Protein AF-A0A2E2N6X8-F1 (afdb_monomer_lite)

Foldseek 3Di:
DWDWDWDWAWAWDFDCPVDPDTDTDTDTFTWTWTDDPQKIWTATPDDDPPDRDIDIDGPCLPPDDDDDPDDDFDKDFDDDDDDDDDDDDDDDDDDPRPPDHGHTYGDDDDPDDDPDDDPPPVPPPPPPPPPVLVVVLVVQLVVLVVQLVCQCVPHFPLSNVLSVLLSVLLNCQLVVFQQLLVQLVVQLVVLVVVLVVVLVVQLQVQLVVVVHFFPVSSVVSSVVSSVVSSVVSSVVSSVVSVVVLVPDDPVVNVVRSSCGNVNRSVSSNVVSLVVLLVVLLVLVLCLLVLVLLQVLCPDPPHPHDVVSVVSNVVVVSLCVGPSNVVSCVPRPNNPPLVSLLVSLVSLQLQDPQLVVQLCPDVVVVVLCPDPLNVVLVVLQCVDVVSVVCVVVVCPDSVSVVVLSRDPSNVCSVPVGCSCVVCVVCSVVSSVSSVVSSVCVPVPDD

Radius of gyration: 39.77 Å; chains: 1; bounding box: 89×67×109 Å

Sequence (445 aa):
MPEDSSRRVLLAYSASDGSRESSLGLVEGRSRTKRYGDMLVVRMATPIEGHQRVLVASSDAERSVRTYREQPIAVSVIAPKDGSSLPAPGAGASGEAMRSASLVVVTRAELVHAPAAVEQSSEVDEPVEPSGICRYRLIGAAVACVLLVVALVVGTKPTRVVATIVFATTLQGLFVGGRRTLAVLVGLIGAAIIGLPLGEVVGPAVGRAMGQSGLLAYGVGFVVVTLAAVVVVAVIAGIAIGIGVRRLPPRASMAIEKWDAPVGGALGLMEGLAIALLLAWGVAAVRPVAEFQADVAARPGATPNPVAERFVAATEGFDASLPGRVGKRTNPIANSSVFVVIDDFLVVMADPQARAKFESDPLFDEIGELPSVRQAFDTLRTNPEIEAAIERGVVAPQLAGDLLRSEAVLRVIRDTPVVDEVTPYVDRIAEALREARETVGEGGP

Structure (mmCIF, N/CA/C/O backbone):
data_AF-A0A2E2N6X8-F1
#
_entry.id   AF-A0A2E2N6X8-F1
#
loop_
_atom_site.group_PDB
_atom_site.id
_atom_site.type_symbol
_atom_site.label_atom_id
_atom_site.label_alt_id
_atom_site.label_comp_id
_atom_site.label_asym_id
_atom_site.label_entity_id
_atom_site.label_seq_id
_atom_site.pdbx_PDB_ins_code
_atom_site.Cartn_x
_atom_site.Cartn_y
_atom_site.Cartn_z
_atom_site.occupancy
_atom_site.B_iso_or_equiv
_atom_site.auth_seq_id
_atom_site.auth_comp_id
_atom_site.auth_asym_id
_atom_site.auth_atom_id
_atom_site.pdbx_PDB_model_num
ATOM 1 N N . MET A 1 1 ? 42.420 16.196 -27.897 1.00 37.59 1 MET A N 1
ATOM 2 C CA . MET A 1 1 ? 42.018 17.589 -27.604 1.00 37.59 1 MET A CA 1
ATOM 3 C C . MET A 1 1 ? 42.072 18.352 -28.922 1.00 37.59 1 MET A C 1
ATOM 5 O O . MET A 1 1 ? 43.138 18.337 -29.519 1.00 37.59 1 MET A O 1
ATOM 9 N N . PRO A 1 2 ? 40.962 18.891 -29.456 1.00 44.91 2 PRO A N 1
ATOM 10 C CA . PRO A 1 2 ? 41.008 19.669 -30.694 1.00 44.91 2 PRO A CA 1
ATOM 11 C C . PRO A 1 2 ? 41.694 21.022 -30.447 1.00 44.91 2 PRO A C 1
ATOM 13 O O . PRO A 1 2 ? 41.293 21.742 -29.536 1.00 44.91 2 PRO A O 1
ATOM 16 N N . GLU A 1 3 ? 42.708 21.358 -31.245 1.00 40.53 3 GLU A N 1
ATOM 17 C CA . GLU A 1 3 ? 43.306 22.700 -31.267 1.00 40.53 3 GLU A CA 1
ATOM 18 C C . GLU A 1 3 ? 42.321 23.690 -31.904 1.00 40.53 3 GLU A C 1
ATOM 20 O O . GLU A 1 3 ? 41.946 23.539 -33.067 1.00 40.53 3 GLU A O 1
ATOM 25 N N . ASP A 1 4 ? 41.887 24.694 -31.137 1.00 45.44 4 ASP A N 1
ATOM 26 C CA . ASP A 1 4 ? 41.134 25.843 -31.652 1.00 45.44 4 ASP A CA 1
ATOM 27 C C . ASP A 1 4 ? 42.155 26.934 -31.998 1.00 45.44 4 ASP A C 1
ATOM 29 O O . ASP A 1 4 ? 42.717 27.575 -31.109 1.00 45.44 4 ASP A O 1
ATOM 33 N N . SER A 1 5 ? 42.453 27.103 -33.288 1.00 52.69 5 SER A N 1
ATOM 34 C CA . SER A 1 5 ? 43.343 28.171 -33.752 1.00 52.69 5 SER A CA 1
ATOM 35 C C . SER A 1 5 ? 42.546 29.196 -34.553 1.00 52.69 5 SER A C 1
ATOM 37 O O . SER A 1 5 ? 41.908 28.879 -35.563 1.00 52.69 5 SER A O 1
ATOM 39 N N . SER A 1 6 ? 42.564 30.445 -34.084 1.00 50.66 6 SER A N 1
ATOM 40 C CA . SER A 1 6 ? 42.016 31.569 -34.837 1.00 50.66 6 SER A CA 1
ATOM 41 C C . SER A 1 6 ? 43.024 31.988 -35.902 1.00 50.66 6 SER A C 1
ATOM 43 O O . SER A 1 6 ? 44.152 32.355 -35.565 1.00 50.66 6 SER A O 1
ATOM 45 N N . ARG A 1 7 ? 42.632 31.948 -37.177 1.00 59.34 7 ARG A N 1
ATOM 46 C CA . ARG A 1 7 ? 43.477 32.374 -38.302 1.00 59.34 7 ARG A CA 1
ATOM 47 C C . ARG A 1 7 ? 42.729 33.392 -39.154 1.00 59.34 7 ARG A C 1
ATOM 49 O O . ARG A 1 7 ? 41.504 33.319 -39.297 1.00 59.34 7 ARG A O 1
ATOM 56 N N . ARG A 1 8 ? 43.474 34.352 -39.706 1.00 51.75 8 ARG A N 1
ATOM 57 C CA . ARG A 1 8 ? 42.964 35.229 -40.763 1.00 51.75 8 ARG A CA 1
ATOM 58 C C . ARG A 1 8 ? 42.946 34.436 -42.061 1.00 51.75 8 ARG A C 1
ATOM 60 O O . ARG A 1 8 ? 43.947 33.809 -42.400 1.00 51.75 8 ARG A O 1
ATOM 67 N N . VAL A 1 9 ? 41.807 34.428 -42.738 1.00 56.06 9 VAL A N 1
ATOM 68 C CA . VAL A 1 9 ? 41.636 33.734 -44.016 1.00 56.06 9 VAL A CA 1
ATOM 69 C C . VAL A 1 9 ? 41.165 34.761 -45.034 1.00 56.06 9 VAL A C 1
ATOM 71 O O . VAL A 1 9 ? 40.244 35.532 -44.758 1.00 56.06 9 VAL A O 1
ATOM 74 N N . LEU A 1 10 ? 41.830 34.779 -46.187 1.00 50.31 10 LEU A N 1
ATOM 75 C CA . LEU A 1 10 ? 41.412 35.532 -47.364 1.00 50.31 10 LEU A CA 1
ATOM 76 C C . LEU A 1 10 ? 40.552 34.606 -48.218 1.00 50.31 10 LEU A C 1
ATOM 78 O O . LEU A 1 10 ? 41.036 33.591 -48.719 1.00 50.31 10 LEU A O 1
ATOM 82 N N . LEU A 1 11 ? 39.272 34.944 -48.344 1.00 52.19 11 LEU A N 1
ATOM 83 C CA . LEU A 1 11 ? 38.347 34.245 -49.228 1.00 52.19 11 LEU A CA 1
ATOM 84 C C . LEU A 1 11 ? 38.168 35.076 -50.490 1.00 52.19 11 LEU A C 1
ATOM 86 O O . LEU A 1 11 ? 37.702 36.215 -50.433 1.00 52.19 11 LEU A O 1
ATOM 90 N N . ALA A 1 12 ? 38.550 34.485 -51.617 1.00 53.38 12 ALA A N 1
ATOM 91 C CA . ALA A 1 12 ? 38.216 34.991 -52.933 1.00 53.38 12 ALA A CA 1
ATOM 92 C C . ALA A 1 12 ? 36.892 34.349 -53.360 1.00 53.38 12 ALA A C 1
ATOM 94 O O . ALA A 1 12 ? 36.785 33.120 -53.398 1.00 53.38 12 ALA A O 1
ATOM 95 N N . TYR A 1 13 ? 35.884 35.162 -53.661 1.00 53.12 13 TYR A N 1
ATOM 96 C CA . TYR A 1 13 ? 34.618 34.683 -54.213 1.00 53.12 13 TYR A CA 1
ATOM 97 C C . TYR A 1 13 ? 34.303 35.420 -55.513 1.00 53.12 13 TYR A C 1
ATOM 99 O O . TYR A 1 13 ? 34.644 36.590 -55.689 1.00 53.12 13 TYR A O 1
ATOM 107 N N . SER A 1 14 ? 33.668 34.709 -56.440 1.00 47.25 14 SER A N 1
ATOM 108 C CA . SER A 1 14 ? 33.132 35.290 -57.666 1.00 47.25 14 SER A CA 1
ATOM 109 C C . SER A 1 14 ? 31.650 35.568 -57.448 1.00 47.25 14 SER A C 1
ATOM 111 O O . SER A 1 14 ? 30.861 34.638 -57.263 1.00 47.25 14 SER A O 1
ATOM 113 N N . ALA A 1 15 ? 31.281 36.846 -57.418 1.00 46.94 15 ALA A N 1
ATOM 114 C CA . ALA A 1 15 ? 29.885 37.248 -57.452 1.00 46.94 15 ALA A CA 1
ATOM 115 C C . ALA A 1 15 ? 29.462 37.339 -58.922 1.00 46.94 15 ALA A C 1
ATOM 117 O O . ALA A 1 15 ? 29.920 38.205 -59.663 1.00 46.94 15 ALA A O 1
ATOM 118 N N . SER A 1 16 ? 28.625 36.402 -59.360 1.00 46.28 16 SER A N 1
ATOM 119 C CA . SER A 1 16 ? 27.937 36.503 -60.644 1.00 46.28 16 SER A CA 1
ATOM 120 C C . SER A 1 16 ? 26.651 37.283 -60.403 1.00 46.28 16 SER A C 1
ATOM 122 O O . SER A 1 16 ? 25.700 36.729 -59.855 1.00 46.28 16 SER A O 1
ATOM 124 N N . ASP A 1 17 ? 26.632 38.561 -60.778 1.00 45.91 17 ASP A N 1
ATOM 125 C CA . ASP A 1 17 ? 25.447 39.419 -60.635 1.00 45.91 17 ASP A CA 1
ATOM 126 C C . ASP A 1 17 ? 24.589 39.443 -61.917 1.00 45.91 17 ASP A C 1
ATOM 128 O O . ASP A 1 17 ? 23.952 40.429 -62.269 1.00 45.91 17 ASP A O 1
ATOM 132 N N . GLY A 1 18 ? 24.624 38.357 -62.699 1.00 45.97 18 GLY A N 1
ATOM 133 C CA . GLY A 1 18 ? 23.883 38.238 -63.962 1.00 45.97 18 GLY A CA 1
ATOM 134 C C . GLY A 1 18 ? 24.378 39.132 -65.112 1.00 45.97 18 GLY A C 1
ATOM 135 O O . GLY A 1 18 ? 23.919 38.965 -66.241 1.00 45.97 18 GLY A O 1
ATOM 136 N N . SER A 1 19 ? 25.337 40.033 -64.880 1.00 45.03 19 SER A N 1
ATOM 137 C CA . SER A 1 19 ? 26.065 40.750 -65.932 1.00 45.03 19 SER A CA 1
ATOM 138 C C . SER A 1 19 ? 27.309 39.953 -66.360 1.00 45.03 19 SER A C 1
ATOM 140 O O . SER A 1 19 ? 27.875 39.183 -65.585 1.00 45.03 19 SER A O 1
ATOM 142 N N . ARG A 1 20 ? 27.731 40.091 -67.624 1.00 40.38 20 ARG A N 1
ATOM 143 C CA . ARG A 1 20 ? 28.828 39.311 -68.241 1.00 40.38 20 ARG A CA 1
ATOM 144 C C . ARG A 1 20 ? 30.230 39.581 -67.664 1.00 40.38 20 ARG A C 1
ATOM 146 O O . ARG A 1 20 ? 31.198 39.034 -68.184 1.00 40.38 20 ARG A O 1
ATOM 153 N N . GLU A 1 21 ? 30.355 40.372 -66.604 1.00 39.31 21 GLU A N 1
ATOM 154 C CA . GLU A 1 21 ? 31.626 40.639 -65.934 1.00 39.31 21 GLU A CA 1
ATOM 155 C C . GLU A 1 21 ? 31.601 40.083 -64.508 1.00 39.31 21 GLU A C 1
ATOM 157 O O . GLU A 1 21 ? 30.964 40.622 -63.606 1.00 39.31 21 GLU A O 1
ATOM 162 N N . SER A 1 22 ? 32.321 38.982 -64.293 1.00 45.81 22 SER A N 1
ATOM 163 C CA . SER A 1 22 ? 32.572 38.454 -62.956 1.00 45.81 22 SER A CA 1
ATOM 164 C C . SER A 1 22 ? 33.652 39.293 -62.272 1.00 45.81 22 SER A C 1
ATOM 166 O O . SER A 1 22 ? 34.822 39.223 -62.659 1.00 45.81 22 SER A O 1
ATOM 168 N N . SER A 1 23 ? 33.290 40.053 -61.241 1.00 43.38 23 SER A N 1
ATOM 169 C CA . SER A 1 23 ? 34.272 40.689 -60.360 1.00 43.38 23 SER A CA 1
ATOM 170 C C . SER A 1 23 ? 34.691 39.718 -59.247 1.00 43.38 23 SER A C 1
ATOM 172 O O . SER A 1 23 ? 33.878 38.979 -58.684 1.00 43.38 23 SER A O 1
ATOM 174 N N . LEU A 1 24 ? 35.996 39.664 -58.971 1.00 46.41 24 LEU A N 1
ATOM 175 C CA . LEU A 1 24 ? 36.578 38.851 -57.903 1.00 46.41 24 LEU A CA 1
ATOM 176 C C . LEU A 1 24 ? 36.633 39.696 -56.629 1.00 46.41 24 LEU A C 1
ATOM 178 O O . LEU A 1 24 ? 37.420 40.638 -56.534 1.00 46.41 24 LEU A O 1
ATOM 182 N N . GLY A 1 25 ? 35.780 39.369 -55.660 1.00 52.06 25 GLY A N 1
ATOM 183 C CA . GLY A 1 25 ? 35.784 39.995 -54.342 1.00 52.06 25 GLY A CA 1
ATOM 184 C C . GLY A 1 25 ? 36.742 39.267 -53.401 1.00 52.06 25 GLY A C 1
ATOM 185 O O . GLY A 1 25 ? 36.721 38.038 -53.319 1.00 52.06 25 GLY A O 1
ATOM 186 N N . LEU A 1 26 ? 37.566 40.017 -52.667 1.00 51.34 26 LEU A N 1
ATOM 187 C CA . LEU A 1 26 ? 38.397 39.503 -51.575 1.00 51.34 26 LEU A CA 1
ATOM 188 C C . LEU A 1 26 ? 37.824 39.989 -50.247 1.00 51.34 26 LEU A C 1
ATOM 190 O O . LEU A 1 26 ? 37.727 41.192 -50.013 1.00 51.34 26 LEU A O 1
ATOM 194 N N . VAL A 1 27 ? 37.455 39.054 -49.373 1.00 57.84 27 VAL A N 1
ATOM 195 C CA . VAL A 1 27 ? 37.019 39.368 -48.007 1.00 57.84 27 VAL A CA 1
ATOM 196 C C . VAL A 1 27 ? 38.004 38.753 -47.024 1.00 57.84 27 VAL A C 1
ATOM 198 O O . VAL A 1 27 ? 38.223 37.539 -47.007 1.00 57.84 27 VAL A O 1
ATOM 201 N N . GLU A 1 28 ? 38.606 39.609 -46.199 1.00 60.34 28 GLU A N 1
ATOM 202 C CA . GLU A 1 28 ? 39.449 39.199 -45.081 1.00 60.34 28 GLU A CA 1
ATOM 203 C C . GLU A 1 28 ? 38.566 38.993 -43.844 1.00 60.34 28 GLU A C 1
ATOM 205 O O . GLU A 1 28 ? 37.916 39.917 -43.355 1.00 60.34 28 GLU A O 1
ATOM 210 N N . GLY A 1 29 ? 38.519 37.759 -43.339 1.00 65.94 29 GLY A N 1
ATOM 211 C CA . GLY A 1 29 ? 37.712 37.400 -42.175 1.00 65.94 29 GLY A CA 1
ATOM 212 C C . GLY A 1 29 ? 38.518 36.663 -41.112 1.00 65.94 29 GLY A C 1
ATOM 213 O O . GLY A 1 29 ? 39.491 35.959 -41.402 1.00 65.94 29 GLY A O 1
ATOM 214 N N . ARG A 1 30 ? 38.093 36.785 -39.848 1.00 58.69 30 ARG A N 1
ATOM 215 C CA . ARG A 1 30 ? 38.547 35.869 -38.793 1.00 58.69 30 ARG A CA 1
ATOM 216 C C . ARG A 1 30 ? 37.724 34.591 -38.884 1.00 58.69 30 ARG A C 1
ATOM 218 O O . ARG A 1 30 ? 36.496 34.632 -38.798 1.00 58.69 30 ARG A O 1
ATOM 225 N N . SER A 1 31 ? 38.402 33.459 -39.019 1.00 68.94 31 SER A N 1
ATOM 226 C CA . SER A 1 31 ? 37.762 32.148 -38.979 1.00 68.94 31 SER A CA 1
ATOM 227 C C . SER A 1 31 ? 38.218 31.368 -37.750 1.00 68.94 31 SER A C 1
ATOM 229 O O . SER A 1 31 ? 39.343 31.536 -37.264 1.00 68.94 31 SER A O 1
ATOM 231 N N . ARG A 1 32 ? 37.328 30.515 -37.240 1.00 62.62 32 ARG A N 1
ATOM 232 C CA . ARG A 1 32 ? 37.719 29.419 -36.355 1.00 62.62 32 ARG A CA 1
ATOM 233 C C . ARG A 1 32 ? 37.804 28.158 -37.183 1.00 62.62 32 ARG A C 1
ATOM 235 O O . ARG A 1 32 ? 36.850 27.795 -37.873 1.00 62.62 32 ARG A O 1
ATOM 242 N N . THR A 1 33 ? 38.952 27.507 -37.107 1.00 62.41 33 THR A N 1
ATOM 243 C CA . THR A 1 33 ? 39.179 26.237 -37.784 1.00 62.41 33 THR A CA 1
ATOM 244 C C . THR A 1 33 ? 39.161 25.128 -36.753 1.00 62.41 33 THR A C 1
ATOM 246 O O . THR A 1 33 ? 39.764 25.257 -35.689 1.00 62.41 33 THR A O 1
ATOM 249 N N . LYS A 1 34 ? 38.440 24.046 -37.043 1.00 60.59 34 LYS A N 1
ATOM 250 C CA . LYS A 1 34 ? 38.420 22.865 -36.186 1.00 60.59 34 LYS A CA 1
ATOM 251 C C . LYS A 1 34 ? 38.696 21.634 -37.028 1.00 60.59 34 LYS A C 1
ATOM 253 O O . LYS A 1 34 ? 37.987 21.359 -37.995 1.00 60.59 34 LYS A O 1
ATOM 258 N N . ARG A 1 35 ? 39.759 20.919 -36.670 1.00 54.69 35 ARG A N 1
ATOM 259 C CA . ARG A 1 35 ? 40.206 19.726 -37.386 1.00 54.69 35 ARG A CA 1
ATOM 260 C C . ARG A 1 35 ? 39.561 18.477 -36.787 1.00 54.69 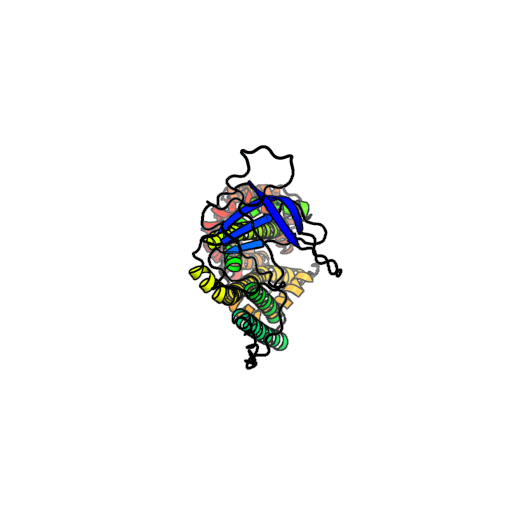35 ARG A C 1
ATOM 262 O O . ARG A 1 35 ? 39.589 18.289 -35.570 1.00 54.69 35 ARG A O 1
ATOM 269 N N . TYR A 1 36 ? 38.997 17.635 -37.643 1.00 55.75 36 TYR A N 1
ATOM 270 C CA . TYR A 1 36 ? 38.387 16.352 -37.297 1.00 55.75 36 TYR A CA 1
ATOM 271 C C . TYR A 1 36 ? 38.972 15.274 -38.218 1.00 55.75 36 TYR A C 1
ATOM 273 O O . TYR A 1 36 ? 38.452 15.030 -39.303 1.00 55.75 36 TYR A O 1
ATOM 281 N N . GLY A 1 37 ? 40.091 14.665 -37.814 1.00 70.75 37 GLY A N 1
ATOM 282 C CA . GLY A 1 37 ? 40.868 13.791 -38.704 1.00 70.75 37 GLY A CA 1
ATOM 283 C C . GLY A 1 37 ? 41.415 14.575 -39.904 1.00 70.75 37 GLY A C 1
ATOM 284 O O . GLY A 1 37 ? 42.036 15.625 -39.718 1.00 70.75 37 GLY A O 1
ATOM 285 N N . ASP A 1 38 ? 41.120 14.108 -41.118 1.00 49.62 38 ASP A N 1
ATOM 286 C CA . ASP A 1 38 ? 41.538 14.742 -42.382 1.00 49.62 38 ASP A CA 1
ATOM 287 C C . ASP A 1 38 ? 40.567 15.830 -42.877 1.00 49.62 38 ASP A C 1
ATOM 289 O O . ASP A 1 38 ? 40.767 16.435 -43.931 1.00 49.62 38 ASP A O 1
ATOM 293 N N . MET A 1 39 ? 39.512 16.116 -42.108 1.00 44.31 39 MET A N 1
ATOM 294 C CA . MET A 1 39 ? 38.586 17.213 -42.383 1.00 44.31 39 MET A CA 1
ATOM 295 C C . MET A 1 39 ? 38.968 18.471 -41.604 1.00 44.31 39 MET A C 1
ATOM 297 O O . MET A 1 39 ? 39.139 18.446 -40.380 1.00 44.31 39 MET A O 1
ATOM 301 N N . LEU A 1 40 ? 39.033 19.598 -42.312 1.00 52.62 40 LEU A N 1
ATOM 302 C CA . LEU A 1 40 ? 39.145 20.929 -41.731 1.00 52.62 40 LEU A CA 1
ATOM 303 C C . LEU A 1 40 ? 37.796 21.641 -41.869 1.00 52.62 40 LEU A C 1
ATOM 305 O O . LEU A 1 40 ? 37.345 21.953 -42.972 1.00 52.62 40 LEU A O 1
ATOM 309 N N . VAL A 1 41 ? 37.150 21.912 -40.737 1.00 61.78 41 VAL A N 1
ATOM 310 C CA . VAL A 1 41 ? 35.913 22.696 -40.700 1.00 61.78 41 VAL A CA 1
ATOM 311 C C . VAL A 1 41 ? 36.282 24.148 -40.444 1.00 61.78 41 VAL A C 1
ATOM 313 O O . VAL A 1 41 ? 36.847 24.462 -39.393 1.00 61.78 41 VAL A O 1
ATOM 316 N N . VAL A 1 42 ? 35.964 25.033 -41.387 1.00 61.34 42 VAL A N 1
ATOM 317 C CA . VAL A 1 42 ? 36.228 26.471 -41.271 1.00 61.34 42 VAL A CA 1
ATOM 318 C C . VAL A 1 42 ? 34.905 27.186 -41.029 1.00 61.34 42 VAL A C 1
ATOM 320 O O . VAL A 1 42 ? 34.017 27.201 -41.883 1.00 61.34 42 VAL A O 1
ATOM 323 N N . ARG A 1 43 ? 34.761 27.789 -39.846 1.00 61.72 43 ARG A N 1
ATOM 324 C CA . ARG A 1 43 ? 33.599 28.612 -39.502 1.00 61.72 43 ARG A CA 1
ATOM 325 C C . ARG A 1 43 ? 34.004 30.079 -39.501 1.00 61.72 43 ARG A C 1
ATOM 327 O O . ARG A 1 43 ? 34.831 30.501 -38.692 1.00 61.72 43 ARG A O 1
ATOM 334 N N . MET A 1 44 ? 33.417 30.849 -40.408 1.00 60.03 44 MET A N 1
ATOM 335 C CA . MET A 1 44 ? 33.599 32.298 -40.467 1.00 60.03 44 MET A CA 1
ATOM 336 C C . MET A 1 44 ? 32.887 32.956 -39.280 1.00 60.03 44 MET A C 1
ATOM 338 O O . MET A 1 44 ? 31.761 32.579 -38.949 1.00 60.03 44 MET A O 1
ATOM 342 N N . ALA A 1 45 ? 33.556 33.895 -38.605 1.00 54.09 45 ALA A N 1
ATOM 343 C CA . ALA A 1 45 ? 32.983 34.599 -37.455 1.00 54.09 45 ALA A CA 1
ATOM 344 C C . ALA A 1 45 ? 32.012 35.715 -37.873 1.00 54.09 45 ALA A C 1
ATOM 346 O O . ALA A 1 45 ? 31.077 36.019 -37.138 1.00 54.09 45 ALA A O 1
ATOM 347 N N . THR A 1 46 ? 32.224 36.305 -39.048 1.00 51.72 46 THR A N 1
ATOM 348 C CA . THR A 1 46 ? 31.356 37.329 -39.627 1.00 51.72 46 THR A CA 1
ATOM 349 C C . THR A 1 46 ? 30.434 36.700 -40.674 1.00 51.72 46 THR A C 1
ATOM 351 O O . THR A 1 46 ? 30.935 36.091 -41.623 1.00 51.72 46 THR A O 1
ATOM 354 N N . PRO A 1 47 ? 29.099 36.803 -40.520 1.00 51.84 47 PRO A N 1
ATOM 355 C CA . PRO A 1 47 ? 28.173 36.418 -41.574 1.00 51.84 47 PRO A CA 1
ATOM 356 C C . PRO A 1 47 ? 28.362 37.366 -42.761 1.00 51.84 47 PRO A C 1
ATOM 358 O O . PRO A 1 47 ? 28.341 38.583 -42.597 1.00 51.84 47 PRO A O 1
ATOM 361 N N . ILE A 1 48 ? 28.574 36.804 -43.948 1.00 56.03 48 ILE A N 1
ATOM 362 C CA . ILE A 1 48 ? 28.481 37.560 -45.198 1.00 56.03 48 ILE A CA 1
ATOM 363 C C . ILE A 1 48 ? 26.981 37.761 -45.433 1.00 56.03 48 ILE A C 1
ATOM 365 O O . ILE A 1 48 ? 26.221 36.792 -45.322 1.00 56.03 48 ILE A O 1
ATOM 369 N N . GLU A 1 49 ? 26.545 39.004 -45.655 1.00 42.78 49 GLU A N 1
ATOM 370 C CA . GLU A 1 49 ? 25.126 39.345 -45.808 1.00 42.78 49 GLU A CA 1
ATOM 371 C C . GLU A 1 49 ? 24.431 38.362 -46.765 1.00 42.78 49 GLU A C 1
ATOM 373 O O . GLU A 1 49 ? 24.856 38.157 -47.898 1.00 42.78 49 GLU A O 1
ATOM 378 N N . GLY A 1 50 ? 23.394 37.684 -46.261 1.00 47.34 50 GLY A N 1
ATOM 379 C CA . GLY A 1 50 ? 22.583 36.728 -47.018 1.00 47.34 50 GLY A CA 1
ATOM 380 C C . GLY A 1 50 ? 22.960 35.245 -46.897 1.00 47.34 50 GLY A C 1
ATOM 381 O O . GLY A 1 50 ? 22.108 34.405 -47.195 1.00 47.34 50 GLY A O 1
ATOM 382 N N . HIS A 1 51 ? 24.154 34.866 -46.418 1.00 43.53 51 HIS A N 1
ATOM 383 C CA . HIS A 1 51 ? 24.579 33.455 -46.389 1.00 43.53 51 HIS A CA 1
ATOM 384 C C . HIS A 1 51 ? 25.316 33.061 -45.093 1.00 43.53 51 HIS A C 1
ATOM 386 O O . HIS A 1 51 ? 26.497 33.348 -44.907 1.00 43.53 51 HIS A O 1
ATOM 392 N N . GLN A 1 52 ? 24.652 32.304 -44.208 1.00 38.19 52 GLN A N 1
ATOM 393 C CA . GLN A 1 52 ? 25.340 31.512 -43.179 1.00 38.19 52 GLN A CA 1
ATOM 394 C C . GLN A 1 52 ? 25.740 30.166 -43.789 1.00 38.19 52 GLN A C 1
ATOM 396 O O . GLN A 1 52 ? 24.906 29.273 -43.886 1.00 38.19 52 GLN A O 1
ATOM 401 N N . ARG A 1 53 ? 26.996 29.991 -44.214 1.00 46.81 53 ARG A N 1
ATOM 402 C CA . ARG A 1 53 ? 27.484 28.676 -44.670 1.00 46.81 53 ARG A CA 1
ATOM 403 C C . ARG A 1 53 ? 28.761 28.268 -43.944 1.00 46.81 53 ARG A C 1
ATOM 405 O O . ARG A 1 53 ? 29.681 29.062 -43.766 1.00 46.81 53 ARG A O 1
ATOM 412 N N . VAL A 1 54 ? 28.784 27.012 -43.501 1.00 43.94 54 VAL A N 1
ATOM 413 C CA . VAL A 1 54 ? 29.956 26.331 -42.938 1.00 43.94 54 VAL A CA 1
ATOM 414 C C . VAL A 1 54 ? 30.668 25.640 -44.097 1.00 43.94 54 VAL A C 1
ATOM 416 O O . VAL A 1 54 ? 30.071 24.803 -44.765 1.00 43.94 54 VAL A O 1
ATOM 419 N N . LEU A 1 55 ? 31.928 25.995 -44.350 1.00 47.38 55 LEU A N 1
ATOM 420 C CA . LEU A 1 55 ? 32.743 25.351 -45.380 1.00 47.38 55 LEU A CA 1
ATOM 421 C C . LEU A 1 55 ? 33.505 24.181 -44.744 1.00 47.38 55 LEU A C 1
ATOM 423 O O . LEU A 1 55 ? 34.243 24.361 -43.769 1.00 47.38 55 LEU A O 1
ATOM 427 N N . VAL A 1 56 ? 33.314 22.979 -45.288 1.00 43.66 56 VAL A N 1
ATOM 428 C CA . VAL A 1 56 ? 34.073 21.778 -44.918 1.00 43.66 56 VAL A CA 1
ATOM 429 C C . VAL A 1 56 ? 35.023 21.470 -46.067 1.00 43.66 56 VAL A C 1
ATOM 431 O O . VAL A 1 56 ? 34.571 21.197 -47.175 1.00 43.66 56 VAL A O 1
ATOM 434 N N . ALA A 1 57 ? 36.328 21.530 -45.812 1.00 47.62 57 ALA A N 1
ATOM 435 C CA . ALA A 1 57 ? 37.344 21.106 -46.769 1.00 47.62 57 ALA A CA 1
ATOM 436 C C . ALA A 1 57 ? 37.966 19.787 -46.286 1.00 47.62 57 ALA A C 1
ATOM 438 O O . ALA A 1 57 ? 38.350 19.666 -45.119 1.00 47.62 57 ALA A O 1
ATOM 439 N N . SER A 1 58 ? 38.061 18.797 -47.173 1.00 41.12 58 SER A N 1
ATOM 440 C CA . SER A 1 58 ? 38.819 17.559 -46.956 1.00 41.12 58 SER A CA 1
ATOM 441 C C . SER A 1 58 ? 39.985 17.521 -47.941 1.00 41.12 58 SER A C 1
ATOM 443 O O . SER A 1 58 ? 39.832 17.955 -49.082 1.00 41.12 58 SER A O 1
ATOM 445 N N . SER A 1 59 ? 41.148 17.034 -47.503 1.00 39.00 59 SER A N 1
ATOM 446 C CA . SER A 1 59 ? 42.327 16.886 -48.367 1.00 39.00 59 SER A CA 1
ATOM 447 C C . SER A 1 59 ? 42.196 15.769 -49.409 1.00 39.00 59 SER A C 1
ATOM 449 O O . SER A 1 59 ? 42.996 15.744 -50.336 1.00 39.00 59 SER A O 1
ATOM 451 N N . ASP A 1 60 ? 41.181 14.905 -49.299 1.00 41.56 60 ASP A N 1
ATOM 452 C CA . ASP A 1 60 ? 40.844 13.869 -50.283 1.00 41.56 60 ASP A CA 1
ATOM 453 C C . ASP A 1 60 ? 39.540 14.233 -51.010 1.00 41.56 60 ASP A C 1
ATOM 455 O O . ASP A 1 60 ? 38.464 13.682 -50.765 1.00 41.56 60 ASP A O 1
ATOM 459 N N . ALA A 1 61 ? 39.623 15.202 -51.921 1.00 38.16 61 ALA A N 1
ATOM 460 C CA . ALA A 1 61 ? 38.467 15.668 -52.688 1.00 38.16 61 ALA A CA 1
ATOM 461 C C . ALA A 1 61 ? 37.986 14.678 -53.774 1.00 38.16 61 ALA A C 1
ATOM 463 O O . ALA A 1 61 ? 36.979 14.947 -54.421 1.00 38.16 61 ALA A O 1
ATOM 464 N N . GLU A 1 62 ? 38.635 13.523 -53.958 1.00 34.44 62 GLU A N 1
ATOM 465 C CA . GLU A 1 62 ? 38.211 12.540 -54.967 1.00 34.44 62 GLU A CA 1
ATOM 466 C C . GLU A 1 62 ? 37.292 11.424 -54.447 1.00 34.44 62 GLU A C 1
ATOM 468 O O . GLU A 1 62 ? 36.724 10.705 -55.269 1.00 34.44 62 GLU A O 1
ATOM 473 N N . ARG A 1 63 ? 37.082 11.243 -53.128 1.00 33.94 63 ARG A N 1
ATOM 474 C CA . ARG A 1 63 ? 36.378 10.026 -52.650 1.00 33.94 63 ARG A CA 1
ATOM 475 C C . ARG A 1 63 ? 35.292 10.128 -51.585 1.00 33.94 63 ARG A C 1
ATOM 477 O O . ARG A 1 63 ? 34.738 9.089 -51.228 1.00 33.94 63 ARG A O 1
ATOM 484 N N . SER A 1 64 ? 34.865 11.304 -51.133 1.00 31.72 64 SER A N 1
ATOM 485 C CA . SER A 1 64 ? 33.658 11.351 -50.289 1.00 31.72 64 SER A CA 1
ATOM 486 C C . SER A 1 64 ? 32.888 12.664 -50.371 1.00 31.72 64 SER A C 1
ATOM 488 O O . SER A 1 64 ? 33.010 13.531 -49.507 1.00 31.72 64 SER A O 1
ATOM 490 N N . VAL A 1 65 ? 32.011 12.774 -51.367 1.00 34.03 65 VAL A N 1
ATOM 491 C CA . VAL A 1 65 ? 30.876 13.700 -51.315 1.00 34.03 65 VAL A CA 1
ATOM 492 C C . VAL A 1 65 ? 29.740 12.965 -50.603 1.00 34.03 65 VAL A C 1
ATOM 494 O O . VAL A 1 65 ? 29.032 12.170 -51.210 1.00 34.03 65 VAL A O 1
ATOM 497 N N . ARG A 1 66 ? 29.584 13.170 -49.289 1.00 34.47 66 ARG A N 1
ATOM 498 C CA . ARG A 1 66 ? 28.333 12.815 -48.603 1.00 34.47 66 ARG A CA 1
ATOM 499 C C . ARG A 1 66 ? 27.410 14.022 -48.642 1.00 34.47 66 ARG A C 1
ATOM 501 O O . ARG A 1 66 ? 27.724 15.071 -48.084 1.00 34.47 66 ARG A O 1
ATOM 508 N N . THR A 1 67 ? 26.282 13.844 -49.311 1.00 31.88 67 THR A N 1
ATOM 509 C CA . THR A 1 67 ? 25.216 14.822 -49.495 1.00 31.88 67 THR A CA 1
ATOM 510 C C . THR A 1 67 ? 24.611 15.188 -48.139 1.00 31.88 67 THR A C 1
ATOM 512 O O . THR A 1 67 ? 23.804 14.450 -47.580 1.00 31.88 67 THR A O 1
ATOM 515 N N . TYR A 1 68 ? 24.993 16.338 -47.586 1.00 33.56 68 TYR A N 1
ATOM 516 C CA . TYR A 1 68 ? 24.093 17.063 -46.694 1.00 33.56 68 TYR A CA 1
ATOM 517 C C . TYR A 1 68 ? 23.119 17.834 -47.580 1.00 33.56 68 TYR A C 1
ATOM 519 O O . TYR A 1 68 ? 23.503 18.342 -48.629 1.00 33.56 68 TYR A O 1
ATOM 527 N N . ARG A 1 69 ? 21.842 17.842 -47.199 1.00 35.09 69 ARG A N 1
ATOM 528 C CA . ARG A 1 69 ? 20.725 18.382 -47.980 1.00 35.09 69 ARG A CA 1
ATOM 529 C C . ARG A 1 69 ? 20.760 19.914 -48.014 1.00 35.09 69 ARG A C 1
ATOM 531 O O . ARG A 1 69 ? 19.877 20.546 -47.467 1.00 35.09 69 ARG A O 1
ATOM 538 N N . GLU A 1 70 ? 21.782 20.477 -48.642 1.00 34.88 70 GLU A N 1
ATOM 539 C CA . GLU A 1 70 ? 21.961 21.868 -49.062 1.00 34.88 70 GLU A CA 1
ATOM 540 C C . GLU A 1 70 ? 22.965 21.829 -50.233 1.00 34.88 70 GLU A C 1
ATOM 542 O O . GLU A 1 70 ? 23.949 21.099 -50.175 1.00 34.88 70 GLU A O 1
ATOM 547 N N . GLN A 1 71 ? 22.663 22.526 -51.334 1.00 36.06 71 GLN A N 1
ATOM 548 C CA . GLN A 1 71 ? 23.328 22.416 -52.648 1.00 36.06 71 GLN A CA 1
ATOM 549 C C . GLN A 1 71 ? 24.861 22.217 -52.578 1.00 36.06 71 GLN A C 1
ATOM 551 O O . GLN A 1 71 ? 25.531 22.992 -51.889 1.00 36.06 71 GLN A O 1
ATOM 556 N N . PRO A 1 72 ? 25.442 21.244 -53.312 1.00 35.72 72 PRO A N 1
ATOM 557 C CA . PRO A 1 72 ? 26.876 20.987 -53.262 1.00 35.72 72 PRO A CA 1
ATOM 558 C C . PRO A 1 72 ? 27.645 22.187 -53.820 1.00 35.72 72 PRO A C 1
ATOM 560 O O . PRO A 1 72 ? 27.511 22.552 -54.986 1.00 35.72 72 PRO A O 1
ATOM 563 N N . ILE A 1 73 ? 28.471 22.800 -52.976 1.00 42.81 73 ILE A N 1
ATOM 564 C CA . ILE A 1 73 ? 29.513 23.729 -53.404 1.00 42.81 73 ILE A CA 1
ATOM 565 C C . ILE A 1 73 ? 30.801 22.915 -53.449 1.00 42.81 73 ILE A C 1
ATOM 567 O O . ILE A 1 73 ? 31.277 22.456 -52.411 1.00 42.81 73 ILE A O 1
ATOM 571 N N . ALA A 1 74 ? 31.354 22.712 -54.643 1.00 39.47 74 ALA A N 1
ATOM 572 C CA . ALA A 1 74 ? 32.692 22.157 -54.779 1.00 39.47 74 ALA A CA 1
ATOM 573 C C . ALA A 1 74 ? 33.707 23.195 -54.276 1.00 39.47 74 ALA A C 1
ATOM 575 O O . ALA A 1 74 ? 33.680 24.355 -54.684 1.00 39.47 74 ALA A O 1
ATOM 576 N N . VAL A 1 75 ? 34.588 22.790 -53.364 1.00 41.56 75 VAL A N 1
ATOM 577 C CA . VAL A 1 75 ? 35.665 23.638 -52.843 1.00 41.56 75 VAL A CA 1
ATOM 578 C C . VAL A 1 75 ? 36.982 22.977 -53.217 1.00 41.56 75 VAL A C 1
ATOM 580 O O . VAL A 1 75 ? 37.336 21.947 -52.647 1.00 41.56 75 VAL A O 1
ATOM 583 N N . SER A 1 76 ? 37.709 23.552 -54.175 1.00 39.28 76 SER A N 1
ATOM 584 C CA . SER A 1 76 ? 39.065 23.112 -54.510 1.00 39.28 76 SER A CA 1
ATOM 585 C C . SER A 1 76 ? 40.083 23.922 -53.712 1.00 39.28 76 SER A C 1
ATOM 587 O O . SER A 1 76 ? 40.122 25.150 -53.803 1.00 39.28 76 SER A O 1
ATOM 589 N N . VAL A 1 77 ? 40.936 23.250 -52.944 1.00 39.88 77 VAL A N 1
ATOM 590 C CA . VAL A 1 77 ? 42.081 23.893 -52.291 1.00 39.88 77 VAL A CA 1
ATOM 591 C C . VAL A 1 77 ? 43.279 23.767 -53.227 1.00 39.88 77 VAL A C 1
ATOM 593 O O . VAL A 1 77 ? 43.814 22.676 -53.404 1.00 39.88 77 VAL A O 1
ATOM 596 N N . ILE A 1 78 ? 43.699 24.875 -53.839 1.00 39.59 78 ILE A N 1
ATOM 597 C CA . ILE A 1 78 ? 44.904 24.904 -54.673 1.00 39.59 78 ILE A CA 1
ATOM 598 C C . ILE A 1 78 ? 46.084 25.221 -53.754 1.00 39.59 78 ILE A C 1
ATOM 600 O O . ILE A 1 78 ? 46.280 26.364 -53.343 1.00 39.59 78 ILE A O 1
ATOM 604 N N . ALA A 1 79 ? 46.868 24.204 -53.401 1.00 38.00 79 ALA A N 1
ATOM 605 C CA . ALA A 1 79 ? 48.179 24.427 -52.803 1.00 38.00 79 ALA A CA 1
ATOM 606 C C . ALA A 1 79 ? 49.170 24.795 -53.923 1.00 38.00 79 ALA A C 1
ATOM 608 O O . ALA A 1 79 ? 49.198 24.093 -54.938 1.00 38.00 79 ALA A O 1
ATOM 609 N N . PRO A 1 80 ? 49.980 25.860 -53.784 1.00 39.81 80 PRO A N 1
ATOM 610 C CA . PRO A 1 80 ? 50.994 26.180 -54.778 1.00 39.81 80 PRO A CA 1
ATOM 611 C C . PRO A 1 80 ? 52.024 25.049 -54.808 1.00 39.81 80 PRO A C 1
ATOM 613 O O . PRO A 1 80 ? 52.796 24.862 -53.866 1.00 39.81 80 PRO A O 1
ATOM 616 N N . LYS A 1 81 ? 52.001 24.269 -55.887 1.00 39.38 81 LYS A N 1
ATOM 617 C CA . LYS A 1 81 ? 53.080 23.351 -56.226 1.00 39.38 81 LYS A CA 1
ATOM 618 C C . LYS A 1 81 ? 54.141 24.201 -56.920 1.00 39.38 81 LYS A C 1
ATOM 620 O O . LYS A 1 81 ? 53.846 24.845 -57.917 1.00 39.38 81 LYS A O 1
ATOM 625 N N . ASP A 1 82 ? 55.327 24.235 -56.329 1.00 40.91 82 ASP A N 1
ATOM 626 C CA . ASP A 1 82 ? 56.54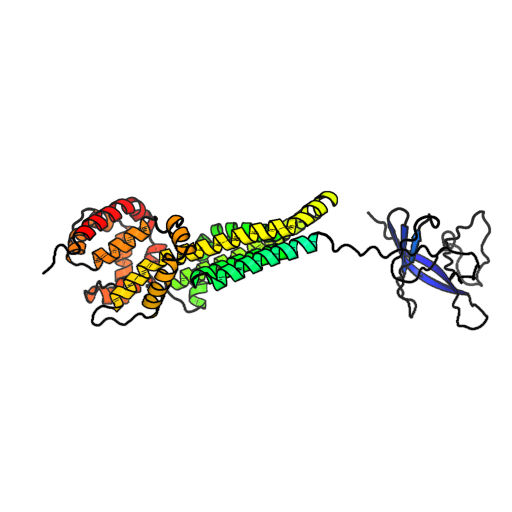1 24.841 -56.880 1.00 40.91 82 ASP A CA 1
ATOM 627 C C . ASP A 1 82 ? 56.582 26.376 -56.902 1.00 40.91 82 ASP A C 1
ATOM 629 O O . ASP A 1 82 ? 56.484 26.997 -57.949 1.00 40.91 82 ASP A O 1
ATOM 633 N N . GLY A 1 83 ? 56.806 26.993 -55.732 1.00 44.78 83 GLY A N 1
ATOM 634 C CA . GLY A 1 83 ? 57.588 28.237 -55.576 1.00 44.78 83 GLY A CA 1
ATOM 635 C C . GLY A 1 83 ? 57.186 29.504 -56.353 1.00 44.78 83 GLY A C 1
ATOM 636 O O . GLY A 1 83 ? 57.863 30.521 -56.209 1.00 44.78 83 GLY A O 1
ATOM 637 N N . SER A 1 84 ? 56.122 29.497 -57.152 1.00 40.19 84 SER A N 1
ATOM 638 C CA . SER A 1 84 ? 55.705 30.637 -57.960 1.00 40.19 84 SER A CA 1
ATOM 639 C C . SER A 1 84 ? 54.917 31.613 -57.092 1.00 40.19 84 SER A C 1
ATOM 641 O O . SER A 1 84 ? 53.844 31.284 -56.580 1.00 40.19 84 SER A O 1
ATOM 643 N N . SER A 1 85 ? 55.453 32.817 -56.910 1.00 41.66 85 SER A N 1
ATOM 644 C CA . SER A 1 85 ? 54.789 33.901 -56.189 1.00 41.66 85 SER A CA 1
ATOM 645 C C . SER A 1 85 ? 53.503 34.320 -56.906 1.00 41.66 85 SER A C 1
ATOM 647 O O . SER A 1 85 ? 53.531 34.636 -58.094 1.00 41.66 85 SER A O 1
ATOM 649 N N . LEU A 1 86 ? 52.390 34.360 -56.169 1.00 43.69 86 LEU A N 1
ATOM 650 C CA . LEU A 1 86 ? 51.135 34.979 -56.605 1.00 43.69 86 LEU A CA 1
ATOM 651 C C . LEU A 1 86 ? 51.353 36.476 -56.921 1.00 43.69 86 LEU A C 1
ATOM 653 O O . LEU A 1 86 ? 52.194 37.109 -56.275 1.00 43.69 86 LEU A O 1
ATOM 657 N N . PRO A 1 87 ? 50.601 37.066 -57.871 1.00 43.69 87 PRO A N 1
ATOM 658 C CA . PRO A 1 87 ? 50.679 38.495 -58.156 1.00 43.69 87 PRO A CA 1
ATOM 659 C C . PRO A 1 87 ? 50.316 39.302 -56.903 1.00 43.69 87 PRO A C 1
ATOM 661 O O . PRO A 1 87 ? 49.291 39.061 -56.264 1.00 43.69 87 PRO A O 1
ATOM 664 N N . ALA A 1 88 ? 51.189 40.239 -56.530 1.00 41.91 88 ALA A N 1
ATOM 665 C CA . ALA A 1 88 ? 50.999 41.087 -55.362 1.00 41.91 88 ALA A CA 1
ATOM 666 C C . ALA A 1 88 ? 49.755 41.980 -55.545 1.00 41.91 88 ALA A C 1
ATOM 668 O O . ALA A 1 88 ? 49.631 42.630 -56.586 1.00 41.91 88 ALA A O 1
ATOM 669 N N . PRO A 1 89 ? 48.841 42.056 -54.561 1.00 38.47 89 PRO A N 1
ATOM 670 C CA . PRO A 1 89 ? 47.798 43.069 -54.575 1.00 38.47 89 PRO A CA 1
ATOM 671 C C . PRO A 1 89 ? 48.418 44.454 -54.342 1.00 38.47 89 PRO A C 1
ATOM 673 O O . PRO A 1 89 ? 49.450 44.592 -53.683 1.00 38.47 89 PRO A O 1
ATOM 676 N N . GLY A 1 90 ? 47.781 45.473 -54.921 1.00 41.75 90 GLY A N 1
ATOM 677 C CA . GLY A 1 90 ? 48.218 46.866 -54.875 1.00 41.75 90 GLY A CA 1
ATOM 678 C C . GLY A 1 90 ? 48.545 47.373 -53.466 1.00 41.75 90 GLY A C 1
ATOM 679 O O . GLY A 1 90 ? 47.971 46.939 -52.470 1.00 41.75 90 GLY A O 1
ATOM 680 N N . ALA A 1 91 ? 49.511 48.291 -53.436 1.00 41.44 91 ALA A N 1
ATOM 681 C CA . ALA A 1 91 ? 50.190 48.877 -52.285 1.00 41.44 91 ALA A CA 1
ATOM 682 C C . ALA A 1 91 ? 49.338 49.031 -51.008 1.00 41.44 91 ALA A C 1
ATOM 684 O O . ALA A 1 91 ? 48.369 49.786 -50.986 1.00 41.44 91 ALA A O 1
ATOM 685 N N . GLY A 1 92 ? 49.770 48.385 -49.914 1.00 47.75 92 GLY A N 1
ATOM 686 C CA . GLY A 1 92 ? 49.250 48.696 -48.576 1.00 47.75 92 GLY A CA 1
ATOM 687 C C . GLY A 1 92 ? 49.472 47.686 -47.443 1.00 47.75 92 GLY A C 1
ATOM 688 O O . GLY A 1 92 ? 49.171 48.028 -46.304 1.00 47.75 92 GLY A O 1
ATOM 689 N N . ALA A 1 93 ? 49.991 46.475 -47.683 1.00 40.50 93 ALA A N 1
ATOM 690 C CA . ALA A 1 93 ? 50.134 45.456 -46.630 1.00 40.50 93 ALA A CA 1
ATOM 691 C C . ALA A 1 93 ? 51.605 45.118 -46.318 1.00 40.50 93 ALA A C 1
ATOM 693 O O . ALA A 1 93 ? 52.395 44.827 -47.215 1.00 40.50 93 ALA A O 1
ATOM 694 N N . SER A 1 94 ? 51.976 45.160 -45.034 1.00 38.62 94 SER A N 1
ATOM 695 C CA . SER A 1 94 ? 53.321 44.874 -44.521 1.00 38.62 94 SER A CA 1
ATOM 696 C C . SER A 1 94 ? 53.702 43.387 -44.652 1.00 38.62 94 SER A C 1
ATOM 698 O O . SER A 1 94 ? 52.929 42.479 -44.346 1.00 38.62 94 SER A O 1
ATOM 700 N N . GLY A 1 95 ? 54.927 43.140 -45.127 1.00 43.44 95 GLY A N 1
ATOM 701 C CA . GLY A 1 95 ? 55.388 41.884 -45.736 1.00 43.44 95 GLY A CA 1
ATOM 702 C C . GLY A 1 95 ? 55.700 40.682 -44.834 1.00 43.44 95 GLY A C 1
ATOM 703 O O . GLY A 1 95 ? 56.320 39.741 -45.321 1.00 43.44 95 GLY A O 1
ATOM 704 N N . GLU A 1 96 ? 55.280 40.643 -43.567 1.00 40.44 96 GLU A N 1
ATOM 705 C CA . GLU A 1 96 ? 55.562 39.490 -42.683 1.00 40.44 96 GLU A CA 1
ATOM 706 C C . GLU A 1 96 ? 54.353 38.588 -42.387 1.00 40.44 96 GLU A C 1
ATOM 708 O O . GLU A 1 96 ? 54.532 37.439 -41.988 1.00 40.44 96 GLU A O 1
ATOM 713 N N . ALA A 1 97 ? 53.121 39.023 -42.668 1.00 41.31 97 ALA A N 1
ATOM 714 C CA . ALA A 1 97 ? 51.922 38.229 -42.365 1.00 41.31 97 ALA A CA 1
ATOM 715 C C . ALA A 1 97 ? 51.504 37.233 -43.471 1.00 41.31 97 ALA A C 1
ATOM 717 O O . ALA A 1 97 ? 50.547 36.484 -43.291 1.00 41.31 97 ALA A O 1
ATOM 718 N N . MET A 1 98 ? 52.190 37.210 -44.620 1.00 40.22 98 MET A N 1
ATOM 719 C CA . MET A 1 98 ? 51.653 36.593 -45.845 1.00 40.22 98 MET A CA 1
ATOM 720 C C . MET A 1 98 ? 52.303 35.254 -46.246 1.00 40.22 98 MET A C 1
ATOM 722 O O . MET A 1 98 ? 51.852 34.617 -47.193 1.00 40.22 98 MET A O 1
ATOM 726 N N . ARG A 1 99 ? 53.314 34.766 -45.509 1.00 43.00 99 ARG A N 1
ATOM 727 C CA . ARG A 1 99 ? 54.024 33.504 -45.827 1.00 43.00 99 ARG A CA 1
ATOM 728 C C . ARG A 1 99 ? 53.257 32.213 -45.491 1.00 43.00 99 ARG A C 1
ATOM 730 O O . ARG A 1 99 ? 53.773 31.126 -45.723 1.00 43.00 99 ARG A O 1
ATOM 737 N N . SER A 1 100 ? 52.034 32.304 -44.977 1.00 41.75 100 SER A N 1
ATOM 738 C CA . SER A 1 100 ? 51.220 31.136 -44.599 1.00 41.75 100 SER A CA 1
ATOM 739 C C . SER A 1 100 ? 49.728 31.293 -44.916 1.00 41.75 100 SER A C 1
ATOM 741 O O . SER A 1 100 ? 48.887 30.597 -44.344 1.00 41.75 100 SER A O 1
ATOM 743 N N . ALA A 1 101 ? 49.384 32.180 -45.854 1.00 39.66 101 ALA A N 1
ATOM 744 C CA . ALA A 1 101 ? 48.020 32.299 -46.354 1.00 39.66 101 ALA A CA 1
ATOM 745 C C . ALA A 1 101 ? 47.736 31.182 -47.374 1.00 39.66 101 ALA A C 1
ATOM 747 O O . ALA A 1 101 ? 48.291 31.160 -48.469 1.00 39.66 101 ALA A O 1
ATOM 748 N N . SER A 1 102 ? 46.875 30.234 -47.007 1.00 41.06 102 SER A N 1
ATOM 749 C CA . SER A 1 102 ? 46.309 29.254 -47.939 1.00 41.06 102 SER A CA 1
ATOM 750 C C . SER A 1 102 ? 45.187 29.942 -48.719 1.00 41.06 102 SER A C 1
ATOM 752 O O . SER A 1 102 ? 44.204 30.368 -48.112 1.00 41.06 102 SER A O 1
ATOM 754 N N . LEU A 1 103 ? 45.324 30.079 -50.039 1.00 41.00 103 LEU A N 1
ATOM 755 C CA . LEU A 1 103 ? 44.250 30.590 -50.889 1.00 41.00 103 LEU A CA 1
ATOM 756 C C . LEU A 1 103 ? 43.237 29.462 -51.127 1.00 41.00 103 LEU A C 1
ATOM 758 O O . LEU A 1 103 ? 43.559 28.449 -51.744 1.00 41.00 103 LEU A O 1
ATOM 762 N N . VAL A 1 104 ? 42.013 29.626 -50.630 1.00 46.12 104 VAL A N 1
ATOM 763 C CA . VAL A 1 104 ? 40.899 28.717 -50.930 1.00 46.12 104 VAL A CA 1
ATOM 764 C C . VAL A 1 104 ? 40.044 29.386 -51.998 1.00 46.12 104 VAL A C 1
ATOM 766 O O . VAL A 1 104 ? 39.400 30.399 -51.728 1.00 46.12 104 VAL A O 1
ATOM 769 N N . VAL A 1 105 ? 40.070 28.842 -53.215 1.00 42.16 105 VAL A N 1
ATOM 770 C CA . VAL A 1 105 ? 39.253 29.326 -54.333 1.00 42.16 105 VAL A CA 1
ATOM 771 C C . VAL A 1 105 ? 37.982 28.487 -54.377 1.00 42.16 105 VAL A C 1
ATOM 773 O O . VAL A 1 105 ? 38.028 27.281 -54.616 1.00 42.16 105 VAL A O 1
ATOM 776 N N . VAL A 1 106 ? 36.840 29.122 -54.122 1.00 44.16 106 VAL A N 1
ATOM 777 C CA . VAL A 1 106 ? 35.524 28.487 -54.244 1.00 44.16 106 VAL A CA 1
ATOM 778 C C . VAL A 1 106 ? 34.947 28.874 -55.601 1.00 44.16 106 VAL A C 1
ATOM 780 O O . VAL A 1 106 ? 34.376 29.952 -55.757 1.00 44.16 106 VAL A O 1
ATOM 783 N N . THR A 1 107 ? 35.124 28.020 -56.604 1.00 40.53 107 THR A N 1
ATOM 784 C CA . THR A 1 107 ? 34.471 28.182 -57.906 1.00 40.53 107 THR A CA 1
ATOM 785 C C . THR A 1 107 ? 33.095 27.528 -57.877 1.00 40.53 107 THR A C 1
ATOM 787 O O . THR A 1 107 ? 32.934 26.359 -57.528 1.00 40.53 107 THR A O 1
ATOM 790 N N . ARG A 1 108 ? 32.067 28.285 -58.269 1.00 39.81 108 ARG A N 1
ATOM 791 C CA . ARG A 1 108 ? 30.759 27.717 -58.597 1.00 39.81 108 ARG A CA 1
ATOM 792 C C . ARG A 1 108 ? 30.950 26.900 -59.874 1.00 39.81 108 ARG A C 1
ATOM 794 O O . ARG A 1 108 ? 31.206 27.476 -60.924 1.00 39.81 108 ARG A O 1
ATOM 801 N N . ALA A 1 109 ? 30.890 25.576 -59.777 1.00 38.56 109 ALA A N 1
ATOM 802 C CA . ALA A 1 109 ? 30.901 24.723 -60.956 1.00 38.56 109 ALA A CA 1
ATOM 803 C C . ALA A 1 109 ? 29.619 24.998 -61.756 1.00 38.56 109 ALA A C 1
ATOM 805 O O . ALA A 1 109 ? 28.531 24.581 -61.356 1.00 38.56 109 ALA A O 1
ATOM 806 N N . GLU A 1 110 ? 29.724 25.746 -62.854 1.00 39.41 110 GLU A N 1
ATOM 807 C CA . GLU A 1 110 ? 28.694 25.716 -63.884 1.00 39.41 110 GLU A CA 1
ATOM 808 C C . GLU A 1 110 ? 28.690 24.308 -64.474 1.00 39.41 110 GLU A C 1
ATOM 810 O O . GLU A 1 110 ? 29.694 23.830 -65.005 1.00 39.41 110 GLU A O 1
ATOM 815 N N . LEU A 1 111 ? 27.560 23.620 -64.317 1.00 39.06 111 LEU A N 1
ATOM 816 C CA . LEU A 1 111 ? 27.296 22.334 -64.943 1.00 39.06 111 LEU A CA 1
ATOM 817 C C . LEU A 1 111 ? 27.231 22.562 -66.462 1.00 39.06 111 LEU A C 1
ATOM 819 O O . LEU A 1 111 ? 26.170 22.821 -67.028 1.00 39.06 111 LEU A O 1
ATOM 823 N N . VAL A 1 112 ? 28.383 22.510 -67.127 1.00 37.03 112 VAL A N 1
ATOM 824 C CA . VAL A 1 112 ? 28.453 22.437 -68.585 1.00 37.03 112 VAL A CA 1
ATOM 825 C C . VAL A 1 112 ? 27.774 21.132 -68.989 1.00 37.03 112 VAL A C 1
ATOM 827 O O . VAL A 1 112 ? 28.203 20.050 -68.592 1.00 37.03 112 VAL A O 1
ATOM 830 N N . HIS A 1 113 ? 26.672 21.244 -69.731 1.00 41.97 113 HIS A N 1
ATOM 831 C CA . HIS A 1 113 ? 25.965 20.120 -70.333 1.00 41.97 113 HIS A CA 1
ATOM 832 C C . HIS A 1 113 ? 26.930 19.270 -71.169 1.00 41.97 113 HIS A C 1
ATOM 834 O O . HIS A 1 113 ? 27.244 19.606 -72.309 1.00 41.97 113 HIS A O 1
ATOM 840 N N . ALA A 1 114 ? 27.376 18.150 -70.605 1.00 33.50 114 ALA A N 1
ATOM 841 C CA . ALA A 1 114 ? 27.944 17.048 -71.360 1.00 33.50 114 ALA A CA 1
ATOM 842 C C . ALA A 1 114 ? 26.782 16.170 -71.859 1.00 33.50 114 ALA A C 1
ATOM 844 O O . ALA A 1 114 ? 26.053 15.615 -71.032 1.00 33.50 114 ALA A O 1
ATOM 845 N N . PRO A 1 115 ? 26.567 16.024 -73.179 1.00 48.34 115 PRO A N 1
ATOM 846 C CA . PRO A 1 115 ? 25.643 15.035 -73.703 1.00 48.34 115 PRO A CA 1
ATOM 847 C C . PRO A 1 115 ? 26.355 13.682 -73.678 1.00 48.34 115 PRO A C 1
ATOM 849 O O . PRO A 1 115 ? 27.032 13.291 -74.625 1.00 48.34 115 PRO A O 1
ATOM 852 N N . ALA A 1 116 ? 26.231 12.972 -72.566 1.00 40.16 116 ALA A N 1
ATOM 853 C CA . ALA A 1 116 ? 26.548 11.557 -72.503 1.00 40.16 116 ALA A CA 1
ATOM 854 C C . ALA A 1 116 ? 25.371 10.867 -71.831 1.00 40.16 116 ALA A C 1
ATOM 856 O O . ALA A 1 116 ? 24.893 11.321 -70.794 1.00 40.16 116 ALA A O 1
ATOM 857 N N . ALA A 1 117 ? 24.879 9.816 -72.479 1.00 49.41 117 ALA A N 1
ATOM 858 C CA . ALA A 1 117 ? 23.819 8.952 -72.002 1.00 49.41 117 ALA A CA 1
ATOM 859 C C . ALA A 1 117 ? 24.164 8.430 -70.600 1.00 49.41 117 ALA A C 1
ATOM 861 O O . ALA A 1 117 ? 24.875 7.444 -70.438 1.00 49.41 117 ALA A O 1
ATOM 862 N N . VAL A 1 118 ? 23.684 9.138 -69.584 1.00 43.81 118 VAL A N 1
ATOM 863 C CA . VAL A 1 118 ? 23.593 8.623 -68.230 1.00 43.81 118 VAL A CA 1
ATOM 864 C C . VAL A 1 118 ? 22.362 7.738 -68.258 1.00 43.81 118 VAL A C 1
ATOM 866 O O . VAL A 1 118 ? 21.239 8.237 -68.344 1.00 43.81 118 VAL A O 1
ATOM 869 N N . GLU A 1 119 ? 22.578 6.422 -68.253 1.00 45.81 119 GLU A N 1
ATOM 870 C CA . GLU A 1 119 ? 21.564 5.491 -67.778 1.00 45.81 119 GLU A CA 1
ATOM 871 C C . GLU A 1 119 ? 21.035 6.070 -66.468 1.00 45.81 119 GLU A C 1
ATOM 873 O O . GLU A 1 119 ? 21.757 6.161 -65.472 1.00 45.81 119 GLU A O 1
ATOM 878 N N . GLN A 1 120 ? 19.786 6.536 -66.495 1.00 44.25 120 GLN A N 1
ATOM 879 C CA . GLN A 1 120 ? 19.012 6.786 -65.295 1.00 44.25 120 GLN A CA 1
ATOM 880 C C . GLN A 1 120 ? 18.870 5.433 -64.598 1.00 44.25 120 GLN A C 1
ATOM 882 O O . GLN A 1 120 ? 17.871 4.732 -64.751 1.00 44.25 120 GLN A O 1
ATOM 887 N N . SER A 1 121 ? 19.902 5.062 -63.838 1.00 45.78 121 SER A N 1
ATOM 888 C CA . SER A 1 121 ? 19.766 4.240 -62.652 1.00 45.78 121 SER A CA 1
ATOM 889 C C . SER A 1 121 ? 18.711 4.947 -61.824 1.00 45.78 121 SER A C 1
ATOM 891 O O . SER A 1 121 ? 18.995 5.920 -61.126 1.00 45.78 121 SER A O 1
ATOM 893 N N . SER A 1 122 ? 17.471 4.504 -62.006 1.00 46.50 122 SER A N 1
ATOM 894 C CA . SER A 1 122 ? 16.377 4.770 -61.099 1.00 46.50 122 SER A CA 1
ATOM 895 C C . SER A 1 122 ? 16.847 4.189 -59.776 1.00 46.50 122 SER A C 1
ATOM 897 O O . SER A 1 122 ? 16.721 2.992 -59.536 1.00 46.50 122 SER A O 1
ATOM 899 N N . GLU A 1 123 ? 17.518 5.019 -58.981 1.00 51.31 123 GLU A N 1
ATOM 900 C CA . GLU A 1 123 ? 17.768 4.780 -57.574 1.00 51.31 123 GLU A CA 1
ATOM 901 C C . GLU A 1 123 ? 16.365 4.740 -56.972 1.00 51.31 123 GLU A C 1
ATOM 903 O O . GLU A 1 123 ? 15.738 5.761 -56.699 1.00 51.31 123 GLU A O 1
ATOM 908 N N . VAL A 1 124 ? 15.793 3.535 -56.985 1.00 52.81 124 VAL A N 1
ATOM 909 C CA . VAL A 1 124 ? 14.549 3.208 -56.312 1.00 52.81 124 VAL A CA 1
ATOM 910 C C . VAL A 1 124 ? 14.800 3.639 -54.881 1.00 52.81 124 VAL A C 1
ATOM 912 O O . VAL A 1 124 ? 15.651 3.045 -54.224 1.00 52.81 124 VAL A O 1
ATOM 915 N N . ASP A 1 125 ? 14.128 4.707 -54.445 1.00 48.22 125 ASP A N 1
ATOM 916 C CA . ASP A 1 125 ? 14.043 5.094 -53.041 1.00 48.22 125 ASP A CA 1
ATOM 917 C C . ASP A 1 125 ? 13.570 3.844 -52.291 1.00 48.22 125 ASP A C 1
ATOM 919 O O . ASP A 1 125 ? 12.371 3.553 -52.234 1.00 48.22 125 ASP A O 1
ATOM 923 N N . GLU A 1 126 ? 14.516 3.040 -51.793 1.00 53.25 126 GLU A N 1
ATOM 924 C CA . GLU A 1 126 ? 14.189 1.912 -50.943 1.00 53.25 126 GLU A CA 1
ATOM 925 C C . GLU A 1 126 ? 13.412 2.516 -49.776 1.00 53.25 126 GLU A C 1
ATOM 927 O O . GLU A 1 126 ? 13.915 3.440 -49.121 1.00 53.25 126 GLU A O 1
ATOM 932 N N . PRO A 1 127 ? 12.158 2.085 -49.548 1.00 58.75 127 PRO A N 1
ATOM 933 C CA . PRO A 1 127 ? 11.326 2.675 -48.522 1.00 58.75 127 PRO A CA 1
ATOM 934 C C . PRO A 1 127 ? 12.098 2.564 -47.218 1.00 58.75 127 PRO A C 1
ATOM 936 O O . PRO A 1 127 ? 12.358 1.453 -46.760 1.00 58.75 127 PRO A O 1
ATOM 939 N N . VAL A 1 128 ? 12.501 3.714 -46.664 1.00 53.56 128 VAL A N 1
ATOM 940 C CA . VAL A 1 128 ? 13.243 3.805 -45.406 1.00 53.56 128 VAL A CA 1
ATOM 941 C C . VAL A 1 128 ? 12.462 2.994 -44.389 1.00 53.56 128 VAL A C 1
ATOM 943 O O . VAL A 1 128 ? 11.416 3.441 -43.909 1.00 53.56 128 VAL A O 1
ATOM 946 N N . GLU A 1 129 ? 12.919 1.766 -44.126 1.00 57.53 129 GLU A N 1
ATOM 947 C CA . GLU A 1 129 ? 12.173 0.862 -43.272 1.00 57.53 129 GLU A CA 1
ATOM 948 C C . GLU A 1 129 ? 12.025 1.568 -41.927 1.00 57.53 129 GLU A C 1
ATOM 950 O O . GLU A 1 129 ? 13.034 1.979 -41.337 1.00 57.53 129 GLU A O 1
ATOM 955 N N . PRO A 1 130 ? 10.787 1.770 -41.436 1.00 59.22 130 PRO A N 1
ATOM 956 C CA . PRO A 1 130 ? 10.579 2.409 -40.154 1.00 59.22 130 PRO A CA 1
ATOM 957 C C . PRO A 1 130 ? 11.382 1.611 -39.138 1.00 59.22 130 PRO A C 1
ATOM 959 O O . PRO A 1 130 ? 11.107 0.428 -38.929 1.00 59.22 130 PRO A O 1
ATOM 962 N N . SER A 1 131 ? 12.414 2.257 -38.580 1.00 68.12 131 SER A N 1
ATOM 963 C CA . SER A 1 131 ? 13.384 1.639 -37.674 1.00 68.12 131 SER A CA 1
ATOM 964 C C . SER A 1 131 ? 12.669 0.657 -36.745 1.00 68.12 131 SER A C 1
ATOM 966 O O . SER A 1 131 ? 11.675 1.025 -36.117 1.00 68.12 131 SER A O 1
ATOM 968 N N . GLY A 1 132 ? 13.118 -0.603 -36.690 1.00 71.94 132 GLY A N 1
ATOM 969 C CA . GLY A 1 132 ? 12.367 -1.697 -36.048 1.00 71.94 132 GLY A CA 1
ATOM 970 C C . GLY A 1 132 ? 11.888 -1.407 -34.614 1.00 71.94 132 GLY A C 1
ATOM 971 O O . GLY A 1 132 ? 10.903 -1.981 -34.162 1.00 71.94 132 GLY A O 1
ATOM 972 N N . ILE A 1 133 ? 12.511 -0.442 -33.932 1.00 71.94 133 ILE A N 1
ATOM 973 C CA . ILE A 1 133 ? 12.117 0.117 -32.631 1.00 71.94 133 ILE A CA 1
ATOM 974 C C . ILE A 1 133 ? 10.670 0.653 -32.633 1.00 71.94 133 ILE A C 1
ATOM 976 O O . ILE A 1 133 ? 9.941 0.466 -31.658 1.00 71.94 133 ILE A O 1
ATOM 980 N N . CYS A 1 134 ? 10.223 1.287 -33.720 1.00 80.12 134 CYS A N 1
ATOM 981 C CA . CYS A 1 134 ? 8.869 1.831 -33.832 1.00 80.12 134 CYS A CA 1
ATOM 982 C C . CYS A 1 134 ? 7.812 0.713 -33.920 1.00 80.12 134 CYS A C 1
ATOM 984 O O . CYS A 1 134 ? 6.764 0.801 -33.280 1.00 80.12 134 CYS A O 1
ATOM 986 N N . ARG A 1 135 ? 8.125 -0.390 -34.621 1.00 83.69 135 ARG A N 1
ATOM 987 C CA . ARG A 1 135 ? 7.222 -1.547 -34.762 1.00 83.69 135 ARG A CA 1
ATOM 988 C C . ARG A 1 135 ? 6.951 -2.223 -33.411 1.00 83.69 135 ARG A C 1
ATOM 990 O O . ARG A 1 135 ? 5.792 -2.460 -33.085 1.00 83.69 135 ARG A O 1
ATOM 997 N N . TYR A 1 136 ? 7.976 -2.459 -32.585 1.00 81.19 136 TYR A N 1
ATOM 998 C CA . TYR A 1 136 ? 7.790 -3.096 -31.269 1.00 81.19 136 TYR A CA 1
ATOM 999 C C . TYR A 1 136 ? 6.942 -2.260 -30.306 1.00 81.19 136 TYR A C 1
ATOM 1001 O O . TYR A 1 136 ? 6.118 -2.814 -29.579 1.00 81.19 136 TYR A O 1
ATOM 1009 N N . ARG A 1 137 ? 7.098 -0.929 -30.320 1.00 86.19 137 ARG A N 1
ATOM 1010 C CA . ARG A 1 137 ? 6.266 -0.031 -29.503 1.00 86.19 137 ARG A CA 1
ATOM 1011 C C . ARG A 1 137 ? 4.805 -0.066 -29.939 1.00 86.19 137 ARG A C 1
ATOM 1013 O O . ARG A 1 137 ? 3.922 -0.156 -29.097 1.00 86.19 137 ARG A O 1
ATOM 1020 N N . LEU A 1 138 ? 4.544 -0.037 -31.243 1.00 87.19 138 LEU A N 1
ATOM 1021 C CA . LEU A 1 138 ? 3.175 -0.088 -31.756 1.00 87.19 138 LEU A CA 1
ATOM 1022 C C . LEU A 1 138 ? 2.505 -1.433 -31.458 1.00 87.19 138 LEU A C 1
ATOM 1024 O O . LEU A 1 138 ? 1.370 -1.444 -30.991 1.00 87.19 138 LEU A O 1
ATOM 1028 N N . ILE A 1 139 ? 3.213 -2.550 -31.651 1.00 88.25 139 ILE A N 1
ATOM 1029 C CA . ILE A 1 139 ? 2.687 -3.888 -31.338 1.00 88.25 139 ILE A CA 1
ATOM 1030 C C . ILE A 1 139 ? 2.424 -4.020 -29.834 1.00 88.25 139 ILE A C 1
ATOM 1032 O O . ILE A 1 139 ? 1.335 -4.429 -29.442 1.00 88.25 139 ILE A O 1
ATOM 1036 N N . GLY A 1 140 ? 3.381 -3.629 -28.986 1.00 85.31 140 GLY A N 1
ATOM 1037 C CA . GLY A 1 140 ? 3.219 -3.678 -27.531 1.00 85.31 140 GLY A CA 1
ATOM 1038 C C . GLY A 1 140 ? 2.050 -2.820 -27.038 1.00 85.31 140 GLY A C 1
ATOM 1039 O O . GLY A 1 140 ? 1.234 -3.293 -26.249 1.00 85.31 140 GLY A O 1
ATOM 1040 N N . ALA A 1 141 ? 1.919 -1.593 -27.551 1.00 88.31 141 ALA A N 1
ATOM 1041 C CA . ALA A 1 141 ? 0.798 -0.713 -27.229 1.00 88.31 141 ALA A CA 1
ATOM 1042 C C . ALA A 1 141 ? -0.541 -1.288 -27.716 1.00 88.31 141 ALA A C 1
ATOM 1044 O O . ALA A 1 141 ? -1.517 -1.260 -26.971 1.00 88.31 141 ALA A O 1
ATOM 1045 N N . ALA A 1 142 ? -0.590 -1.862 -28.923 1.00 90.69 142 ALA A N 1
ATOM 1046 C CA . ALA A 1 142 ? -1.794 -2.499 -29.450 1.00 90.69 142 ALA A CA 1
ATOM 1047 C C . ALA A 1 142 ? -2.231 -3.691 -28.585 1.00 90.69 142 ALA A C 1
ATOM 1049 O O . ALA A 1 142 ? -3.402 -3.779 -28.220 1.00 90.69 142 ALA A O 1
ATOM 1050 N N . VAL A 1 143 ? -1.296 -4.564 -28.191 1.00 89.62 143 VAL A N 1
ATOM 1051 C CA . VAL A 1 143 ? -1.578 -5.695 -27.290 1.00 89.62 143 VAL A CA 1
ATOM 1052 C C . VAL A 1 143 ? -2.092 -5.197 -25.939 1.00 89.62 143 VAL A C 1
ATOM 1054 O O . VAL A 1 143 ? -3.116 -5.683 -25.460 1.00 89.62 143 VAL A O 1
ATOM 1057 N N . ALA A 1 144 ? -1.439 -4.193 -25.348 1.00 86.94 144 ALA A N 1
ATOM 1058 C CA . ALA A 1 144 ? -1.882 -3.601 -24.089 1.00 86.94 144 ALA A CA 1
ATOM 1059 C C . ALA A 1 144 ? -3.293 -2.991 -24.206 1.00 86.94 144 ALA A C 1
ATOM 1061 O O . ALA A 1 144 ? -4.119 -3.191 -23.316 1.00 86.94 144 ALA A O 1
ATOM 1062 N N . CYS A 1 145 ? -3.603 -2.309 -25.316 1.00 91.38 145 CYS A N 1
ATOM 1063 C CA . CYS A 1 145 ? -4.928 -1.739 -25.574 1.00 91.38 145 CYS A CA 1
ATOM 1064 C C . CYS A 1 145 ? -5.998 -2.826 -25.698 1.00 91.38 145 CYS A C 1
ATOM 1066 O O . CYS A 1 145 ? -7.070 -2.693 -25.113 1.00 91.38 145 CYS A O 1
ATOM 1068 N N . VAL A 1 146 ? -5.713 -3.912 -26.423 1.00 91.38 146 VAL A N 1
ATOM 1069 C CA . VAL A 1 146 ? -6.646 -5.041 -26.557 1.00 91.38 146 VAL A CA 1
ATOM 1070 C C . VAL A 1 146 ? -6.920 -5.668 -25.189 1.00 91.38 146 VAL A C 1
ATOM 1072 O O . VAL A 1 146 ? -8.081 -5.863 -24.834 1.00 91.38 146 VAL A O 1
ATOM 1075 N N . LEU A 1 147 ? -5.879 -5.916 -24.387 1.00 88.44 147 LEU A N 1
ATOM 1076 C CA . LEU A 1 147 ? -6.032 -6.457 -23.032 1.00 88.44 147 LEU A CA 1
ATOM 1077 C C . LEU A 1 147 ? -6.837 -5.519 -22.120 1.00 88.44 147 LEU A C 1
ATOM 1079 O O . LEU A 1 147 ? -7.702 -5.989 -21.379 1.00 88.44 147 LEU A O 1
ATOM 1083 N N . LEU A 1 148 ? -6.608 -4.204 -22.207 1.00 91.94 148 LEU A N 1
ATOM 1084 C CA . LEU A 1 148 ? -7.395 -3.216 -21.471 1.00 91.94 148 LEU A CA 1
ATOM 1085 C C . LEU A 1 148 ? -8.869 -3.258 -21.887 1.00 91.94 148 LEU A C 1
ATOM 1087 O O . LEU A 1 148 ? -9.733 -3.321 -21.019 1.00 91.94 148 LEU A O 1
ATOM 1091 N N . VAL A 1 149 ? -9.173 -3.242 -23.188 1.00 91.88 149 VAL A N 1
ATOM 1092 C CA . VAL A 1 149 ? -10.561 -3.268 -23.683 1.00 91.88 149 VAL A CA 1
ATOM 1093 C C . VAL A 1 149 ? -11.278 -4.529 -23.206 1.00 91.88 149 VAL A C 1
ATOM 1095 O O . VAL A 1 149 ? -12.395 -4.435 -22.698 1.00 91.88 149 VAL A O 1
ATOM 1098 N N . VAL A 1 150 ? -10.626 -5.692 -23.280 1.00 90.06 150 VAL A N 1
ATOM 1099 C CA . VAL A 1 150 ? -11.184 -6.950 -22.759 1.00 90.06 150 VAL A CA 1
ATOM 1100 C C . VAL A 1 150 ? -11.472 -6.839 -21.258 1.00 90.06 150 VAL A C 1
ATOM 1102 O O . VAL A 1 150 ? -12.573 -7.176 -20.816 1.00 90.06 150 VAL A O 1
ATOM 1105 N N . ALA A 1 151 ? -10.532 -6.306 -20.473 1.00 87.56 151 ALA A N 1
ATOM 1106 C CA . ALA A 1 151 ? -10.720 -6.112 -19.037 1.00 87.56 151 ALA A CA 1
ATOM 1107 C C . ALA A 1 151 ? -11.815 -5.080 -18.703 1.00 87.56 151 ALA A C 1
ATOM 1109 O O . ALA A 1 151 ? -12.529 -5.246 -17.715 1.00 87.56 151 ALA A O 1
ATOM 1110 N N . LEU A 1 152 ? -11.988 -4.037 -19.521 1.00 90.56 152 LEU A N 1
ATOM 1111 C CA . LEU A 1 152 ? -13.029 -3.023 -19.341 1.00 90.56 152 LEU A CA 1
ATOM 1112 C C . LEU A 1 152 ? -14.430 -3.558 -19.655 1.00 90.56 152 LEU A C 1
ATOM 1114 O O . LEU A 1 152 ? -15.378 -3.241 -18.933 1.00 90.56 152 LEU A O 1
ATOM 1118 N N . VAL A 1 153 ? -14.558 -4.376 -20.701 1.00 91.88 153 VAL A N 1
ATOM 1119 C CA . VAL A 1 153 ? -15.841 -4.949 -21.132 1.00 91.88 153 VAL A CA 1
ATOM 1120 C C . VAL A 1 153 ? -16.293 -6.063 -20.187 1.00 91.88 153 VAL A C 1
ATOM 1122 O O . VAL A 1 153 ? -17.439 -6.057 -19.741 1.00 91.88 153 VAL A O 1
ATOM 1125 N N . VAL A 1 154 ? -15.398 -6.994 -19.847 1.00 90.44 154 VAL A N 1
ATOM 1126 C CA . VAL A 1 154 ? -15.748 -8.209 -19.086 1.00 90.44 154 VAL A CA 1
ATOM 1127 C C . VAL A 1 154 ? -15.571 -8.024 -17.574 1.00 90.44 154 VAL A C 1
ATOM 1129 O O . VAL A 1 154 ? -16.235 -8.685 -16.778 1.00 90.44 154 VAL A O 1
ATOM 1132 N N . GLY A 1 155 ? -14.679 -7.128 -17.148 1.00 85.81 155 GLY A N 1
ATOM 1133 C CA . GLY A 1 155 ? -14.294 -6.991 -15.745 1.00 85.81 155 GLY A CA 1
ATOM 1134 C C . GLY A 1 155 ? -15.310 -6.248 -14.875 1.00 85.81 155 GLY A C 1
ATOM 1135 O O . GLY A 1 155 ? -16.002 -5.322 -15.312 1.00 85.81 155 GLY A O 1
ATOM 1136 N N . THR A 1 156 ? -15.333 -6.610 -13.590 1.00 88.88 156 THR A N 1
ATOM 1137 C CA . THR A 1 156 ? -16.022 -5.863 -12.524 1.00 88.88 156 THR A CA 1
ATOM 1138 C C . THR A 1 156 ? -15.388 -4.480 -12.322 1.00 88.88 156 THR A C 1
ATOM 1140 O O . THR A 1 156 ? -14.223 -4.286 -12.660 1.00 88.88 156 THR A O 1
ATOM 1143 N N . LYS A 1 157 ? -16.107 -3.513 -11.725 1.00 87.31 157 LYS A N 1
ATOM 1144 C CA . LYS A 1 157 ? -15.583 -2.158 -11.420 1.00 87.31 157 LYS A CA 1
ATOM 1145 C C . LYS A 1 157 ? -14.140 -2.143 -10.864 1.00 87.31 157 LYS A C 1
ATOM 1147 O O . LYS A 1 157 ? -13.318 -1.433 -11.439 1.00 87.31 157 LYS A O 1
ATOM 1152 N N . PRO A 1 158 ? -13.780 -2.928 -9.831 1.00 82.31 158 PRO A N 1
ATOM 1153 C CA . PRO A 1 158 ? -12.406 -2.950 -9.327 1.00 82.31 158 PRO A CA 1
ATOM 1154 C C . PRO A 1 158 ? -11.401 -3.527 -10.330 1.00 82.31 158 PRO A C 1
ATOM 1156 O O . PRO A 1 158 ? -10.298 -3.003 -10.465 1.00 82.31 158 PRO A O 1
ATOM 1159 N N . THR A 1 159 ? -11.797 -4.543 -11.102 1.00 86.62 159 THR A N 1
ATOM 1160 C CA . THR A 1 159 ? -10.967 -5.092 -12.185 1.00 86.62 159 THR A CA 1
ATOM 1161 C C . THR A 1 159 ? -10.674 -4.026 -13.242 1.00 86.62 159 THR A C 1
ATOM 1163 O O . THR A 1 159 ? -9.552 -3.951 -13.733 1.00 86.62 159 THR A O 1
ATOM 1166 N N . ARG A 1 160 ? -11.643 -3.152 -13.549 1.00 89.69 160 ARG A N 1
ATOM 1167 C CA . ARG A 1 160 ? -11.463 -2.032 -14.491 1.00 89.69 160 ARG A CA 1
ATOM 1168 C C . ARG A 1 160 ? -10.442 -1.017 -13.985 1.00 89.69 160 ARG A C 1
ATOM 1170 O O . ARG A 1 160 ? -9.595 -0.580 -14.760 1.00 89.69 160 ARG A O 1
ATOM 1177 N N . VAL A 1 161 ? -10.497 -0.671 -12.696 1.00 86.19 161 VAL A N 1
ATOM 1178 C CA . VAL A 1 161 ? -9.522 0.237 -12.064 1.00 86.19 161 VAL A CA 1
ATOM 1179 C C . VAL A 1 161 ? -8.119 -0.366 -12.131 1.00 86.19 161 VAL A C 1
ATOM 1181 O O . VAL A 1 161 ? -7.206 0.272 -12.648 1.00 86.19 161 VAL A O 1
ATOM 1184 N N . VAL A 1 162 ? -7.964 -1.623 -11.703 1.00 86.88 162 VAL A N 1
ATOM 1185 C CA . VAL A 1 162 ? -6.680 -2.341 -11.744 1.00 86.88 162 VAL A CA 1
ATOM 1186 C C . VAL A 1 162 ? -6.134 -2.435 -13.169 1.00 86.88 162 VAL A C 1
ATOM 1188 O O . VAL A 1 162 ? -4.978 -2.095 -13.405 1.00 86.88 162 VAL A O 1
ATOM 1191 N N . ALA A 1 163 ? -6.963 -2.835 -14.135 1.00 90.00 163 ALA A N 1
ATOM 1192 C CA . ALA A 1 163 ? -6.554 -2.939 -15.532 1.00 90.00 163 ALA A CA 1
ATOM 1193 C C . ALA A 1 163 ? -6.117 -1.586 -16.108 1.00 90.00 163 ALA A C 1
ATOM 1195 O O . ALA A 1 163 ? -5.139 -1.529 -16.847 1.00 90.00 163 ALA A O 1
ATOM 1196 N N . THR A 1 164 ? -6.797 -0.498 -15.734 1.00 89.31 164 THR A N 1
ATOM 1197 C CA . THR A 1 164 ? -6.439 0.862 -16.163 1.00 89.31 164 THR A CA 1
ATOM 1198 C C . THR A 1 164 ? -5.082 1.281 -15.607 1.00 89.31 164 THR A C 1
ATOM 1200 O O . THR A 1 164 ? -4.263 1.811 -16.354 1.00 89.31 164 THR A O 1
ATOM 1203 N N . ILE A 1 165 ? -4.816 1.000 -14.327 1.00 89.12 165 ILE A N 1
ATOM 1204 C CA . ILE A 1 165 ? -3.522 1.288 -13.690 1.00 89.12 165 ILE A CA 1
ATOM 1205 C C . ILE A 1 165 ? -2.413 0.498 -14.383 1.00 89.12 165 ILE A C 1
ATOM 1207 O O . ILE A 1 165 ? -1.445 1.090 -14.850 1.00 89.12 165 ILE A O 1
ATOM 1211 N N . VAL A 1 166 ? -2.590 -0.819 -14.519 1.00 90.81 166 VAL A N 1
ATOM 1212 C CA . VAL A 1 166 ? -1.611 -1.704 -15.164 1.00 90.81 166 VAL A CA 1
ATOM 1213 C C . VAL A 1 166 ? -1.343 -1.284 -16.608 1.00 90.81 166 VAL A C 1
ATOM 1215 O O . VAL A 1 166 ? -0.195 -1.256 -17.049 1.00 90.81 166 VAL A O 1
ATOM 1218 N N . PHE A 1 167 ? -2.388 -0.931 -17.354 1.00 92.50 167 PHE A N 1
ATOM 1219 C CA . PHE A 1 167 ? -2.245 -0.431 -18.715 1.00 92.50 167 PHE A CA 1
ATOM 1220 C C . PHE A 1 167 ? -1.458 0.881 -18.754 1.00 92.50 167 PHE A C 1
ATOM 1222 O O . PHE A 1 167 ? -0.514 0.998 -19.534 1.00 92.50 167 PHE A O 1
ATOM 1229 N N . ALA A 1 168 ? -1.811 1.849 -17.903 1.00 91.19 168 ALA A N 1
ATOM 1230 C CA . ALA A 1 168 ? -1.159 3.152 -17.862 1.00 91.19 168 ALA A CA 1
ATOM 1231 C C . ALA A 1 168 ? 0.334 3.031 -17.528 1.00 91.19 168 ALA A C 1
ATOM 1233 O O . ALA A 1 168 ? 1.161 3.621 -18.226 1.00 91.19 168 ALA A O 1
ATOM 1234 N N . THR A 1 169 ? 0.700 2.219 -16.532 1.00 90.81 169 THR A N 1
ATOM 1235 C CA . THR A 1 169 ? 2.106 2.006 -16.152 1.00 90.81 169 THR A CA 1
ATOM 1236 C C . THR A 1 169 ? 2.874 1.220 -17.214 1.00 90.81 169 THR A C 1
ATOM 1238 O O . THR A 1 169 ? 4.019 1.554 -17.519 1.00 90.81 169 THR A O 1
ATOM 1241 N N . THR A 1 170 ? 2.247 0.226 -17.852 1.00 92.25 170 THR A N 1
ATOM 1242 C CA . THR A 1 170 ? 2.848 -0.515 -18.977 1.00 92.25 170 THR A CA 1
ATOM 1243 C C . THR A 1 170 ? 3.131 0.419 -20.152 1.00 92.25 170 THR A C 1
ATOM 1245 O O . THR A 1 170 ? 4.227 0.400 -20.718 1.00 92.25 170 THR A O 1
ATOM 1248 N N . LEU A 1 171 ? 2.165 1.273 -20.503 1.00 91.81 171 LEU A N 1
ATOM 1249 C CA . LEU A 1 171 ? 2.293 2.231 -21.595 1.00 91.81 171 LEU A CA 1
ATOM 1250 C C . LEU A 1 171 ? 3.361 3.284 -21.276 1.00 91.81 171 LEU A C 1
ATOM 1252 O O . LEU A 1 171 ? 4.232 3.544 -22.108 1.00 91.81 171 LEU A O 1
ATOM 1256 N N . GLN A 1 172 ? 3.353 3.822 -20.052 1.00 91.75 172 GLN A N 1
ATOM 1257 C CA . GLN A 1 172 ? 4.408 4.699 -19.547 1.00 91.75 172 GLN A CA 1
ATOM 1258 C C . GLN A 1 172 ? 5.775 4.034 -19.712 1.00 91.75 172 GLN A C 1
ATOM 1260 O O . GLN A 1 172 ? 6.663 4.628 -20.317 1.00 91.75 172 GLN A O 1
ATOM 1265 N N . GLY A 1 173 ? 5.940 2.793 -19.255 1.00 90.56 173 GLY A N 1
ATOM 1266 C CA . GLY A 1 173 ? 7.193 2.057 -19.379 1.00 90.56 173 GLY A CA 1
ATOM 1267 C C . GLY A 1 173 ? 7.649 1.863 -20.829 1.00 90.56 173 GLY A C 1
ATOM 1268 O O . GLY A 1 173 ? 8.825 2.058 -21.140 1.00 90.56 173 GLY A O 1
ATOM 1269 N N . LEU A 1 174 ? 6.721 1.563 -21.739 1.00 91.44 174 LEU A N 1
ATOM 1270 C CA . LEU A 1 174 ? 7.005 1.368 -23.163 1.00 91.44 174 LEU A CA 1
ATOM 1271 C C . LEU A 1 174 ? 7.525 2.647 -23.850 1.00 91.44 174 LEU A C 1
ATOM 1273 O O . LEU A 1 174 ? 8.424 2.581 -24.698 1.00 91.44 174 LEU A O 1
ATOM 1277 N N . PHE A 1 175 ? 6.968 3.810 -23.490 1.00 89.00 175 PHE A N 1
ATOM 1278 C CA . PHE A 1 175 ? 7.362 5.109 -24.050 1.00 89.00 175 PHE A CA 1
ATOM 1279 C C . PHE A 1 175 ? 8.594 5.707 -23.369 1.00 89.00 175 PHE A C 1
ATOM 1281 O O . PHE A 1 175 ? 9.451 6.285 -24.042 1.00 89.00 175 PHE A O 1
ATOM 1288 N N . VAL A 1 176 ? 8.686 5.572 -22.047 1.00 88.38 176 VAL A N 1
ATOM 1289 C CA . VAL A 1 176 ? 9.752 6.149 -21.222 1.00 88.38 176 VAL A CA 1
ATOM 1290 C C . VAL A 1 176 ? 11.050 5.339 -21.332 1.00 88.38 176 VAL A C 1
ATOM 1292 O O . VAL A 1 176 ? 12.131 5.934 -21.315 1.00 88.38 176 VAL A O 1
ATOM 1295 N N . GLY A 1 177 ? 10.948 4.019 -21.515 1.00 90.62 177 GLY A N 1
ATOM 1296 C CA . GLY A 1 177 ? 12.074 3.092 -21.615 1.00 90.62 177 GLY A CA 1
ATOM 1297 C C . GLY A 1 177 ? 12.501 2.510 -20.264 1.00 90.62 177 GLY A C 1
ATOM 1298 O O . GLY A 1 177 ? 12.410 3.154 -19.217 1.00 90.62 177 GLY A O 1
ATOM 1299 N N . GLY A 1 178 ? 13.009 1.280 -20.292 1.00 90.06 178 GLY A N 1
ATOM 1300 C CA . GLY A 1 178 ? 13.307 0.463 -19.121 1.00 90.06 178 GLY A CA 1
ATOM 1301 C C . GLY A 1 178 ? 14.360 1.048 -18.206 1.00 90.06 178 GLY A C 1
ATOM 1302 O O . GLY A 1 178 ? 14.235 0.920 -16.994 1.00 90.06 178 GLY A O 1
ATOM 1303 N N . ARG A 1 179 ? 15.341 1.777 -18.737 1.00 87.44 179 ARG A N 1
ATOM 1304 C CA . ARG A 1 179 ? 16.345 2.458 -17.902 1.00 87.44 179 ARG A CA 1
ATOM 1305 C C . ARG A 1 179 ? 15.728 3.479 -16.949 1.00 87.44 179 ARG A C 1
ATOM 1307 O O . ARG A 1 179 ? 16.126 3.562 -15.791 1.00 87.44 179 ARG A O 1
ATOM 1314 N N . ARG A 1 180 ? 14.762 4.259 -17.433 1.00 85.12 180 ARG A N 1
ATOM 1315 C CA . ARG A 1 180 ? 14.076 5.275 -16.627 1.00 85.12 180 ARG A CA 1
ATOM 1316 C C . ARG A 1 180 ? 13.050 4.637 -15.696 1.00 85.12 180 ARG A C 1
ATOM 1318 O O . ARG A 1 180 ? 13.007 5.016 -14.532 1.00 85.12 180 ARG A O 1
ATOM 1325 N N . THR A 1 181 ? 12.301 3.639 -16.166 1.00 86.62 181 THR A N 1
ATOM 1326 C CA . THR A 1 181 ? 11.367 2.884 -15.314 1.00 86.62 181 THR A CA 1
ATOM 1327 C C . THR A 1 181 ? 12.094 2.173 -14.174 1.00 86.62 181 THR A C 1
ATOM 1329 O O . THR A 1 181 ? 11.640 2.218 -13.039 1.00 86.62 181 THR A O 1
ATOM 1332 N N . LEU A 1 182 ? 13.273 1.598 -14.428 1.00 86.75 182 LEU A N 1
ATOM 1333 C CA . LEU A 1 182 ? 14.103 0.997 -13.383 1.00 86.75 182 LEU A CA 1
ATOM 1334 C C . LEU A 1 182 ? 14.560 2.038 -12.351 1.00 86.75 182 LEU A C 1
ATOM 1336 O O . LEU A 1 182 ? 14.546 1.755 -11.159 1.00 86.75 182 LEU A O 1
ATOM 1340 N N . ALA A 1 183 ? 14.924 3.246 -12.794 1.00 82.56 183 ALA A N 1
ATOM 1341 C CA . ALA A 1 183 ? 15.260 4.353 -11.897 1.00 82.56 183 ALA A CA 1
ATOM 1342 C C . ALA A 1 183 ? 14.087 4.726 -10.980 1.00 82.56 183 ALA A C 1
ATOM 1344 O O . ALA A 1 183 ? 14.286 4.919 -9.783 1.00 82.56 183 ALA A O 1
ATOM 1345 N N . VAL A 1 184 ? 12.874 4.799 -11.540 1.00 82.56 184 VAL A N 1
ATOM 1346 C CA . VAL A 1 184 ? 11.643 5.049 -10.776 1.00 82.56 184 VAL A CA 1
ATOM 1347 C C . VAL A 1 184 ? 11.399 3.923 -9.779 1.00 82.56 184 VAL A C 1
ATOM 1349 O O . VAL A 1 184 ? 11.153 4.203 -8.615 1.00 82.56 184 VAL A O 1
ATOM 1352 N N . LEU A 1 185 ? 11.542 2.664 -10.195 1.00 84.12 185 LEU A N 1
ATOM 1353 C CA . LEU A 1 185 ? 11.298 1.503 -9.340 1.00 84.12 185 LEU A CA 1
ATOM 1354 C C . LEU A 1 185 ? 12.295 1.417 -8.176 1.00 84.12 185 LEU A C 1
ATOM 1356 O O . LEU A 1 185 ? 11.897 1.216 -7.032 1.00 84.12 185 LEU A O 1
ATOM 1360 N N . VAL A 1 186 ? 13.585 1.644 -8.439 1.00 82.75 186 VAL A N 1
ATOM 1361 C CA . VAL A 1 186 ? 14.608 1.761 -7.386 1.00 82.75 186 VAL A CA 1
ATOM 1362 C C . VAL A 1 186 ? 14.312 2.955 -6.481 1.00 82.75 186 VAL A C 1
ATOM 1364 O O . VAL A 1 186 ? 14.442 2.849 -5.263 1.00 82.75 186 VAL A O 1
ATOM 1367 N N . GLY A 1 187 ? 13.871 4.075 -7.060 1.00 79.69 187 GLY A N 1
ATOM 1368 C CA . GLY A 1 187 ? 13.457 5.245 -6.299 1.00 79.69 187 GLY A CA 1
ATOM 1369 C C . GLY A 1 187 ? 12.258 4.985 -5.403 1.00 79.69 187 GLY A C 1
ATOM 1370 O O . GLY A 1 187 ? 12.236 5.457 -4.272 1.00 79.69 187 GLY A O 1
ATOM 1371 N N . LEU A 1 188 ? 11.318 4.166 -5.862 1.00 78.88 188 LEU A N 1
ATOM 1372 C CA . LEU A 1 188 ? 10.145 3.763 -5.108 1.00 78.88 188 LEU A CA 1
ATOM 1373 C C . LEU A 1 188 ? 10.509 2.841 -3.944 1.00 78.88 188 LEU A C 1
ATOM 1375 O O . LEU A 1 188 ? 10.038 3.064 -2.835 1.00 78.88 188 LEU A O 1
ATOM 1379 N N . ILE A 1 189 ? 11.406 1.875 -4.157 1.00 82.56 189 ILE A N 1
ATOM 1380 C CA . ILE A 1 189 ? 11.928 1.021 -3.078 1.00 82.56 189 ILE A CA 1
ATOM 1381 C C . ILE A 1 189 ? 12.688 1.867 -2.048 1.00 82.56 189 ILE A C 1
ATOM 1383 O O . ILE A 1 189 ? 12.446 1.747 -0.848 1.00 82.56 189 ILE A O 1
ATOM 1387 N N . GLY A 1 190 ? 13.570 2.760 -2.505 1.00 79.25 190 GLY A N 1
ATOM 1388 C CA . GLY A 1 190 ? 14.307 3.663 -1.621 1.00 79.25 190 GLY A CA 1
ATOM 1389 C C . GLY A 1 190 ? 13.377 4.580 -0.826 1.00 79.25 190 GLY A C 1
ATOM 1390 O O . GLY A 1 190 ? 13.536 4.728 0.383 1.00 79.25 190 GLY A O 1
ATOM 1391 N N . ALA A 1 191 ? 12.363 5.145 -1.479 1.00 75.88 191 ALA A N 1
ATOM 1392 C CA . ALA A 1 191 ? 11.364 5.983 -0.834 1.00 75.88 191 ALA A CA 1
ATOM 1393 C C . ALA A 1 191 ? 10.451 5.208 0.117 1.00 75.88 191 ALA A C 1
ATOM 1395 O O . ALA A 1 191 ? 10.024 5.783 1.105 1.00 75.88 191 ALA A O 1
ATOM 1396 N N . ALA A 1 192 ? 10.180 3.924 -0.121 1.00 75.44 192 ALA A N 1
ATOM 1397 C CA . ALA A 1 192 ? 9.434 3.095 0.823 1.00 75.44 192 ALA A CA 1
ATOM 1398 C C . ALA A 1 192 ? 10.235 2.848 2.112 1.00 75.44 192 ALA A C 1
ATOM 1400 O O . ALA A 1 192 ? 9.687 2.956 3.205 1.00 75.44 192 ALA A O 1
ATOM 1401 N N . ILE A 1 193 ? 11.543 2.586 1.994 1.00 80.44 193 ILE A N 1
ATOM 1402 C CA . ILE A 1 193 ? 12.439 2.387 3.148 1.00 80.44 193 ILE A CA 1
ATOM 1403 C C . ILE A 1 193 ? 12.579 3.681 3.957 1.00 80.44 193 ILE A C 1
ATOM 1405 O O . ILE A 1 193 ? 12.549 3.670 5.184 1.00 80.44 193 ILE A O 1
ATOM 1409 N N . ILE A 1 194 ? 12.734 4.806 3.261 1.00 78.25 194 ILE A N 1
ATOM 1410 C CA . ILE A 1 194 ? 12.962 6.113 3.881 1.00 78.25 194 ILE A CA 1
ATOM 1411 C C . ILE A 1 194 ? 11.639 6.765 4.319 1.00 78.25 194 ILE A C 1
ATOM 1413 O O . ILE A 1 194 ? 11.624 7.574 5.241 1.00 78.25 194 ILE A O 1
ATOM 1417 N N . GLY A 1 195 ? 10.523 6.419 3.682 1.00 72.12 195 GLY A N 1
ATOM 1418 C CA . GLY A 1 195 ? 9.221 7.051 3.879 1.00 72.12 195 GLY A CA 1
ATOM 1419 C C . GLY A 1 195 ? 8.675 6.869 5.287 1.00 72.12 195 GLY A C 1
ATOM 1420 O O . GLY A 1 195 ? 8.048 7.792 5.797 1.00 72.12 195 GLY A O 1
ATOM 1421 N N . LEU A 1 196 ? 8.963 5.736 5.939 1.00 72.12 196 LEU A N 1
ATOM 1422 C CA . LEU A 1 196 ? 8.541 5.479 7.319 1.00 72.12 196 LEU A CA 1
ATOM 1423 C C . LEU A 1 196 ? 9.171 6.486 8.305 1.00 72.12 196 LEU A C 1
ATOM 1425 O O . LEU A 1 196 ? 8.422 7.292 8.860 1.00 72.12 196 LEU A O 1
ATOM 1429 N N . PRO A 1 197 ? 10.512 6.577 8.445 1.00 77.31 197 PRO A N 1
ATOM 1430 C CA . PRO A 1 197 ? 11.116 7.530 9.378 1.00 77.31 197 PRO A CA 1
ATOM 1431 C C . PRO A 1 197 ? 10.864 8.994 8.987 1.00 77.31 197 PRO A C 1
ATOM 1433 O O . PRO A 1 197 ? 10.698 9.855 9.848 1.00 77.31 197 PRO A O 1
ATOM 1436 N N . LEU A 1 198 ? 10.808 9.315 7.688 1.00 73.19 198 LEU A N 1
ATOM 1437 C CA . LEU A 1 198 ? 10.546 10.692 7.247 1.00 73.19 198 LEU A CA 1
ATOM 1438 C C . LEU A 1 198 ? 9.077 11.099 7.425 1.00 73.19 198 LEU A C 1
ATOM 1440 O O . LEU A 1 198 ? 8.797 12.265 7.715 1.00 73.19 198 LEU A O 1
ATOM 1444 N N . GLY A 1 199 ? 8.146 10.157 7.274 1.00 67.62 199 GLY A N 1
ATOM 1445 C CA . GLY A 1 199 ? 6.719 10.362 7.502 1.00 67.62 199 GLY A CA 1
ATOM 1446 C C . GLY A 1 199 ? 6.406 10.671 8.963 1.00 67.62 199 GLY A C 1
ATOM 1447 O O . GLY A 1 199 ? 5.577 11.538 9.229 1.00 67.62 199 GLY A O 1
ATOM 1448 N N . GLU A 1 200 ? 7.118 10.054 9.905 1.00 72.19 200 GLU A N 1
ATOM 1449 C CA . GLU A 1 200 ? 6.987 10.354 11.337 1.00 72.19 200 GLU A CA 1
ATOM 1450 C C . GLU A 1 200 ? 7.415 11.790 11.671 1.00 72.19 200 GLU A C 1
ATOM 1452 O O . GLU A 1 200 ? 6.718 12.500 12.400 1.00 72.19 200 GLU A O 1
ATOM 1457 N N . VAL A 1 201 ? 8.526 12.249 11.086 1.00 79.19 201 VAL A N 1
ATOM 1458 C CA . VAL A 1 201 ? 9.077 13.589 11.346 1.00 79.19 201 VAL A CA 1
ATOM 1459 C C . VAL A 1 201 ? 8.253 14.686 10.663 1.00 79.19 201 VAL A C 1
ATOM 1461 O O . VAL A 1 201 ? 7.984 15.732 11.257 1.00 79.19 201 VAL A O 1
ATOM 1464 N N . VAL A 1 202 ? 7.851 14.473 9.407 1.00 78.25 202 VAL A N 1
ATOM 1465 C CA . VAL A 1 202 ? 7.237 15.517 8.563 1.00 78.25 202 VAL A CA 1
ATOM 1466 C C . VAL A 1 202 ? 5.705 15.451 8.566 1.00 78.25 202 VAL A C 1
ATOM 1468 O O . VAL A 1 202 ? 5.040 16.475 8.376 1.00 78.25 202 VAL A O 1
ATOM 1471 N N . GLY A 1 203 ? 5.125 14.281 8.842 1.00 70.75 203 GLY A N 1
ATOM 1472 C CA . GLY A 1 203 ? 3.681 14.048 8.846 1.00 70.75 203 GLY A CA 1
ATOM 1473 C C . GLY A 1 203 ? 2.876 15.032 9.703 1.00 70.75 203 GLY A C 1
ATOM 1474 O O . GLY A 1 203 ? 1.918 15.607 9.183 1.00 70.75 203 GLY A O 1
ATOM 1475 N N . PRO A 1 204 ? 3.287 15.350 10.948 1.00 69.88 204 PRO A N 1
ATOM 1476 C CA . PRO A 1 204 ? 2.586 16.328 11.782 1.00 69.88 204 PRO A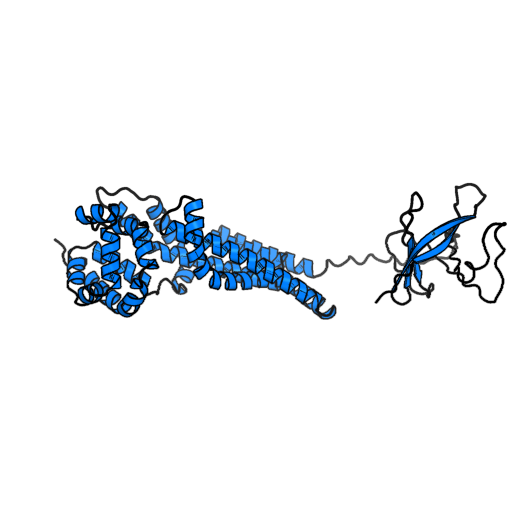 CA 1
ATOM 1477 C C . PRO A 1 204 ? 2.533 17.739 11.187 1.00 69.88 204 PRO A C 1
ATOM 1479 O O . PRO A 1 204 ? 1.601 18.491 11.470 1.00 69.88 204 PRO A O 1
ATOM 1482 N N . ALA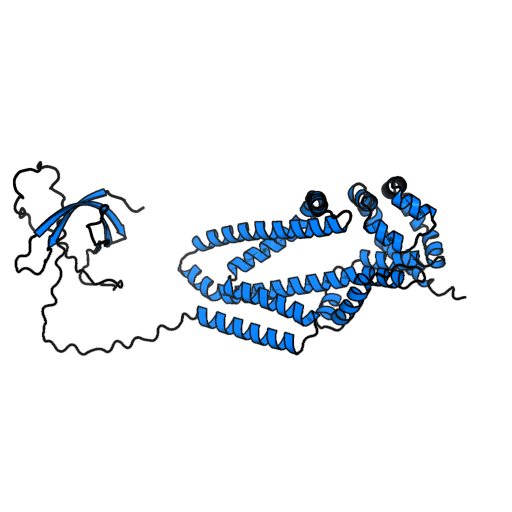 A 1 205 ? 3.546 18.146 10.417 1.00 79.38 205 ALA A N 1
ATOM 1483 C CA . ALA A 1 205 ? 3.589 19.469 9.797 1.00 79.38 205 ALA A CA 1
ATOM 1484 C C . ALA A 1 205 ? 2.685 19.532 8.556 1.00 79.38 205 ALA A C 1
ATOM 1486 O O . ALA A 1 205 ? 1.926 20.488 8.397 1.00 79.38 205 ALA A O 1
ATOM 1487 N N . VAL A 1 206 ? 2.717 18.488 7.718 1.00 75.69 206 VAL A N 1
ATOM 1488 C CA . VAL A 1 206 ? 1.858 18.368 6.525 1.00 75.69 206 VAL A CA 1
ATOM 1489 C C . VAL A 1 206 ? 0.390 18.238 6.919 1.00 75.69 206 VAL A C 1
ATOM 1491 O O . VAL A 1 206 ? -0.460 18.931 6.365 1.00 75.69 206 VAL A O 1
ATOM 1494 N N . GLY A 1 207 ? 0.102 17.408 7.921 1.00 70.88 207 GLY A N 1
ATOM 1495 C CA . GLY A 1 207 ? -1.232 17.231 8.477 1.00 70.88 207 GLY A CA 1
ATOM 1496 C C . GLY A 1 207 ? -1.849 18.546 8.953 1.00 70.88 207 GLY A C 1
ATOM 1497 O O . GLY A 1 207 ? -2.927 18.926 8.494 1.00 70.88 207 GLY A O 1
ATOM 1498 N N . ARG A 1 208 ? -1.099 19.310 9.763 1.00 76.88 208 ARG A N 1
ATOM 1499 C CA . ARG A 1 208 ? -1.503 20.651 10.218 1.00 76.88 208 ARG A CA 1
ATOM 1500 C C . ARG A 1 208 ? -1.740 21.622 9.062 1.00 76.88 208 ARG A C 1
ATOM 1502 O O . ARG A 1 208 ? -2.724 22.353 9.088 1.00 76.88 208 ARG A O 1
ATOM 1509 N N . ALA A 1 209 ? -0.883 21.614 8.040 1.00 80.00 209 ALA A N 1
ATOM 1510 C CA . ALA A 1 209 ? -1.048 22.475 6.866 1.00 80.00 209 ALA A CA 1
ATOM 1511 C C . ALA A 1 209 ? -2.311 22.140 6.050 1.00 80.00 209 ALA A C 1
ATOM 1513 O O . ALA A 1 209 ? -2.918 23.035 5.467 1.00 80.00 209 ALA A O 1
ATOM 1514 N N . MET A 1 210 ? -2.727 20.871 6.030 1.00 75.12 210 MET A N 1
ATOM 1515 C CA . MET A 1 210 ? -3.957 20.419 5.369 1.00 75.12 210 MET A CA 1
ATOM 1516 C C . MET A 1 210 ? -5.205 20.501 6.263 1.00 75.12 210 MET A C 1
ATOM 1518 O O . MET A 1 210 ? -6.280 20.075 5.842 1.00 75.12 210 MET A O 1
ATOM 1522 N N . GLY A 1 211 ? -5.085 21.028 7.487 1.00 74.88 211 GLY A N 1
ATOM 1523 C CA . GLY A 1 211 ? -6.188 21.090 8.451 1.00 74.88 211 GLY A CA 1
ATOM 1524 C C . GLY A 1 211 ? -6.663 19.715 8.933 1.00 74.88 211 GLY A C 1
ATOM 1525 O O . GLY A 1 211 ? -7.770 19.597 9.450 1.00 74.88 211 GLY A O 1
ATOM 1526 N N . GLN A 1 212 ? -5.853 18.673 8.741 1.00 74.12 212 GLN A N 1
ATOM 1527 C CA . GLN A 1 212 ? -6.117 17.326 9.237 1.00 74.12 212 GLN A CA 1
ATOM 1528 C C . GLN A 1 212 ? -5.432 17.180 10.601 1.00 74.12 212 GLN A C 1
ATOM 1530 O O . GLN A 1 212 ? -4.247 17.485 10.747 1.00 74.12 212 GLN A O 1
ATOM 1535 N N . SER A 1 213 ? -6.162 16.693 11.598 1.00 68.81 213 SER A N 1
ATOM 1536 C CA . SER A 1 213 ? -5.624 16.278 12.896 1.00 68.81 213 SER A CA 1
ATOM 1537 C C . SER A 1 213 ? -5.711 14.754 13.040 1.00 68.81 213 SER A C 1
ATOM 1539 O O . SER A 1 213 ? -6.399 14.073 12.275 1.00 68.81 213 SER A O 1
ATOM 1541 N N . GLY A 1 214 ? -4.967 14.194 13.991 1.00 67.44 214 GLY A N 1
ATOM 1542 C CA . GLY A 1 214 ? -5.054 12.769 14.306 1.00 67.44 214 GLY A CA 1
ATOM 1543 C C . GLY A 1 214 ? -4.363 11.831 13.301 1.00 67.44 214 GLY A C 1
ATOM 1544 O O . GLY A 1 214 ? -3.481 12.235 12.545 1.00 67.44 214 GLY A O 1
ATOM 1545 N N . LEU A 1 215 ? -4.765 10.551 13.285 1.00 66.88 215 LEU A N 1
ATOM 1546 C CA . LEU A 1 215 ? -4.119 9.473 12.516 1.00 66.88 215 LEU A CA 1
ATOM 1547 C C . LEU A 1 215 ? -4.199 9.720 11.002 1.00 66.88 215 LEU A C 1
ATOM 1549 O O . LEU A 1 215 ? -3.286 9.373 10.256 1.00 66.88 215 LEU A O 1
ATOM 1553 N N . LEU A 1 216 ? -5.266 10.383 10.546 1.00 64.62 216 LEU A N 1
ATOM 1554 C CA . LEU A 1 216 ? -5.425 10.787 9.149 1.00 64.62 216 LEU A CA 1
ATOM 1555 C C . LEU A 1 216 ? -4.370 11.816 8.732 1.00 64.62 216 LEU A C 1
ATOM 1557 O O . LEU A 1 216 ? -3.846 11.734 7.625 1.00 64.62 216 LEU A O 1
ATOM 1561 N N . ALA A 1 217 ? -3.994 12.729 9.630 1.00 67.19 217 ALA A N 1
ATOM 1562 C CA . ALA A 1 217 ? -2.927 13.698 9.405 1.00 67.19 217 ALA A CA 1
ATOM 1563 C C . ALA A 1 217 ? -1.575 12.998 9.174 1.00 67.19 217 ALA A C 1
ATOM 1565 O O . ALA A 1 217 ? -0.829 13.363 8.264 1.00 67.19 217 ALA A O 1
ATOM 1566 N N . TYR A 1 218 ? -1.305 11.943 9.949 1.00 65.56 218 TYR A N 1
ATOM 1567 C CA . TYR A 1 218 ? -0.124 11.094 9.789 1.00 65.56 218 TYR A CA 1
ATOM 1568 C C . TYR A 1 218 ? -0.177 10.255 8.517 1.00 65.56 218 TYR A C 1
ATOM 1570 O O . TYR A 1 218 ? 0.809 10.214 7.790 1.00 65.56 218 TYR A O 1
ATOM 1578 N N . GLY A 1 219 ? -1.318 9.637 8.204 1.00 69.38 219 GLY A N 1
ATOM 1579 C CA . GLY A 1 219 ? -1.487 8.846 6.984 1.00 69.38 219 GLY A CA 1
ATOM 1580 C C . GLY A 1 219 ? -1.318 9.692 5.721 1.00 69.38 219 GLY A C 1
ATOM 1581 O O . GLY A 1 219 ? -0.549 9.336 4.830 1.00 69.38 219 GLY A O 1
ATOM 1582 N N . VAL A 1 220 ? -1.968 10.857 5.665 1.00 70.50 220 VAL A N 1
ATOM 1583 C CA . VAL A 1 220 ? -1.821 11.810 4.554 1.00 70.50 220 VAL A CA 1
ATOM 1584 C C . VAL A 1 220 ? -0.390 12.338 4.487 1.00 70.50 220 VAL A C 1
ATOM 1586 O O . VAL A 1 220 ? 0.201 12.364 3.410 1.00 70.50 220 VAL A O 1
ATOM 1589 N N . GLY A 1 221 ? 0.194 12.704 5.630 1.00 68.88 221 GLY A N 1
ATOM 1590 C CA . GLY A 1 221 ? 1.582 13.141 5.723 1.00 68.88 221 GLY A CA 1
ATOM 1591 C C . GLY A 1 221 ? 2.566 12.095 5.198 1.00 68.88 221 GLY A C 1
ATOM 1592 O O . GLY A 1 221 ? 3.391 12.411 4.345 1.00 68.88 221 GLY A O 1
ATOM 1593 N N . PHE A 1 222 ? 2.429 10.842 5.629 1.00 71.06 222 PHE A N 1
ATOM 1594 C CA . PHE A 1 222 ? 3.220 9.711 5.151 1.00 71.06 222 PHE A CA 1
ATOM 1595 C C . PHE A 1 222 ? 3.070 9.520 3.641 1.00 71.06 222 PHE A C 1
ATOM 1597 O O . PHE A 1 222 ? 4.076 9.397 2.946 1.00 71.06 222 PHE A O 1
ATOM 1604 N N . VAL A 1 223 ? 1.843 9.555 3.108 1.00 73.56 223 VAL A N 1
ATOM 1605 C CA . VAL A 1 223 ? 1.598 9.416 1.663 1.00 73.56 223 VAL A CA 1
ATOM 1606 C C . VAL A 1 223 ? 2.269 10.546 0.882 1.00 73.56 223 VAL A C 1
ATOM 1608 O O . VAL A 1 223 ? 2.964 10.281 -0.098 1.00 73.56 223 VAL A O 1
ATOM 1611 N N . VAL A 1 224 ? 2.110 11.798 1.319 1.00 75.06 224 VAL A N 1
ATOM 1612 C CA . VAL A 1 224 ? 2.693 12.971 0.649 1.00 75.06 224 VAL A CA 1
ATOM 1613 C C . VAL A 1 224 ? 4.221 12.937 0.704 1.00 75.06 224 VAL A C 1
ATOM 1615 O O . VAL A 1 224 ? 4.876 13.153 -0.316 1.00 75.06 224 VAL A O 1
ATOM 1618 N N . VAL A 1 225 ? 4.799 12.639 1.869 1.00 75.56 225 VAL A N 1
ATOM 1619 C CA . VAL A 1 225 ? 6.254 12.572 2.071 1.00 75.56 225 VAL A CA 1
ATOM 1620 C C . VAL A 1 225 ? 6.859 11.410 1.293 1.00 75.56 225 VAL A C 1
ATOM 1622 O O . VAL A 1 225 ? 7.869 11.596 0.616 1.00 75.56 225 VAL A O 1
ATOM 1625 N N . THR A 1 226 ? 6.215 10.242 1.317 1.00 70.00 226 THR A N 1
ATOM 1626 C CA . THR A 1 226 ? 6.631 9.083 0.521 1.00 70.00 226 THR A CA 1
ATOM 1627 C C . THR A 1 226 ? 6.583 9.427 -0.961 1.00 70.00 226 THR A C 1
ATOM 1629 O O . THR A 1 226 ? 7.570 9.217 -1.656 1.00 70.00 226 THR A O 1
ATOM 1632 N N . LEU A 1 227 ? 5.503 10.045 -1.452 1.00 73.62 227 LEU A N 1
ATOM 1633 C CA . LEU A 1 227 ? 5.395 10.461 -2.852 1.00 73.62 227 LEU A CA 1
ATOM 1634 C C . LEU A 1 227 ? 6.490 11.468 -3.240 1.00 73.62 227 LEU A C 1
ATOM 1636 O O . LEU A 1 227 ? 7.120 11.323 -4.288 1.00 73.62 227 LEU A O 1
ATOM 1640 N N . ALA A 1 228 ? 6.761 12.461 -2.390 1.00 78.00 228 ALA A N 1
ATOM 1641 C CA . ALA A 1 228 ? 7.836 13.423 -2.615 1.00 78.00 228 ALA A CA 1
ATOM 1642 C C . ALA A 1 228 ? 9.213 12.738 -2.654 1.00 78.00 228 ALA A C 1
ATOM 1644 O O . ALA A 1 228 ? 10.009 13.006 -3.556 1.00 78.00 228 ALA A O 1
ATOM 1645 N N . ALA A 1 229 ? 9.476 11.809 -1.731 1.00 75.50 229 ALA A N 1
ATOM 1646 C CA . ALA A 1 229 ? 10.701 11.017 -1.710 1.00 75.50 229 ALA A CA 1
ATOM 1647 C C . ALA A 1 229 ? 10.838 10.148 -2.970 1.00 75.50 229 ALA A C 1
ATOM 1649 O O . ALA A 1 229 ? 11.910 10.139 -3.575 1.00 75.50 229 ALA A O 1
ATOM 1650 N N . VAL A 1 230 ? 9.758 9.496 -3.426 1.00 73.88 230 VAL A N 1
ATOM 1651 C CA . VAL A 1 230 ? 9.736 8.721 -4.682 1.00 73.88 230 VAL A CA 1
ATOM 1652 C C . VAL A 1 230 ? 10.184 9.607 -5.840 1.00 73.88 230 VAL A C 1
ATOM 1654 O O . VAL A 1 230 ? 11.078 9.223 -6.591 1.00 73.88 230 VAL A O 1
ATOM 1657 N N . VAL A 1 231 ? 9.614 10.811 -5.964 1.00 74.44 231 VAL A N 1
ATOM 1658 C CA . VAL A 1 231 ? 9.966 11.757 -7.035 1.00 74.44 231 VAL A CA 1
ATOM 1659 C C . VAL A 1 231 ? 11.438 12.163 -6.950 1.00 74.44 231 VAL A C 1
ATOM 1661 O O . VAL A 1 231 ? 12.144 12.101 -7.957 1.00 74.44 231 VAL A O 1
ATOM 1664 N N . VAL A 1 232 ? 11.929 12.538 -5.765 1.00 80.56 232 VAL A N 1
ATOM 1665 C CA . VAL A 1 232 ? 13.326 12.965 -5.578 1.00 80.56 232 VAL A CA 1
ATOM 1666 C C . VAL A 1 232 ? 14.301 11.836 -5.917 1.00 80.56 232 VAL A C 1
ATOM 1668 O O . VAL A 1 232 ? 15.224 12.043 -6.709 1.00 80.56 232 VAL A O 1
ATOM 1671 N N . VAL A 1 233 ? 14.094 10.631 -5.377 1.00 78.19 233 VAL A N 1
ATOM 1672 C CA . VAL A 1 233 ? 14.995 9.498 -5.631 1.00 78.19 233 VAL A CA 1
ATOM 1673 C C . VAL A 1 233 ? 14.906 9.053 -7.092 1.00 78.19 233 VAL A C 1
ATOM 1675 O O . VAL A 1 233 ? 15.943 8.789 -7.699 1.00 78.19 233 VAL A O 1
ATOM 1678 N N . ALA A 1 234 ? 13.718 9.053 -7.705 1.00 72.44 234 ALA A N 1
ATOM 1679 C CA . ALA A 1 234 ? 13.558 8.754 -9.128 1.00 72.44 234 ALA A CA 1
ATOM 1680 C C . ALA A 1 234 ? 14.311 9.753 -10.024 1.00 72.44 234 ALA A C 1
ATOM 1682 O O . ALA A 1 234 ? 14.950 9.344 -10.997 1.00 72.44 234 ALA A O 1
ATOM 1683 N N . VAL A 1 235 ? 14.292 11.050 -9.691 1.00 77.81 235 VAL A N 1
ATOM 1684 C CA . VAL A 1 235 ? 15.059 12.081 -10.412 1.00 77.81 235 VAL A CA 1
ATOM 1685 C C . VAL A 1 235 ? 16.563 11.836 -10.270 1.00 77.81 235 VAL A C 1
ATOM 1687 O O . VAL A 1 235 ? 17.273 11.820 -11.279 1.00 77.81 235 VAL A O 1
ATOM 1690 N N . ILE A 1 236 ? 17.055 11.587 -9.051 1.00 84.75 236 ILE A N 1
ATOM 1691 C CA . ILE A 1 236 ? 18.479 11.307 -8.793 1.00 84.75 236 ILE A CA 1
ATOM 1692 C C . ILE A 1 236 ? 18.925 10.041 -9.537 1.00 84.75 236 ILE A C 1
ATOM 1694 O O . ILE A 1 236 ? 19.933 10.064 -10.248 1.00 84.75 236 ILE A O 1
ATOM 1698 N N . ALA A 1 237 ? 18.155 8.957 -9.432 1.00 79.12 237 ALA A N 1
ATOM 1699 C CA . ALA A 1 237 ? 18.426 7.701 -10.121 1.00 79.12 237 ALA A CA 1
ATOM 1700 C C . ALA A 1 237 ? 18.404 7.889 -11.646 1.00 79.12 237 ALA A C 1
ATOM 1702 O O . ALA A 1 237 ? 19.292 7.401 -12.346 1.00 79.12 237 ALA A O 1
ATOM 1703 N N . GLY A 1 238 ? 17.446 8.658 -12.172 1.00 74.38 238 GLY A N 1
ATOM 1704 C CA . GLY A 1 238 ? 17.355 8.982 -13.594 1.00 74.38 238 GLY A CA 1
ATOM 1705 C C . GLY A 1 238 ? 18.580 9.743 -14.110 1.00 74.38 238 GLY A C 1
ATOM 1706 O O . GLY A 1 238 ? 19.111 9.407 -15.174 1.00 74.38 238 GLY A O 1
ATOM 1707 N N . ILE A 1 239 ? 19.075 10.723 -13.347 1.00 82.00 239 ILE A N 1
ATOM 1708 C CA . ILE A 1 239 ? 20.308 11.459 -13.666 1.00 82.00 239 ILE A CA 1
ATOM 1709 C C . ILE A 1 239 ? 21.520 10.517 -13.622 1.00 82.00 239 ILE A C 1
ATOM 1711 O O . ILE A 1 239 ? 22.310 10.499 -14.570 1.00 82.00 239 ILE A O 1
ATOM 1715 N N . ALA A 1 240 ? 21.651 9.702 -12.571 1.00 84.75 240 ALA A N 1
ATOM 1716 C CA . ALA A 1 240 ? 22.766 8.769 -12.402 1.00 84.75 240 ALA A CA 1
ATOM 1717 C C . ALA A 1 240 ? 22.838 7.738 -13.542 1.00 84.75 240 ALA A C 1
ATOM 1719 O O . ALA A 1 240 ? 23.898 7.552 -14.148 1.00 84.75 240 ALA A O 1
ATOM 1720 N N . ILE A 1 241 ? 21.701 7.134 -13.905 1.00 80.88 241 ILE A N 1
ATOM 1721 C CA . ILE A 1 241 ? 21.604 6.205 -15.038 1.00 80.88 241 ILE A CA 1
ATOM 1722 C C . ILE A 1 241 ? 21.908 6.933 -16.352 1.00 80.88 241 ILE A C 1
ATOM 1724 O O . ILE A 1 241 ? 22.652 6.412 -17.183 1.00 80.88 241 ILE A O 1
ATOM 1728 N N . GLY A 1 242 ? 21.404 8.158 -16.534 1.00 78.56 242 GLY A N 1
ATOM 1729 C CA . GLY A 1 242 ? 21.696 8.977 -17.713 1.00 78.56 242 GLY A CA 1
ATOM 1730 C C . GLY A 1 242 ? 23.192 9.258 -17.897 1.00 78.56 242 GLY A C 1
ATOM 1731 O O . GLY A 1 242 ? 23.705 9.173 -19.016 1.00 78.56 242 GLY A O 1
ATOM 1732 N N . ILE A 1 243 ? 23.911 9.539 -16.808 1.00 85.56 243 ILE A N 1
ATOM 1733 C CA . ILE A 1 243 ? 25.370 9.725 -16.820 1.00 85.56 243 ILE A CA 1
ATOM 1734 C C . ILE A 1 243 ? 26.085 8.399 -17.107 1.00 85.56 243 ILE A C 1
ATOM 1736 O O . ILE A 1 243 ? 26.999 8.373 -17.934 1.00 85.56 243 ILE A O 1
ATOM 1740 N N . GLY A 1 244 ? 25.661 7.300 -16.475 1.00 83.50 244 GLY A N 1
ATOM 1741 C CA . GLY A 1 244 ? 26.246 5.971 -16.677 1.00 83.50 244 GLY A CA 1
ATOM 1742 C C . GLY A 1 244 ? 26.138 5.493 -18.126 1.00 83.50 244 GLY A C 1
ATOM 1743 O O . GLY A 1 244 ? 27.125 5.057 -18.713 1.00 83.50 244 GLY A O 1
ATOM 1744 N N . VAL A 1 245 ? 24.971 5.680 -18.746 1.00 79.81 245 VAL A N 1
ATOM 1745 C CA . VAL A 1 245 ? 24.730 5.342 -20.157 1.00 79.81 245 VAL A CA 1
ATOM 1746 C C . VAL A 1 245 ? 25.657 6.111 -21.092 1.00 79.81 245 VAL A C 1
ATOM 1748 O O . VAL A 1 245 ? 26.187 5.528 -22.034 1.00 79.81 245 VAL A O 1
ATOM 1751 N N . ARG A 1 246 ? 25.880 7.407 -20.842 1.00 82.81 246 ARG A N 1
ATOM 1752 C CA . ARG A 1 246 ? 26.763 8.238 -21.680 1.00 82.81 246 ARG A CA 1
ATOM 1753 C C . ARG A 1 246 ? 28.226 7.792 -21.640 1.00 82.81 246 ARG A C 1
ATOM 1755 O O . ARG A 1 246 ? 28.985 8.168 -22.526 1.00 82.81 246 ARG A O 1
ATOM 1762 N N . ARG A 1 247 ? 28.625 7.018 -20.626 1.00 88.50 247 ARG A N 1
ATOM 1763 C CA . ARG A 1 247 ? 29.978 6.455 -20.503 1.00 88.50 247 ARG A CA 1
ATOM 1764 C C . ARG A 1 247 ? 30.131 5.088 -21.174 1.00 88.50 247 ARG A C 1
ATOM 1766 O O . ARG A 1 247 ? 31.258 4.619 -21.302 1.00 88.50 247 ARG A O 1
ATOM 1773 N N . LEU A 1 248 ? 29.039 4.448 -21.597 1.00 86.38 248 LEU A N 1
ATOM 1774 C CA . LEU A 1 248 ? 29.105 3.151 -22.268 1.00 86.38 248 LEU A CA 1
ATOM 1775 C C . LEU A 1 248 ? 29.611 3.295 -23.712 1.00 86.38 248 LEU A C 1
ATOM 1777 O O . LEU A 1 248 ? 29.313 4.288 -24.380 1.00 86.38 248 LEU A O 1
ATOM 1781 N N . PRO A 1 249 ? 30.352 2.297 -24.229 1.00 88.62 249 PRO A N 1
ATOM 1782 C CA . PRO A 1 249 ? 30.806 2.311 -25.611 1.00 88.62 249 PRO A CA 1
ATOM 1783 C C . PRO A 1 249 ? 29.609 2.317 -26.589 1.00 88.62 249 PRO A C 1
ATOM 1785 O O . PRO A 1 249 ? 28.614 1.631 -26.332 1.00 88.62 249 PRO A O 1
ATOM 1788 N N . PRO A 1 250 ? 29.706 2.999 -27.751 1.00 85.69 250 PRO A N 1
ATOM 1789 C CA . PRO A 1 250 ? 28.582 3.193 -28.684 1.00 85.69 250 PRO A CA 1
ATOM 1790 C C . PRO A 1 250 ? 27.917 1.899 -29.173 1.00 85.69 250 PRO A C 1
ATOM 1792 O O . PRO A 1 250 ? 26.728 1.858 -29.475 1.00 85.69 250 PRO A O 1
ATOM 1795 N N . ARG A 1 251 ? 28.684 0.805 -29.248 1.00 84.94 251 ARG A N 1
ATOM 1796 C CA . ARG A 1 251 ? 28.157 -0.510 -29.643 1.00 84.94 251 ARG A CA 1
ATOM 1797 C C . ARG A 1 251 ? 27.228 -1.101 -28.580 1.00 84.94 251 ARG A C 1
ATOM 1799 O O . ARG A 1 251 ? 26.209 -1.691 -28.923 1.00 84.94 251 ARG A O 1
ATOM 1806 N N . ALA A 1 252 ? 27.557 -0.914 -27.301 1.00 82.56 252 ALA A N 1
ATOM 1807 C CA . ALA A 1 252 ? 26.719 -1.368 -26.197 1.00 82.56 252 ALA A CA 1
ATOM 1808 C C . ALA A 1 252 ? 25.456 -0.504 -26.068 1.00 82.56 252 ALA A C 1
ATOM 1810 O O . ALA A 1 252 ? 24.375 -1.042 -25.835 1.00 82.56 252 ALA A O 1
ATOM 1811 N N . SER A 1 253 ? 25.557 0.814 -26.289 1.00 81.88 253 SER A N 1
ATOM 1812 C CA . SER A 1 253 ? 24.392 1.705 -26.219 1.00 81.88 253 SER A CA 1
ATOM 1813 C C . SER A 1 253 ? 23.338 1.370 -27.278 1.00 81.88 253 SER A C 1
ATOM 1815 O O . SER A 1 253 ? 22.159 1.298 -26.941 1.00 81.88 253 SER A O 1
ATOM 1817 N N . MET A 1 254 ? 23.746 1.059 -28.515 1.00 80.38 254 MET A N 1
ATOM 1818 C CA . MET A 1 254 ? 22.815 0.656 -29.582 1.00 80.38 254 MET A CA 1
ATOM 1819 C C . MET A 1 254 ? 22.084 -0.658 -29.276 1.00 80.38 254 MET A C 1
ATOM 1821 O O . MET A 1 254 ? 20.907 -0.802 -29.606 1.00 80.38 254 MET A O 1
ATOM 1825 N N . ALA A 1 255 ? 22.761 -1.631 -28.657 1.00 84.75 255 ALA A N 1
ATOM 1826 C CA . ALA A 1 255 ? 22.121 -2.882 -28.254 1.00 84.75 255 ALA A CA 1
ATOM 1827 C C . ALA A 1 255 ? 21.089 -2.646 -27.140 1.00 84.75 255 ALA A C 1
ATOM 1829 O O . ALA A 1 255 ? 19.976 -3.164 -27.214 1.00 84.75 255 ALA A O 1
ATOM 1830 N N . ILE A 1 256 ? 21.430 -1.815 -26.149 1.00 84.38 256 ILE A N 1
ATOM 1831 C CA . ILE A 1 256 ? 20.542 -1.463 -25.033 1.00 84.38 256 ILE A CA 1
ATOM 1832 C C . ILE A 1 256 ? 19.313 -0.690 -25.529 1.00 84.38 256 ILE A C 1
ATOM 1834 O O . ILE A 1 256 ? 18.205 -0.959 -25.078 1.00 84.38 256 ILE A O 1
ATOM 1838 N N . GLU A 1 257 ? 19.472 0.221 -26.492 1.00 84.69 257 GLU A N 1
ATOM 1839 C CA . GLU A 1 257 ? 18.365 1.019 -27.042 1.00 84.69 257 GLU A CA 1
ATOM 1840 C C . GLU A 1 257 ? 17.270 0.175 -27.704 1.00 84.69 257 GLU A C 1
ATOM 1842 O O . GLU A 1 257 ? 16.091 0.515 -27.594 1.00 84.69 257 GLU A O 1
ATOM 1847 N N . LYS A 1 258 ? 17.630 -0.949 -28.338 1.00 87.00 258 LYS A N 1
ATOM 1848 C CA . LYS A 1 258 ? 16.650 -1.867 -28.943 1.00 87.00 258 LYS A CA 1
ATOM 1849 C C . LYS A 1 258 ? 15.757 -2.534 -27.896 1.00 87.00 258 LYS A C 1
ATOM 1851 O O . LYS A 1 258 ? 14.572 -2.736 -28.147 1.00 87.00 258 LYS A O 1
ATOM 1856 N N . TRP A 1 259 ? 16.322 -2.852 -26.733 1.00 88.38 259 TRP A N 1
ATOM 1857 C CA . TRP A 1 259 ? 15.618 -3.527 -25.641 1.00 88.38 259 TRP A CA 1
ATOM 1858 C C . TRP A 1 259 ? 14.995 -2.564 -24.630 1.00 88.38 259 TRP A C 1
ATOM 1860 O O . TRP A 1 259 ? 14.152 -2.978 -23.841 1.00 88.38 259 TRP A O 1
ATOM 1870 N N . ASP A 1 260 ? 15.345 -1.279 -24.674 1.00 90.25 260 ASP A N 1
ATOM 1871 C CA . ASP A 1 260 ? 14.896 -0.291 -23.691 1.00 90.25 260 ASP A CA 1
ATOM 1872 C C . ASP A 1 260 ? 13.363 -0.198 -23.641 1.00 90.25 260 ASP A C 1
ATOM 1874 O O . ASP A 1 260 ? 12.775 -0.238 -22.568 1.00 90.25 260 ASP A O 1
ATOM 1878 N N . ALA A 1 261 ? 12.688 -0.151 -24.792 1.00 90.19 261 ALA A N 1
ATOM 1879 C CA . ALA A 1 261 ? 11.226 -0.077 -24.843 1.00 90.19 261 ALA A CA 1
ATOM 1880 C C . ALA A 1 261 ? 10.513 -1.345 -24.319 1.00 90.19 261 ALA A C 1
ATOM 1882 O O . ALA A 1 261 ? 9.682 -1.204 -23.422 1.00 90.19 261 ALA A O 1
ATOM 1883 N N . PRO A 1 262 ? 10.801 -2.572 -24.809 1.00 91.88 262 PRO A N 1
ATOM 1884 C CA . PRO A 1 262 ? 10.128 -3.772 -24.304 1.00 91.88 262 PRO A CA 1
ATOM 1885 C C . PRO A 1 262 ? 10.447 -4.053 -22.830 1.00 91.88 262 PRO A C 1
ATOM 1887 O O . PRO A 1 262 ? 9.546 -4.420 -22.079 1.00 91.88 262 PRO A O 1
ATOM 1890 N N . VAL A 1 263 ? 11.689 -3.816 -22.387 1.00 92.69 263 VAL A N 1
ATOM 1891 C CA . VAL A 1 263 ? 12.052 -3.930 -20.964 1.00 92.69 263 VAL A CA 1
ATOM 1892 C C . VAL A 1 263 ? 11.300 -2.892 -20.132 1.00 92.69 263 VAL A C 1
ATOM 1894 O O . VAL A 1 263 ? 10.812 -3.213 -19.053 1.00 92.69 263 VAL A O 1
ATOM 1897 N N . GLY A 1 264 ? 11.142 -1.670 -20.643 1.00 92.81 264 GLY A N 1
ATOM 1898 C CA . GLY A 1 264 ? 10.327 -0.642 -20.001 1.00 92.81 264 GLY A CA 1
ATOM 1899 C C . GLY A 1 264 ? 8.866 -1.036 -19.872 1.00 92.81 264 GLY A C 1
ATOM 1900 O O . GLY A 1 264 ? 8.311 -0.901 -18.787 1.00 92.81 264 GLY A O 1
ATOM 1901 N N . GLY A 1 265 ? 8.264 -1.593 -20.924 1.00 91.56 265 GLY A N 1
ATOM 1902 C CA . GLY A 1 265 ? 6.905 -2.132 -20.864 1.00 91.56 265 GLY A CA 1
ATOM 1903 C C . GLY A 1 265 ? 6.760 -3.241 -19.815 1.00 91.56 265 GLY A C 1
ATOM 1904 O O . GLY A 1 265 ? 5.827 -3.204 -19.020 1.00 91.56 265 GLY A O 1
ATOM 1905 N N . ALA A 1 266 ? 7.710 -4.181 -19.751 1.00 92.81 266 ALA A N 1
ATOM 1906 C CA . ALA A 1 266 ? 7.701 -5.260 -18.759 1.00 92.81 266 ALA A CA 1
ATOM 1907 C C . ALA A 1 266 ? 7.864 -4.746 -17.315 1.00 92.81 266 ALA A C 1
ATOM 1909 O O . ALA A 1 266 ? 7.147 -5.188 -16.419 1.00 92.81 266 ALA A O 1
ATOM 1910 N N . LEU A 1 267 ? 8.767 -3.786 -17.087 1.00 92.69 267 LEU A N 1
ATOM 1911 C CA . LEU A 1 267 ? 8.923 -3.135 -15.783 1.00 92.69 267 LEU A CA 1
ATOM 1912 C C . LEU A 1 267 ? 7.663 -2.354 -15.393 1.00 92.69 267 LEU A C 1
ATOM 1914 O O . LEU A 1 267 ? 7.213 -2.471 -14.260 1.00 92.69 267 LEU A O 1
ATOM 1918 N N . GLY A 1 268 ? 7.062 -1.622 -16.335 1.00 90.62 268 GLY A N 1
ATOM 1919 C CA . GLY A 1 268 ? 5.817 -0.887 -16.115 1.00 90.62 268 GLY A CA 1
ATOM 1920 C C . GLY A 1 268 ? 4.629 -1.804 -15.814 1.00 90.62 268 GLY A C 1
ATOM 1921 O O . GLY A 1 268 ? 3.786 -1.475 -14.982 1.00 90.62 268 GLY A O 1
ATOM 1922 N N . LEU A 1 269 ? 4.579 -2.989 -16.427 1.00 92.50 269 LEU A N 1
ATOM 1923 C CA . LEU A 1 269 ? 3.607 -4.030 -16.091 1.00 92.50 269 LEU A CA 1
ATOM 1924 C C . LEU A 1 269 ? 3.795 -4.518 -14.650 1.00 92.50 269 LEU A C 1
ATOM 1926 O O . LEU A 1 269 ? 2.826 -4.566 -13.896 1.00 92.50 269 LEU A O 1
ATOM 1930 N N . MET A 1 270 ? 5.029 -4.848 -14.250 1.00 91.19 270 MET A N 1
ATOM 1931 C CA . MET A 1 270 ? 5.322 -5.275 -12.875 1.00 91.19 270 MET A CA 1
ATOM 1932 C C . MET A 1 270 ? 5.007 -4.178 -11.851 1.00 91.19 270 MET A C 1
ATOM 1934 O O . MET A 1 270 ? 4.396 -4.467 -10.827 1.00 91.19 270 MET A O 1
ATOM 1938 N N . GLU A 1 271 ? 5.362 -2.927 -12.146 1.00 87.94 271 GLU A N 1
ATOM 1939 C CA . GLU A 1 271 ? 5.019 -1.757 -11.330 1.00 87.94 271 GLU A CA 1
ATOM 1940 C C . GLU A 1 271 ? 3.499 -1.607 -11.187 1.00 87.94 271 GLU A C 1
ATOM 1942 O O . GLU A 1 271 ? 2.986 -1.484 -10.077 1.00 87.94 271 GLU A O 1
ATOM 1947 N N . GLY A 1 272 ? 2.761 -1.706 -12.293 1.00 87.44 272 GLY A N 1
ATOM 1948 C CA . GLY A 1 272 ? 1.301 -1.640 -12.286 1.00 87.44 272 GLY A CA 1
ATOM 1949 C C . GLY A 1 272 ? 0.656 -2.751 -11.466 1.00 87.44 272 GLY A C 1
ATOM 1950 O O . GLY A 1 272 ? -0.285 -2.497 -10.716 1.00 87.44 272 GLY A O 1
ATOM 1951 N N . LEU A 1 273 ? 1.175 -3.978 -11.573 1.00 89.88 273 LEU A N 1
ATOM 1952 C CA . LEU A 1 273 ? 0.719 -5.115 -10.772 1.00 89.88 273 LEU A CA 1
ATOM 1953 C C . LEU A 1 273 ? 1.023 -4.915 -9.285 1.00 89.88 273 LEU A C 1
ATOM 1955 O O . LEU A 1 273 ? 0.167 -5.205 -8.453 1.00 89.88 273 LEU A O 1
ATOM 1959 N N . ALA A 1 274 ? 2.202 -4.389 -8.946 1.00 86.62 274 ALA A N 1
ATOM 1960 C CA . ALA A 1 274 ? 2.564 -4.075 -7.568 1.00 86.62 274 ALA A CA 1
ATOM 1961 C C . ALA A 1 274 ? 1.649 -2.989 -6.978 1.00 86.62 274 ALA A C 1
ATOM 1963 O O . ALA A 1 274 ? 1.118 -3.174 -5.886 1.00 86.62 274 ALA A O 1
ATOM 1964 N N . ILE A 1 275 ? 1.384 -1.903 -7.714 1.00 86.19 275 ILE A N 1
ATOM 1965 C CA . ILE A 1 275 ? 0.446 -0.849 -7.290 1.00 86.19 275 ILE A CA 1
ATOM 1966 C C . ILE A 1 275 ? -0.964 -1.421 -7.118 1.00 86.19 275 ILE A C 1
ATOM 1968 O O . ILE A 1 275 ? -1.627 -1.147 -6.119 1.00 86.19 275 ILE A O 1
ATOM 1972 N N . ALA A 1 276 ? -1.424 -2.247 -8.059 1.00 85.25 276 ALA A N 1
ATOM 1973 C CA . ALA A 1 276 ? -2.724 -2.899 -7.961 1.00 85.25 276 ALA A CA 1
ATOM 1974 C C . ALA A 1 276 ? -2.831 -3.814 -6.730 1.00 85.25 276 ALA A C 1
ATOM 1976 O O . ALA A 1 276 ? -3.867 -3.811 -6.064 1.00 85.25 276 ALA A O 1
ATOM 1977 N N . LEU A 1 277 ? -1.772 -4.564 -6.406 1.00 85.12 277 LEU A N 1
ATOM 1978 C CA . LEU A 1 277 ? -1.694 -5.382 -5.193 1.00 85.12 277 LEU A CA 1
ATOM 1979 C C . LEU A 1 277 ? -1.683 -4.526 -3.925 1.00 85.12 277 LEU A C 1
ATOM 1981 O O . LEU A 1 277 ? -2.407 -4.840 -2.989 1.00 85.12 277 LEU A O 1
ATOM 1985 N N . LEU A 1 278 ? -0.936 -3.423 -3.898 1.00 84.19 278 LEU A N 1
ATOM 1986 C CA . LEU A 1 278 ? -0.929 -2.506 -2.754 1.00 84.19 278 LEU A CA 1
ATOM 1987 C C . LEU A 1 278 ? -2.309 -1.888 -2.514 1.00 84.19 278 LEU A C 1
ATOM 1989 O O . LEU A 1 278 ? -2.765 -1.827 -1.375 1.00 84.19 278 LEU A O 1
ATOM 1993 N N . LEU A 1 279 ? -3.010 -1.488 -3.578 1.00 83.38 279 LEU A N 1
ATOM 1994 C CA . LEU A 1 279 ? -4.393 -1.018 -3.479 1.00 83.38 279 LEU A CA 1
ATOM 1995 C C . LEU A 1 279 ? -5.322 -2.124 -2.970 1.00 83.38 279 LEU A C 1
ATOM 1997 O O . LEU A 1 279 ? -6.154 -1.870 -2.103 1.00 83.38 279 LEU A O 1
ATOM 2001 N N . ALA A 1 280 ? -5.153 -3.352 -3.467 1.00 82.81 280 ALA A N 1
ATOM 2002 C CA . ALA A 1 280 ? -5.899 -4.513 -2.997 1.00 82.81 280 ALA A CA 1
ATOM 2003 C C . ALA A 1 280 ? -5.700 -4.759 -1.497 1.00 82.81 280 ALA A C 1
ATOM 2005 O O . ALA A 1 280 ? -6.669 -4.972 -0.766 1.00 82.81 280 ALA A O 1
ATOM 2006 N N . TRP A 1 281 ? -4.450 -4.713 -1.039 1.00 85.31 281 TRP A N 1
ATOM 2007 C CA . TRP A 1 281 ? -4.088 -4.904 0.361 1.00 85.31 281 TRP A CA 1
ATOM 2008 C C . TRP A 1 281 ? -4.602 -3.771 1.241 1.00 85.31 281 TRP A C 1
ATOM 2010 O O . TRP A 1 281 ? -5.132 -4.049 2.311 1.00 85.31 281 TRP A O 1
ATOM 2020 N N . GLY A 1 282 ? -4.518 -2.521 0.778 1.00 81.94 282 GLY A N 1
ATOM 2021 C CA . GLY A 1 282 ? -5.052 -1.364 1.496 1.00 81.94 282 GLY A CA 1
ATOM 2022 C C . GLY A 1 282 ? -6.567 -1.444 1.678 1.00 81.94 282 GLY A C 1
ATOM 2023 O O . GLY A 1 282 ? -7.064 -1.266 2.787 1.00 81.94 282 GLY A O 1
ATOM 2024 N N . VAL A 1 283 ? -7.305 -1.793 0.619 1.00 83.38 283 VAL A N 1
ATOM 2025 C CA . VAL A 1 283 ? -8.761 -1.997 0.707 1.00 83.38 283 VAL A CA 1
ATOM 2026 C C . VAL A 1 283 ? -9.099 -3.124 1.685 1.00 83.38 283 VAL A C 1
ATOM 2028 O O . VAL A 1 283 ? -9.990 -2.962 2.515 1.00 83.38 283 VAL A O 1
ATOM 2031 N N . ALA A 1 284 ? -8.371 -4.243 1.624 1.00 80.69 284 ALA A N 1
ATOM 2032 C CA . ALA A 1 284 ? -8.570 -5.361 2.541 1.00 80.69 284 ALA A CA 1
ATOM 2033 C C . ALA A 1 284 ? -8.238 -5.003 4.002 1.00 80.69 284 ALA A C 1
ATOM 2035 O O . ALA A 1 284 ? -8.958 -5.429 4.896 1.00 80.69 284 ALA A O 1
ATOM 2036 N N . ALA A 1 285 ? -7.193 -4.206 4.245 1.00 78.50 285 ALA A N 1
ATOM 2037 C CA . ALA A 1 285 ? -6.765 -3.811 5.589 1.00 78.50 285 ALA A CA 1
ATOM 2038 C C . ALA A 1 285 ? -7.735 -2.829 6.267 1.00 78.50 285 ALA A C 1
ATOM 2040 O O . ALA A 1 285 ? -7.919 -2.877 7.477 1.00 78.50 285 ALA A O 1
ATOM 2041 N N . VAL A 1 286 ? -8.380 -1.945 5.498 1.00 80.50 286 VAL A N 1
ATOM 2042 C CA . VAL A 1 286 ? -9.339 -0.960 6.037 1.00 80.50 286 VAL A CA 1
ATOM 2043 C C . VAL A 1 286 ? -10.723 -1.572 6.274 1.00 80.50 286 VAL A C 1
ATOM 2045 O O . VAL A 1 286 ? -11.523 -1.031 7.036 1.00 80.50 286 VAL A O 1
ATOM 2048 N N . ARG A 1 287 ? -11.022 -2.706 5.637 1.00 84.38 287 ARG A N 1
ATOM 2049 C CA . ARG A 1 287 ? -12.353 -3.309 5.666 1.00 84.38 287 ARG A CA 1
ATOM 2050 C C . ARG A 1 287 ? -12.894 -3.614 7.071 1.00 84.38 287 ARG A C 1
ATOM 2052 O O . ARG A 1 287 ? -14.017 -3.178 7.301 1.00 84.38 287 ARG A O 1
ATOM 2059 N N . PRO A 1 288 ? -12.163 -4.260 8.000 1.00 78.12 288 PRO A N 1
ATOM 2060 C CA . PRO A 1 288 ? -12.708 -4.578 9.325 1.00 78.12 288 PRO A CA 1
ATOM 2061 C C . PRO A 1 288 ? -13.137 -3.317 10.082 1.00 78.12 288 PRO A C 1
ATOM 2063 O O . PRO A 1 288 ? -14.199 -3.263 10.691 1.00 78.12 288 PRO A O 1
ATOM 2066 N N . VAL A 1 289 ? -12.358 -2.238 9.944 1.00 77.50 289 VAL A N 1
ATOM 2067 C CA . VAL A 1 289 ? -12.684 -0.932 10.533 1.00 77.50 289 VAL A CA 1
ATOM 2068 C C . VAL A 1 289 ? -13.956 -0.346 9.914 1.00 77.50 289 VAL A C 1
ATOM 2070 O O . VAL A 1 289 ? -14.764 0.259 10.618 1.00 77.50 289 VAL A O 1
ATOM 2073 N N . ALA A 1 290 ? -14.146 -0.503 8.603 1.00 81.06 290 ALA A N 1
ATOM 2074 C CA . ALA A 1 290 ? -15.345 -0.030 7.920 1.00 81.06 290 ALA A CA 1
ATOM 2075 C C . ALA A 1 290 ? -16.590 -0.866 8.266 1.00 81.06 290 ALA A C 1
ATOM 2077 O O . ALA A 1 290 ? -17.650 -0.281 8.467 1.00 81.06 290 ALA A O 1
ATOM 2078 N N . GLU A 1 291 ? -16.464 -2.192 8.366 1.00 83.62 291 GLU A N 1
ATOM 2079 C CA . GLU A 1 291 ? -17.540 -3.095 8.806 1.00 83.62 291 GLU A CA 1
ATOM 2080 C C . GLU A 1 291 ? -17.961 -2.761 10.233 1.00 83.62 291 GLU A C 1
ATOM 2082 O O . GLU A 1 291 ? -19.130 -2.473 10.473 1.00 83.62 291 GLU A O 1
ATOM 2087 N N . PHE A 1 292 ? -16.994 -2.623 11.140 1.00 78.75 292 PHE A N 1
ATOM 2088 C CA . PHE A 1 292 ? -17.256 -2.183 12.502 1.00 78.75 292 PHE A CA 1
ATOM 2089 C C . PHE A 1 292 ? -17.982 -0.832 12.542 1.00 78.75 292 PHE A C 1
ATOM 2091 O O . PHE A 1 292 ? -19.000 -0.688 13.212 1.00 78.75 292 PHE A O 1
ATOM 2098 N N . GLN A 1 293 ? -17.519 0.173 11.792 1.00 77.19 293 GLN A N 1
ATOM 2099 C CA . GLN A 1 293 ? -18.202 1.471 11.747 1.00 77.19 293 GLN A CA 1
ATOM 2100 C C . GLN A 1 293 ? -19.623 1.384 11.174 1.00 77.19 293 GLN A C 1
ATOM 2102 O O . GLN A 1 293 ? -20.492 2.137 11.620 1.00 77.19 293 GLN A O 1
ATOM 2107 N N . ALA A 1 294 ? -19.863 0.505 10.200 1.00 84.62 294 ALA A N 1
ATOM 2108 C CA . ALA A 1 294 ? -21.187 0.284 9.629 1.00 84.62 294 ALA A CA 1
ATOM 2109 C C . ALA A 1 294 ? -22.126 -0.404 10.637 1.00 84.62 294 ALA A C 1
ATOM 2111 O O . ALA A 1 294 ? -23.241 0.071 10.847 1.00 84.62 294 ALA A O 1
ATOM 2112 N N . ASP A 1 295 ? -21.656 -1.437 11.339 1.00 81.81 295 ASP A N 1
ATOM 2113 C CA . ASP A 1 295 ? -22.435 -2.160 12.356 1.00 81.81 295 ASP A CA 1
ATOM 2114 C C . ASP A 1 295 ? -22.843 -1.253 13.517 1.00 81.81 295 ASP A C 1
ATOM 2116 O O . ASP A 1 295 ? -23.953 -1.325 14.047 1.00 81.81 295 ASP A O 1
ATOM 2120 N N . VAL A 1 296 ? -21.949 -0.350 13.905 1.00 77.56 296 VAL A N 1
ATOM 2121 C CA . VAL A 1 296 ? -22.191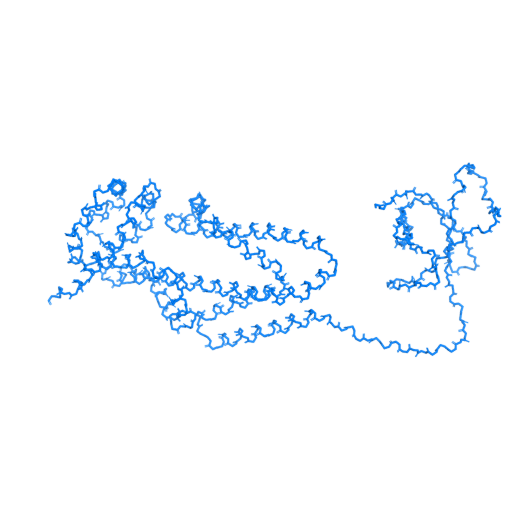 0.635 14.961 1.00 77.56 296 VAL A CA 1
ATOM 2122 C C . VAL A 1 296 ? -23.223 1.656 14.531 1.00 77.56 296 VAL A C 1
ATOM 2124 O O . VAL A 1 296 ? -24.100 2.005 15.320 1.00 77.56 296 VAL A O 1
ATOM 2127 N N . ALA A 1 297 ? -23.128 2.117 13.286 1.00 81.56 297 ALA A N 1
ATOM 2128 C CA . ALA A 1 297 ? -24.080 3.041 12.691 1.00 81.56 297 ALA A CA 1
ATOM 2129 C C . ALA A 1 297 ? -25.476 2.416 12.513 1.00 81.56 297 ALA A C 1
ATOM 2131 O O . ALA A 1 297 ? -26.468 3.141 12.541 1.00 81.56 297 ALA A O 1
ATOM 2132 N N . ALA A 1 298 ? -25.567 1.088 12.385 1.00 83.62 298 ALA A N 1
ATOM 2133 C CA . ALA A 1 298 ? -26.833 0.362 12.285 1.00 83.62 298 ALA A CA 1
ATOM 2134 C C . ALA A 1 298 ? -27.576 0.213 13.631 1.00 83.62 298 ALA A C 1
ATOM 2136 O O . ALA A 1 298 ? -28.752 -0.162 13.645 1.00 83.62 298 ALA A O 1
ATOM 2137 N N . ARG A 1 299 ? -26.931 0.500 14.773 1.00 81.75 299 ARG A N 1
ATOM 2138 C CA . ARG A 1 299 ? -27.565 0.382 16.097 1.00 81.75 299 ARG A CA 1
ATOM 2139 C C . ARG A 1 299 ? -28.616 1.484 16.323 1.00 81.75 299 ARG A C 1
ATOM 2141 O O . ARG A 1 299 ? -28.408 2.627 15.908 1.00 81.75 299 ARG A O 1
ATOM 2148 N N . PRO A 1 300 ? -29.726 1.195 17.034 1.00 78.94 300 PRO A N 1
ATOM 2149 C CA . PRO A 1 300 ? -30.745 2.197 17.340 1.00 78.94 300 PRO A CA 1
ATOM 2150 C C . PRO A 1 300 ? -30.153 3.418 18.060 1.00 78.94 300 PRO A C 1
ATOM 2152 O O . PRO A 1 300 ? -29.522 3.281 19.105 1.00 78.94 300 PRO A O 1
ATOM 2155 N N . GLY A 1 301 ? -30.367 4.615 17.505 1.00 79.75 301 GLY A N 1
ATOM 2156 C CA . GLY A 1 301 ? -29.879 5.880 18.072 1.00 79.75 301 GLY A CA 1
ATOM 2157 C C . GLY A 1 301 ? -28.468 6.296 17.639 1.00 79.75 301 GLY A C 1
ATOM 2158 O O . GLY A 1 301 ? -28.028 7.379 18.022 1.00 79.75 301 GLY A O 1
ATOM 2159 N N . ALA A 1 302 ? -27.770 5.492 16.830 1.00 78.62 302 ALA A N 1
ATOM 2160 C CA . ALA A 1 302 ? -26.490 5.876 16.243 1.00 78.62 302 ALA A CA 1
ATOM 2161 C C . ALA A 1 302 ? -26.669 6.729 14.974 1.00 78.62 302 ALA A C 1
ATOM 2163 O O . ALA A 1 302 ? -27.667 6.632 14.257 1.00 78.62 302 ALA A O 1
ATOM 2164 N N . THR A 1 303 ? -25.680 7.576 14.685 1.00 78.38 303 THR A N 1
ATOM 2165 C CA . THR A 1 303 ? -25.650 8.385 13.462 1.00 78.38 303 THR A CA 1
ATOM 2166 C C . THR A 1 303 ? -25.181 7.523 12.280 1.00 78.38 303 THR A C 1
ATOM 2168 O O . THR A 1 303 ? -24.101 6.933 12.376 1.00 78.38 303 THR A O 1
ATOM 2171 N N . PRO A 1 304 ? -25.920 7.467 11.155 1.00 80.38 304 PRO A N 1
ATOM 2172 C CA . PRO A 1 304 ? -25.512 6.703 9.978 1.00 80.38 304 PRO A CA 1
ATOM 2173 C C . PRO A 1 304 ? -24.150 7.151 9.436 1.00 80.38 304 PRO A C 1
ATOM 2175 O O . PRO A 1 304 ? -23.889 8.353 9.326 1.00 80.38 304 PRO A O 1
ATOM 2178 N N . ASN A 1 305 ? -23.307 6.198 9.028 1.00 80.44 305 ASN A N 1
ATOM 2179 C CA . ASN A 1 305 ? -22.042 6.479 8.351 1.00 80.44 305 ASN A CA 1
ATOM 2180 C C . ASN A 1 305 ? -22.091 5.978 6.894 1.00 80.44 305 ASN A C 1
ATOM 2182 O O . ASN A 1 305 ? -21.641 4.867 6.598 1.00 80.44 305 ASN A O 1
ATOM 2186 N N . PRO A 1 306 ? -22.579 6.804 5.946 1.00 83.19 306 PRO A N 1
ATOM 2187 C CA . PRO A 1 306 ? -22.770 6.384 4.557 1.00 83.19 306 PRO A CA 1
ATOM 2188 C C . PRO A 1 306 ? -21.449 6.100 3.830 1.00 83.19 306 PRO A C 1
ATOM 2190 O O . PRO A 1 306 ? -21.452 5.484 2.766 1.00 83.19 306 PRO A O 1
ATOM 2193 N N . VAL A 1 307 ? -20.313 6.573 4.355 1.00 78.69 307 VAL A N 1
ATOM 2194 C CA . VAL A 1 307 ? -18.993 6.291 3.776 1.00 78.69 307 VAL A CA 1
ATOM 2195 C C . VAL A 1 307 ? -18.570 4.866 4.112 1.00 78.69 307 VAL A C 1
ATOM 2197 O O . VAL A 1 307 ? -18.133 4.154 3.211 1.00 78.69 307 VAL A O 1
ATOM 2200 N N . ALA A 1 308 ? -18.748 4.444 5.367 1.00 81.44 308 ALA A N 1
ATOM 2201 C CA . ALA A 1 308 ? -18.458 3.081 5.803 1.00 81.44 308 ALA A CA 1
ATOM 2202 C C . ALA A 1 308 ? -19.327 2.063 5.049 1.00 81.44 308 ALA A C 1
ATOM 2204 O O . ALA A 1 308 ? -18.786 1.158 4.421 1.00 81.44 308 ALA A O 1
ATOM 2205 N N . GLU A 1 309 ? -20.644 2.281 4.978 1.00 86.06 309 GLU A N 1
ATOM 2206 C CA . GLU A 1 309 ? -21.569 1.407 4.234 1.00 86.06 309 GLU A CA 1
ATOM 2207 C C . GLU A 1 309 ? -21.197 1.285 2.749 1.00 86.06 309 GLU A C 1
ATOM 2209 O O . GLU A 1 309 ? -21.135 0.188 2.192 1.00 86.06 309 GLU A O 1
ATOM 2214 N N . ARG A 1 310 ? -20.896 2.413 2.088 1.00 86.25 310 ARG A N 1
ATOM 2215 C CA . ARG A 1 310 ? -20.462 2.404 0.681 1.00 86.25 310 ARG A CA 1
ATOM 2216 C C . ARG A 1 310 ? -19.122 1.710 0.500 1.00 86.25 310 ARG A C 1
ATOM 2218 O O . ARG A 1 310 ? -18.914 1.084 -0.537 1.00 86.25 310 ARG A O 1
ATOM 2225 N N . PHE A 1 311 ? -18.213 1.856 1.459 1.00 85.44 311 PHE A N 1
ATOM 2226 C CA . PHE A 1 311 ? -16.924 1.186 1.420 1.00 85.44 311 PHE A CA 1
ATOM 2227 C C . PHE A 1 311 ? -17.103 -0.328 1.542 1.00 85.44 311 PHE A C 1
ATOM 2229 O O . PHE A 1 311 ? -16.590 -1.045 0.689 1.00 85.44 311 PHE A O 1
ATOM 2236 N N . VAL A 1 312 ? -17.894 -0.804 2.509 1.00 87.88 312 VAL A N 1
ATOM 2237 C CA . VAL A 1 312 ? -18.225 -2.231 2.681 1.00 87.88 312 VAL A CA 1
ATOM 2238 C C . VAL A 1 312 ? -18.894 -2.794 1.422 1.00 87.88 312 VAL A C 1
ATOM 2240 O O . VAL A 1 312 ? -18.410 -3.763 0.843 1.00 87.88 312 VAL A O 1
ATOM 2243 N N . ALA A 1 313 ? -19.910 -2.117 0.883 1.00 87.38 313 ALA A N 1
ATOM 2244 C CA . ALA A 1 313 ? -20.547 -2.544 -0.367 1.00 87.38 313 ALA A CA 1
ATOM 2245 C C . ALA A 1 313 ? -19.567 -2.560 -1.564 1.00 87.38 313 ALA A C 1
ATOM 2247 O O . ALA A 1 313 ? -19.665 -3.394 -2.469 1.00 87.38 313 ALA A O 1
ATOM 2248 N N . ALA A 1 314 ? -18.596 -1.640 -1.600 1.00 82.56 314 ALA A N 1
ATOM 2249 C CA . ALA A 1 314 ? -17.560 -1.631 -2.628 1.00 82.56 314 ALA A CA 1
ATOM 2250 C C . ALA A 1 314 ? -16.541 -2.771 -2.448 1.00 82.56 314 ALA A C 1
ATOM 2252 O O . ALA A 1 314 ? -16.060 -3.309 -3.454 1.00 82.56 314 ALA A O 1
ATOM 2253 N N . THR A 1 315 ? -16.220 -3.157 -1.207 1.00 88.31 315 THR A N 1
ATOM 2254 C CA . THR A 1 315 ? -15.278 -4.249 -0.922 1.00 88.31 315 THR A CA 1
ATOM 2255 C C . THR A 1 315 ? -15.875 -5.624 -1.218 1.00 88.31 315 THR A C 1
ATOM 2257 O O . THR A 1 315 ? -15.146 -6.497 -1.680 1.00 88.31 315 THR A O 1
ATOM 2260 N N . GLU A 1 316 ? -17.189 -5.817 -1.106 1.00 89.00 316 GLU A N 1
ATOM 2261 C CA . GLU A 1 316 ? -17.853 -7.057 -1.550 1.00 89.00 316 GLU A CA 1
ATOM 2262 C C . GLU A 1 316 ? -17.642 -7.322 -3.052 1.00 89.00 316 GLU A C 1
ATOM 2264 O O . GLU A 1 316 ? -17.280 -8.424 -3.478 1.00 89.00 316 GLU A O 1
ATOM 2269 N N . GLY A 1 317 ? -17.785 -6.283 -3.881 1.00 85.06 317 GLY A N 1
ATOM 2270 C CA . GLY A 1 317 ? -17.484 -6.373 -5.313 1.00 85.06 317 GLY A CA 1
ATOM 2271 C C . GLY A 1 317 ? -15.991 -6.581 -5.603 1.00 85.06 317 GLY A C 1
ATOM 2272 O O . GLY A 1 317 ? -15.628 -7.167 -6.631 1.00 85.06 317 GLY A O 1
ATOM 2273 N N . PHE A 1 318 ? -15.122 -6.102 -4.708 1.00 85.25 318 PHE A N 1
ATOM 2274 C CA . PHE A 1 318 ? -13.681 -6.328 -4.762 1.00 85.25 318 PHE A CA 1
ATOM 2275 C C . PHE A 1 318 ? -13.336 -7.789 -4.468 1.00 85.25 318 PHE A C 1
ATOM 2277 O O . PHE A 1 318 ? -12.636 -8.415 -5.262 1.00 85.25 318 PHE A O 1
ATOM 2284 N N . ASP A 1 319 ? -13.896 -8.366 -3.415 1.00 86.75 319 ASP A N 1
ATOM 2285 C CA . ASP A 1 319 ? -13.699 -9.757 -3.007 1.00 86.75 319 ASP A CA 1
ATOM 2286 C C . ASP A 1 319 ? -14.065 -10.779 -4.074 1.00 86.75 319 ASP A C 1
ATOM 2288 O O . ASP A 1 319 ? -13.331 -11.743 -4.303 1.00 86.75 319 ASP A O 1
ATOM 2292 N N . ALA A 1 320 ? -15.200 -10.559 -4.738 1.00 88.12 320 ALA A N 1
ATOM 2293 C CA . ALA A 1 320 ? -15.663 -11.433 -5.807 1.00 88.12 320 ALA A CA 1
ATOM 2294 C C . ALA A 1 320 ? -14.756 -11.362 -7.052 1.00 88.12 320 ALA A C 1
ATOM 2296 O O . ALA A 1 320 ? -14.801 -12.236 -7.922 1.00 88.12 320 ALA A O 1
ATOM 2297 N N . SER A 1 321 ? -13.922 -10.324 -7.162 1.00 85.75 321 SER A N 1
ATOM 2298 C CA . SER A 1 321 ? -13.033 -10.118 -8.302 1.00 85.75 321 SER A CA 1
ATOM 2299 C C . SER A 1 321 ? -11.746 -10.946 -8.209 1.00 85.75 321 SER A C 1
ATOM 2301 O O . SER A 1 321 ? -11.286 -11.342 -7.137 1.00 85.75 321 SER A O 1
ATOM 2303 N N . LEU A 1 322 ? -11.113 -11.206 -9.358 1.00 84.56 322 LEU A N 1
ATOM 2304 C CA . LEU A 1 322 ? -9.817 -11.887 -9.396 1.00 84.56 322 LEU A CA 1
ATOM 2305 C C . LEU A 1 322 ? -8.714 -11.100 -8.653 1.00 84.56 322 LEU A C 1
ATOM 2307 O O . LEU A 1 322 ? -8.037 -11.724 -7.835 1.00 84.56 322 LEU A O 1
ATOM 2311 N N . PRO A 1 323 ? -8.570 -9.768 -8.831 1.00 79.88 323 PRO A N 1
ATOM 2312 C CA . PRO A 1 323 ? -7.644 -8.971 -8.025 1.00 79.88 323 PRO A CA 1
ATOM 2313 C C . PRO A 1 323 ? -7.902 -9.062 -6.520 1.00 79.88 323 PRO A C 1
ATOM 2315 O O . PRO A 1 323 ? -6.942 -9.136 -5.760 1.00 79.88 323 PRO A O 1
ATOM 2318 N N . GLY A 1 324 ? -9.164 -9.113 -6.081 1.00 83.44 324 GLY A N 1
ATOM 2319 C CA . GLY A 1 324 ? -9.481 -9.233 -4.656 1.00 83.44 324 GLY A CA 1
ATOM 2320 C C . GLY A 1 324 ? -9.121 -10.585 -4.061 1.00 83.44 324 GLY A C 1
ATOM 2321 O O . GLY A 1 324 ? -8.488 -10.635 -3.009 1.00 83.44 324 GLY A O 1
ATOM 2322 N N . ARG A 1 325 ? -9.413 -11.685 -4.763 1.00 86.69 325 ARG A N 1
ATOM 2323 C CA . ARG A 1 325 ? -9.000 -13.031 -4.323 1.00 86.69 325 ARG A CA 1
ATOM 2324 C C . ARG A 1 325 ? -7.483 -13.178 -4.246 1.00 86.69 325 ARG A C 1
ATOM 2326 O O . ARG A 1 325 ? -6.972 -13.734 -3.275 1.00 86.69 325 ARG A O 1
ATOM 2333 N N . VAL A 1 326 ? -6.766 -12.680 -5.257 1.00 84.94 326 VAL A N 1
ATOM 2334 C CA . VAL A 1 326 ? -5.295 -12.681 -5.250 1.00 84.94 326 VAL A CA 1
ATOM 2335 C C . VAL A 1 326 ? -4.786 -11.797 -4.117 1.00 84.94 326 VAL A C 1
ATOM 2337 O O . VAL A 1 326 ? -3.976 -12.262 -3.325 1.00 84.94 326 VAL A O 1
ATOM 2340 N N . GLY A 1 327 ? -5.317 -10.577 -3.996 1.00 81.12 327 GLY A N 1
ATOM 2341 C CA . GLY A 1 327 ? -4.960 -9.617 -2.960 1.00 81.12 327 GLY A CA 1
ATOM 2342 C C . GLY A 1 327 ? -5.099 -10.199 -1.561 1.00 81.12 327 GLY A C 1
ATOM 2343 O O . GLY A 1 327 ? -4.128 -10.178 -0.821 1.00 81.12 327 GLY A O 1
ATOM 2344 N N . LYS A 1 328 ? -6.243 -10.803 -1.218 1.00 82.75 328 LYS A N 1
ATOM 2345 C CA . LYS A 1 328 ? -6.441 -11.466 0.083 1.00 82.75 328 LYS A CA 1
ATOM 2346 C C . LYS A 1 328 ? -5.429 -12.575 0.345 1.00 82.75 328 LYS A C 1
ATOM 2348 O O . LYS A 1 328 ? -4.881 -12.649 1.436 1.00 82.75 328 LYS A O 1
ATOM 2353 N N . ARG A 1 329 ? -5.166 -13.424 -0.653 1.00 82.62 329 ARG A N 1
ATOM 2354 C CA . ARG A 1 329 ? -4.252 -14.565 -0.505 1.00 82.62 329 ARG A CA 1
ATOM 2355 C C . ARG A 1 329 ? -2.795 -14.137 -0.338 1.00 82.62 329 ARG A C 1
ATOM 2357 O O . ARG A 1 329 ? -2.029 -14.853 0.296 1.00 82.62 329 ARG A O 1
ATOM 2364 N N . THR A 1 330 ? -2.403 -13.018 -0.942 1.00 81.88 330 THR A N 1
ATOM 2365 C CA . THR A 1 330 ? -1.021 -12.527 -0.908 1.00 81.88 330 THR A CA 1
ATOM 2366 C C . THR A 1 330 ? -0.796 -11.418 0.110 1.00 81.88 330 THR A C 1
ATOM 2368 O O . THR A 1 330 ? 0.340 -10.974 0.229 1.00 81.88 330 THR A O 1
ATOM 2371 N N . ASN A 1 331 ? -1.834 -10.955 0.817 1.00 76.31 331 ASN A N 1
ATOM 2372 C CA . ASN A 1 331 ? -1.730 -9.824 1.730 1.00 76.31 331 ASN A CA 1
ATOM 2373 C C . ASN A 1 331 ? -0.883 -10.186 2.960 1.00 76.31 331 ASN A C 1
ATOM 2375 O O . ASN A 1 331 ? -1.353 -10.957 3.798 1.00 76.31 331 ASN A O 1
ATOM 2379 N N . PRO A 1 332 ? 0.323 -9.609 3.126 1.00 73.06 332 PRO A N 1
ATOM 2380 C CA . PRO A 1 332 ? 1.118 -9.839 4.328 1.00 73.06 332 PRO A CA 1
ATOM 2381 C C . PRO A 1 332 ? 0.484 -9.183 5.564 1.00 73.06 332 PRO A C 1
ATOM 2383 O O . PRO A 1 332 ? 0.742 -9.610 6.683 1.00 73.06 332 PRO A O 1
ATOM 2386 N N . ILE A 1 333 ? -0.361 -8.165 5.365 1.00 73.81 333 ILE A N 1
ATOM 2387 C CA . ILE A 1 333 ? -1.006 -7.394 6.432 1.00 73.81 333 ILE A CA 1
ATOM 2388 C C . ILE A 1 333 ? -2.218 -8.138 7.000 1.00 73.81 333 ILE A C 1
ATOM 2390 O O . ILE A 1 333 ? -2.448 -8.087 8.199 1.00 73.81 333 ILE A O 1
ATOM 2394 N N . ALA A 1 334 ? -2.979 -8.855 6.166 1.00 63.84 334 ALA A N 1
ATOM 2395 C CA . ALA A 1 334 ? -4.206 -9.529 6.608 1.00 63.84 334 ALA A CA 1
ATOM 2396 C C . ALA A 1 334 ? -3.945 -10.658 7.619 1.00 63.84 334 ALA A C 1
ATOM 2398 O O . ALA A 1 334 ? -4.809 -10.950 8.434 1.00 63.84 334 ALA A O 1
ATOM 2399 N N . ASN A 1 335 ? -2.758 -11.267 7.571 1.00 61.78 335 ASN A N 1
ATOM 2400 C CA . ASN A 1 335 ? -2.323 -12.272 8.542 1.00 61.78 335 ASN A CA 1
ATOM 2401 C C . ASN A 1 335 ? -1.452 -11.670 9.653 1.00 61.78 335 ASN A C 1
ATOM 2403 O O . ASN A 1 335 ? -0.872 -12.422 10.435 1.00 61.78 335 ASN A O 1
ATOM 2407 N N . SER A 1 336 ? -1.286 -10.343 9.702 1.00 69.88 336 SER A N 1
ATOM 2408 C CA . SER A 1 336 ? -0.586 -9.741 10.828 1.00 69.88 336 SER A CA 1
ATOM 2409 C C . SER A 1 336 ? -1.464 -9.902 12.067 1.00 69.88 336 SER A C 1
ATOM 2411 O O . SER A 1 336 ? -2.660 -9.594 12.050 1.00 69.88 336 SER A O 1
ATOM 2413 N N . SER A 1 337 ? -0.862 -10.411 13.140 1.00 66.06 337 SER A N 1
ATOM 2414 C CA . SER A 1 337 ? -1.524 -10.609 14.431 1.00 66.06 337 SER A CA 1
ATOM 2415 C C . SER A 1 337 ? -2.213 -9.332 14.915 1.00 66.06 337 SER A C 1
ATOM 2417 O O . SER A 1 337 ? -3.278 -9.403 15.511 1.00 66.06 337 SER A O 1
ATOM 2419 N N . VAL A 1 338 ? -1.679 -8.160 14.562 1.00 72.00 338 VAL A N 1
ATOM 2420 C CA . VAL A 1 338 ? -2.219 -6.847 14.936 1.00 72.00 338 VAL A CA 1
ATOM 2421 C C . VAL A 1 338 ? -3.649 -6.630 14.434 1.00 72.00 338 VAL A C 1
ATOM 2423 O O . VAL A 1 338 ? -4.491 -6.180 15.203 1.00 72.00 338 VAL A O 1
ATOM 2426 N N . PHE A 1 339 ? -3.961 -6.939 13.170 1.00 70.56 339 PHE A N 1
ATOM 2427 C CA . PHE A 1 339 ? -5.317 -6.700 12.649 1.00 70.56 339 PHE A CA 1
ATOM 2428 C C . PHE A 1 339 ? -6.337 -7.694 13.199 1.00 70.56 339 PHE A C 1
ATOM 2430 O O . PHE A 1 339 ? -7.476 -7.307 13.447 1.00 70.56 339 PHE A O 1
ATOM 2437 N N . VAL A 1 340 ? -5.920 -8.943 13.422 1.00 76.25 340 VAL A N 1
ATOM 2438 C CA . VAL A 1 340 ? -6.756 -9.964 14.069 1.00 76.25 340 VAL A CA 1
ATOM 2439 C C . VAL A 1 340 ? -7.063 -9.553 15.509 1.00 76.25 340 VAL A C 1
ATOM 2441 O O . VAL A 1 340 ? -8.223 -9.537 15.901 1.00 76.25 340 VAL A O 1
ATOM 2444 N N . VAL A 1 341 ? -6.046 -9.107 16.255 1.00 84.19 341 VAL A N 1
ATOM 2445 C CA . VAL A 1 341 ? -6.200 -8.587 17.621 1.00 84.19 341 VAL A CA 1
ATOM 2446 C C . VAL A 1 341 ? -7.144 -7.392 17.658 1.00 84.19 341 VAL A C 1
ATOM 2448 O O . VAL A 1 341 ? -7.982 -7.323 18.546 1.00 84.19 341 VAL A O 1
ATOM 2451 N N . ILE A 1 342 ? -7.048 -6.460 16.704 1.00 81.12 342 ILE A N 1
ATOM 2452 C CA . ILE A 1 342 ? -7.964 -5.313 16.645 1.00 81.12 342 ILE A CA 1
ATOM 2453 C C . ILE A 1 342 ? -9.403 -5.777 16.385 1.00 81.12 342 ILE A C 1
ATOM 2455 O O . ILE A 1 342 ? -10.301 -5.299 17.070 1.00 81.12 342 ILE A O 1
ATOM 2459 N N . ASP A 1 343 ? -9.636 -6.689 15.437 1.00 79.75 343 ASP A N 1
ATOM 2460 C CA . ASP A 1 343 ? -10.982 -7.220 15.164 1.00 79.75 343 ASP A CA 1
ATOM 2461 C C . ASP A 1 343 ? -11.574 -7.916 16.399 1.00 79.75 343 ASP A C 1
ATOM 2463 O O . ASP A 1 343 ? -12.658 -7.547 16.857 1.00 79.75 343 ASP A O 1
ATOM 2467 N N . ASP A 1 344 ? -10.827 -8.853 16.994 1.00 85.88 344 ASP A N 1
ATOM 2468 C CA . ASP A 1 344 ? -11.250 -9.578 18.194 1.00 85.88 344 ASP A CA 1
ATOM 2469 C C . ASP A 1 344 ? -11.488 -8.617 19.366 1.00 85.88 344 ASP A C 1
ATOM 2471 O O . ASP A 1 344 ? -12.510 -8.713 20.041 1.00 85.88 344 ASP A O 1
ATOM 2475 N N . PHE A 1 345 ? -10.605 -7.635 19.569 1.00 86.75 345 PHE A N 1
ATOM 2476 C CA . PHE A 1 345 ? -10.758 -6.614 20.605 1.00 86.75 345 PHE A CA 1
ATOM 2477 C C . PHE A 1 345 ? -12.032 -5.795 20.414 1.00 86.75 345 PHE A C 1
ATOM 2479 O O . PHE A 1 345 ? -12.789 -5.606 21.362 1.00 86.75 345 PHE A O 1
ATOM 2486 N N . LEU A 1 346 ? -12.306 -5.320 19.198 1.00 81.19 346 LEU A N 1
ATOM 2487 C CA . LEU A 1 346 ? -13.506 -4.531 18.920 1.00 81.19 346 LEU A CA 1
ATOM 2488 C C . LEU A 1 346 ? -14.792 -5.336 19.160 1.00 81.19 346 LEU A C 1
ATOM 2490 O O . LEU A 1 346 ? -15.764 -4.780 19.680 1.00 81.19 346 LEU A O 1
ATOM 2494 N N . VAL A 1 347 ? -14.793 -6.629 18.824 1.00 83.06 347 VAL A N 1
ATOM 2495 C CA . VAL A 1 347 ? -15.914 -7.545 19.089 1.00 83.06 347 VAL A CA 1
ATOM 2496 C C . VAL A 1 347 ? -16.073 -7.800 20.590 1.00 83.06 347 VAL A C 1
ATOM 2498 O O . VAL A 1 347 ? -17.169 -7.618 21.121 1.00 83.06 347 VAL A O 1
ATOM 2501 N N . VAL A 1 348 ? -14.990 -8.157 21.286 1.00 88.44 348 VAL A N 1
ATOM 2502 C CA . VAL A 1 348 ? -14.981 -8.436 22.732 1.00 88.44 348 VAL A CA 1
ATOM 2503 C C . VAL A 1 348 ? -15.421 -7.213 23.532 1.00 88.44 348 VAL A C 1
ATOM 2505 O O . VAL A 1 348 ? -16.272 -7.326 24.407 1.00 88.44 348 VAL A O 1
ATOM 2508 N N . MET A 1 349 ? -14.918 -6.022 23.204 1.00 84.88 349 MET A N 1
ATOM 2509 C CA . MET A 1 349 ? -15.276 -4.789 23.915 1.00 84.88 349 MET A CA 1
ATOM 2510 C C . MET A 1 349 ? -16.724 -4.347 23.677 1.00 84.88 349 MET A C 1
ATOM 2512 O O . MET A 1 349 ? -17.267 -3.577 24.474 1.00 84.88 349 MET A O 1
ATOM 2516 N N . ALA A 1 350 ? -17.352 -4.810 22.593 1.00 79.12 350 ALA A N 1
ATOM 2517 C CA . ALA A 1 350 ? -18.747 -4.519 22.292 1.00 79.12 350 ALA A CA 1
ATOM 2518 C C . ALA A 1 350 ? -19.740 -5.418 23.055 1.00 79.12 350 ALA A C 1
ATOM 2520 O O . ALA A 1 350 ? -20.913 -5.040 23.139 1.00 79.12 350 ALA A O 1
ATOM 2521 N N . ASP A 1 351 ? -19.293 -6.554 23.605 1.00 84.19 351 ASP A N 1
ATOM 2522 C CA . ASP A 1 351 ? -20.105 -7.508 24.369 1.00 84.19 351 ASP A CA 1
ATOM 2523 C C . ASP A 1 351 ? -19.741 -7.473 25.874 1.00 84.19 351 ASP A C 1
ATOM 2525 O O . ASP A 1 351 ? -18.587 -7.703 26.239 1.00 84.19 351 ASP A O 1
ATOM 2529 N N . PRO A 1 352 ? -20.692 -7.193 26.788 1.00 86.19 352 PRO A N 1
ATOM 2530 C CA . PRO A 1 352 ? -20.388 -7.071 28.215 1.00 86.19 352 PRO A CA 1
ATOM 2531 C C . PRO A 1 352 ? -19.833 -8.342 28.872 1.00 86.19 352 PRO A C 1
ATOM 2533 O O . PRO A 1 352 ? -19.042 -8.224 29.808 1.00 86.19 352 PRO A O 1
ATOM 2536 N N . GLN A 1 353 ? -20.254 -9.533 28.432 1.00 89.81 353 GLN A N 1
ATOM 2537 C CA . GLN A 1 353 ? -19.815 -10.802 29.019 1.00 89.81 353 GLN A CA 1
ATOM 2538 C C . GLN A 1 353 ? -18.415 -11.165 28.532 1.00 89.81 353 GLN A C 1
ATOM 2540 O O . GLN A 1 353 ? -17.549 -11.479 29.351 1.00 89.81 353 GLN A O 1
ATOM 2545 N N . ALA A 1 354 ? -18.172 -11.039 27.225 1.00 91.69 354 ALA A N 1
ATOM 2546 C CA . ALA A 1 354 ? -16.846 -11.253 26.653 1.00 91.69 354 ALA A CA 1
ATOM 2547 C C . ALA A 1 354 ? -15.829 -10.270 27.240 1.00 91.69 354 ALA A C 1
ATOM 2549 O O . ALA A 1 354 ? -14.736 -10.677 27.637 1.00 91.69 354 ALA A O 1
ATOM 2550 N N . ARG A 1 355 ? -16.207 -8.993 27.385 1.00 91.75 355 ARG A N 1
ATOM 2551 C CA . ARG A 1 355 ? -15.368 -7.993 28.050 1.00 91.75 355 ARG A CA 1
ATOM 2552 C C . ARG A 1 355 ? -15.050 -8.381 29.492 1.00 91.75 355 ARG A C 1
ATOM 2554 O O . ARG A 1 355 ? -13.886 -8.346 29.862 1.00 91.75 355 ARG A O 1
ATOM 2561 N N . ALA A 1 356 ? -16.045 -8.782 30.288 1.00 91.81 356 ALA A N 1
ATOM 2562 C CA . ALA A 1 356 ? -15.814 -9.194 31.675 1.00 91.81 356 ALA A CA 1
ATOM 2563 C C . ALA A 1 356 ? -14.887 -10.418 31.772 1.00 91.81 356 ALA A C 1
ATOM 2565 O O . ALA A 1 356 ? -14.042 -10.479 32.663 1.00 91.81 356 ALA A O 1
ATOM 2566 N N . LYS A 1 357 ? -15.007 -11.375 30.839 1.00 93.81 357 LYS A N 1
ATOM 2567 C CA . LYS A 1 357 ? -14.092 -12.520 30.749 1.00 93.81 357 LYS A CA 1
ATOM 2568 C C . LYS A 1 357 ? -12.667 -12.070 30.420 1.00 93.81 357 LYS A C 1
ATOM 2570 O O . LYS A 1 357 ? -11.744 -12.486 31.112 1.00 93.81 357 LYS A O 1
ATOM 2575 N N . PHE A 1 358 ? -12.495 -11.194 29.431 1.00 94.25 358 PHE A N 1
ATOM 2576 C CA . PHE A 1 358 ? -11.185 -10.643 29.073 1.00 94.25 358 PHE A CA 1
ATOM 2577 C C . PHE A 1 358 ? -10.553 -9.828 30.214 1.00 94.25 358 PHE A C 1
ATOM 2579 O O . PHE A 1 358 ? -9.377 -9.999 30.507 1.00 94.25 358 PHE A O 1
ATOM 2586 N N . GLU A 1 359 ? -11.335 -8.994 30.906 1.00 93.19 359 GLU A N 1
ATOM 2587 C CA . GLU A 1 359 ? -10.889 -8.218 32.076 1.00 93.19 359 GLU A CA 1
ATOM 2588 C C . GLU A 1 359 ? -10.509 -9.109 33.271 1.00 93.19 359 GLU A C 1
ATOM 2590 O O . GLU A 1 359 ? -9.740 -8.683 34.127 1.00 93.19 359 GLU A O 1
ATOM 2595 N N . SER A 1 360 ? -11.033 -10.339 33.340 1.00 95.31 360 SER A N 1
ATOM 2596 C CA . SER A 1 360 ? -10.673 -11.317 34.376 1.00 95.31 360 SER A CA 1
ATOM 2597 C C . SER A 1 360 ? -9.415 -12.135 34.060 1.00 95.31 360 SER A C 1
ATOM 2599 O O . SER A 1 360 ? -8.954 -12.891 34.919 1.00 95.31 360 SER A O 1
ATOM 2601 N N . ASP A 1 361 ? -8.869 -12.017 32.846 1.00 96.44 361 ASP A N 1
ATOM 2602 C CA . ASP A 1 361 ? -7.642 -12.708 32.457 1.00 96.44 361 ASP A CA 1
ATOM 2603 C C . ASP A 1 361 ? -6.432 -12.099 33.201 1.00 96.44 361 ASP A C 1
ATOM 2605 O O . ASP A 1 361 ? -6.260 -10.877 33.172 1.00 96.44 361 ASP A O 1
ATOM 2609 N N . PRO A 1 362 ? -5.549 -12.905 33.831 1.00 96.44 362 PRO A N 1
ATOM 2610 C CA . PRO A 1 362 ? -4.346 -12.402 34.506 1.00 96.44 362 PRO A CA 1
ATOM 2611 C C . PRO A 1 362 ? -3.440 -11.533 33.622 1.00 96.44 362 PRO A C 1
ATOM 2613 O O . PRO A 1 362 ? -2.671 -10.714 34.128 1.00 96.44 362 PRO A O 1
ATOM 2616 N N . LEU A 1 363 ? -3.510 -11.709 32.301 1.00 95.00 363 LEU A N 1
ATOM 2617 C CA . LEU A 1 363 ? -2.800 -10.893 31.326 1.00 95.00 363 LEU A CA 1
ATOM 2618 C C . LEU A 1 363 ? -3.230 -9.421 31.372 1.00 95.00 363 LEU A C 1
ATOM 2620 O O . LEU A 1 363 ? -2.396 -8.548 31.133 1.00 95.00 363 LEU A O 1
ATOM 2624 N N . PHE A 1 364 ? -4.501 -9.137 31.669 1.00 91.94 364 PHE A N 1
ATOM 2625 C CA . PHE A 1 364 ? -5.000 -7.767 31.764 1.00 91.94 364 PHE A CA 1
ATOM 2626 C C . PHE A 1 364 ? -4.306 -7.011 32.901 1.00 91.94 364 PHE A C 1
ATOM 2628 O O . PHE A 1 364 ? -3.820 -5.896 32.693 1.00 91.94 364 PHE A O 1
ATOM 2635 N N . ASP A 1 365 ? -4.181 -7.653 34.064 1.00 93.31 365 ASP A N 1
ATOM 2636 C CA . ASP A 1 365 ? -3.439 -7.111 35.201 1.00 93.31 365 ASP A CA 1
ATOM 2637 C C . ASP A 1 365 ? -1.952 -6.962 34.854 1.00 93.31 365 ASP A C 1
ATOM 2639 O O . ASP A 1 365 ? -1.399 -5.877 35.012 1.00 93.31 365 ASP A O 1
ATOM 2643 N N . GLU A 1 366 ? -1.318 -7.999 34.292 1.00 94.44 366 GLU A N 1
ATOM 2644 C CA . GLU A 1 366 ? 0.104 -7.973 33.910 1.00 94.44 366 GLU A CA 1
ATOM 2645 C C . GLU A 1 366 ? 0.432 -6.800 32.963 1.00 94.44 366 GLU A C 1
ATOM 2647 O O . GLU A 1 366 ? 1.397 -6.066 33.185 1.00 94.44 366 GLU A O 1
ATOM 2652 N N . ILE A 1 367 ? -0.404 -6.572 31.943 1.00 93.00 367 ILE A N 1
ATOM 2653 C CA . ILE A 1 367 ? -0.260 -5.445 31.008 1.00 93.00 367 ILE A CA 1
ATOM 2654 C C . ILE A 1 367 ? -0.558 -4.113 31.708 1.00 93.00 367 ILE A C 1
ATOM 2656 O O . ILE A 1 367 ? 0.153 -3.132 31.488 1.00 93.00 367 ILE A O 1
ATOM 2660 N N . GLY A 1 368 ? -1.581 -4.058 32.564 1.00 91.69 368 GLY A N 1
ATOM 2661 C CA . GLY A 1 368 ? -1.931 -2.867 33.345 1.00 91.69 368 GLY A CA 1
ATOM 2662 C C . GLY A 1 368 ? -0.853 -2.448 34.354 1.00 91.69 368 GLY A C 1
ATOM 2663 O O . GLY A 1 368 ? -0.802 -1.285 34.776 1.00 91.69 368 GLY A O 1
ATOM 2664 N N . GLU A 1 369 ? 0.038 -3.364 34.736 1.00 95.62 369 GLU A N 1
ATOM 2665 C CA . GLU A 1 369 ? 1.189 -3.071 35.586 1.00 95.62 369 GLU A CA 1
ATOM 2666 C C . GLU A 1 369 ? 2.388 -2.477 34.840 1.00 95.62 369 GLU A C 1
ATOM 2668 O O . GLU A 1 369 ? 3.245 -1.857 35.484 1.00 95.62 369 GLU A O 1
ATOM 2673 N N . LEU A 1 370 ? 2.430 -2.584 33.507 1.00 95.62 370 LEU A N 1
ATOM 2674 C CA . LEU A 1 370 ? 3.521 -2.033 32.706 1.00 95.62 370 LEU A CA 1
ATOM 2675 C C . LEU A 1 370 ? 3.615 -0.504 32.890 1.00 95.62 370 LEU A C 1
ATOM 2677 O O . LEU A 1 370 ? 2.606 0.205 32.768 1.00 95.62 370 LEU A O 1
ATOM 2681 N N . PRO A 1 371 ? 4.817 0.052 33.155 1.00 94.31 371 PRO A N 1
ATOM 2682 C CA . PRO A 1 371 ? 4.991 1.489 33.359 1.00 94.31 371 PRO A CA 1
ATOM 2683 C C . PRO A 1 371 ? 4.493 2.330 32.180 1.00 94.31 371 PRO A C 1
ATOM 2685 O O . PRO A 1 371 ? 3.847 3.359 32.393 1.00 94.31 371 PRO A O 1
ATOM 2688 N N . SER A 1 372 ? 4.746 1.877 30.948 1.00 93.81 372 SER A N 1
ATOM 2689 C CA . SER A 1 372 ? 4.304 2.563 29.730 1.00 93.81 372 SER A CA 1
ATOM 2690 C C . SER A 1 372 ? 2.782 2.582 29.579 1.00 93.81 372 SER A C 1
ATOM 2692 O O . SER A 1 372 ? 2.222 3.601 29.178 1.00 93.81 372 SER A O 1
ATOM 2694 N N . VAL A 1 373 ? 2.098 1.502 29.968 1.00 92.12 373 VAL A N 1
ATOM 2695 C CA . VAL A 1 373 ? 0.634 1.390 29.940 1.00 92.12 373 VAL A CA 1
ATOM 2696 C C . VAL A 1 373 ? 0.004 2.300 30.992 1.00 92.12 373 VAL A C 1
ATOM 2698 O O . VAL A 1 373 ? -0.951 3.017 30.698 1.00 92.12 373 VAL A O 1
ATOM 2701 N N . ARG A 1 374 ? 0.567 2.366 32.203 1.00 93.12 374 ARG A N 1
ATOM 2702 C CA . ARG A 1 374 ? 0.101 3.312 33.235 1.00 93.12 374 ARG A CA 1
ATOM 2703 C C . ARG A 1 374 ? 0.269 4.761 32.788 1.00 93.12 374 ARG A C 1
ATOM 2705 O O . ARG A 1 374 ? -0.680 5.538 32.85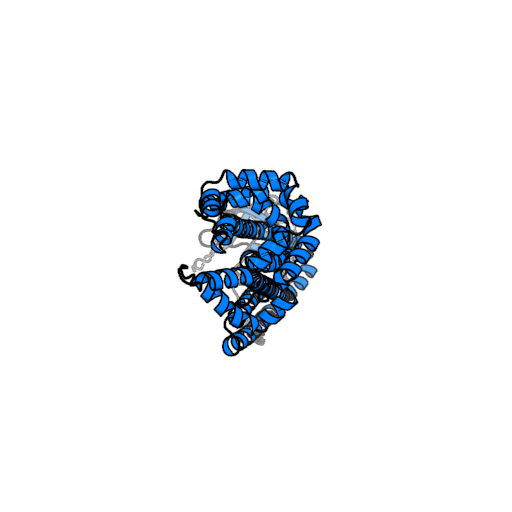5 1.00 93.12 374 ARG A O 1
ATOM 2712 N N . GLN A 1 375 ? 1.437 5.098 32.243 1.00 92.44 375 GLN A N 1
ATOM 2713 C CA . GLN A 1 375 ? 1.700 6.426 31.688 1.00 92.44 375 GLN A CA 1
ATOM 2714 C C . GLN A 1 375 ? 0.755 6.759 30.523 1.00 92.44 375 GLN A C 1
ATOM 2716 O O . GLN A 1 375 ? 0.284 7.896 30.410 1.00 92.44 375 GLN A O 1
ATOM 2721 N N . ALA A 1 376 ? 0.460 5.777 29.666 1.00 90.50 376 ALA A N 1
ATOM 2722 C CA . ALA A 1 376 ? -0.524 5.897 28.603 1.00 90.50 376 ALA A CA 1
ATOM 2723 C C . ALA A 1 376 ? -1.904 6.250 29.172 1.00 90.50 376 ALA A C 1
ATOM 2725 O O . ALA A 1 376 ? -2.484 7.258 28.770 1.00 90.50 376 ALA A O 1
ATOM 2726 N N . PHE A 1 377 ? -2.399 5.487 30.150 1.00 89.00 377 PHE A N 1
ATOM 2727 C CA . PHE A 1 377 ? -3.686 5.755 30.796 1.00 89.00 377 PHE A CA 1
ATOM 2728 C C . PHE A 1 377 ? -3.736 7.118 31.485 1.00 89.00 377 PHE A C 1
ATOM 2730 O O . PHE A 1 377 ? -4.730 7.827 31.330 1.00 89.00 377 PHE A O 1
ATOM 2737 N N . ASP A 1 378 ? -2.678 7.521 32.185 1.00 90.31 378 ASP A N 1
ATOM 2738 C CA . ASP A 1 378 ? -2.609 8.839 32.822 1.00 90.31 378 ASP A CA 1
ATOM 2739 C C . ASP A 1 378 ? -2.660 9.959 31.775 1.00 90.31 378 ASP A C 1
ATOM 2741 O O . ASP A 1 378 ? -3.414 10.924 31.919 1.00 90.31 378 ASP A O 1
ATOM 2745 N N . THR A 1 379 ? -1.943 9.796 30.661 1.00 88.62 379 THR A N 1
ATOM 2746 C CA . THR A 1 379 ? -1.983 10.750 29.544 1.00 88.62 379 THR A CA 1
ATOM 2747 C C . THR A 1 379 ? -3.383 10.828 28.930 1.00 88.62 379 THR A C 1
ATOM 2749 O O . THR A 1 379 ? -3.884 11.924 28.678 1.00 88.62 379 THR A O 1
ATOM 2752 N N . LEU A 1 380 ? -4.049 9.688 28.722 1.00 88.00 380 LEU A N 1
ATOM 2753 C CA . LEU A 1 380 ? -5.409 9.647 28.177 1.00 88.00 380 LEU A CA 1
ATOM 2754 C C . LEU A 1 380 ? -6.442 10.254 29.135 1.00 88.00 380 LEU A C 1
ATOM 2756 O O . LEU A 1 380 ? -7.329 10.966 28.674 1.00 88.00 380 LEU A O 1
ATOM 2760 N N . ARG A 1 381 ? -6.305 10.042 30.450 1.00 87.75 381 ARG A N 1
ATOM 2761 C CA . ARG A 1 381 ? -7.189 10.626 31.476 1.00 87.75 381 ARG A CA 1
ATOM 2762 C C . ARG A 1 381 ? -7.085 12.141 31.556 1.00 87.75 381 ARG A C 1
ATOM 2764 O O . ARG A 1 381 ? -8.077 12.794 31.829 1.00 87.75 381 ARG A O 1
ATOM 2771 N N . THR A 1 382 ? -5.914 12.712 31.275 1.00 89.44 382 THR A N 1
ATOM 2772 C CA . THR A 1 382 ? -5.772 14.178 31.219 1.00 89.44 382 THR A CA 1
ATOM 2773 C C . THR A 1 382 ? -6.438 14.816 29.995 1.00 89.44 382 THR A C 1
ATOM 2775 O O . THR A 1 382 ? -6.514 16.043 29.916 1.00 89.44 382 THR A O 1
ATOM 2778 N N . ASN A 1 383 ? -6.916 14.018 29.031 1.00 87.44 383 ASN A N 1
ATOM 2779 C CA . ASN A 1 383 ? -7.667 14.524 27.891 1.00 87.44 383 ASN A CA 1
ATOM 2780 C C . ASN A 1 383 ? -9.174 14.599 28.228 1.00 87.44 383 ASN A C 1
ATOM 2782 O O . ASN A 1 383 ? -9.812 13.552 28.363 1.00 87.44 383 ASN A O 1
ATOM 2786 N N . PRO A 1 384 ? -9.775 15.806 28.268 1.00 86.44 384 PRO A N 1
ATOM 2787 C CA . PRO A 1 384 ? -11.173 15.985 28.661 1.00 86.44 384 PRO A CA 1
ATOM 2788 C C . PRO A 1 384 ? -12.175 15.337 27.693 1.00 86.44 384 PRO A C 1
ATOM 2790 O O . PRO A 1 384 ? -13.280 14.994 28.102 1.00 86.44 384 PRO A O 1
ATOM 2793 N N . GLU A 1 385 ? -11.821 15.136 26.418 1.00 82.06 385 GLU A N 1
ATOM 2794 C CA . GLU A 1 385 ? -12.696 14.451 25.454 1.00 82.06 385 GLU A CA 1
ATOM 2795 C C . GLU A 1 385 ? -12.808 12.954 25.766 1.00 82.06 385 GLU A C 1
ATOM 2797 O O . GLU A 1 385 ? -13.895 12.377 25.684 1.00 82.06 385 GLU A O 1
ATOM 2802 N N . ILE A 1 386 ? -11.687 12.338 26.156 1.00 81.31 386 ILE A N 1
ATOM 2803 C CA . ILE A 1 386 ? -11.616 10.919 26.515 1.00 81.31 386 ILE A CA 1
ATOM 2804 C C . ILE A 1 386 ? -12.239 10.702 27.892 1.00 81.31 386 ILE A C 1
ATOM 2806 O O . ILE A 1 386 ? -13.049 9.792 28.051 1.00 81.31 386 ILE A O 1
ATOM 2810 N N . GLU A 1 387 ? -11.921 11.559 28.862 1.00 83.69 387 GLU A N 1
ATOM 2811 C CA . GLU A 1 387 ? -12.510 11.525 30.202 1.00 83.69 387 GLU A CA 1
ATOM 2812 C C . GLU A 1 387 ? -14.039 11.625 30.131 1.00 83.69 387 GLU A C 1
ATOM 2814 O O . GLU A 1 387 ? -14.735 10.737 30.623 1.00 83.69 387 GLU A O 1
ATOM 2819 N N . ALA A 1 388 ? -14.574 12.601 29.387 1.00 82.50 388 ALA A N 1
ATOM 2820 C CA . ALA A 1 388 ? -16.015 12.741 29.195 1.00 82.50 388 ALA A CA 1
ATOM 2821 C C . ALA A 1 388 ? -16.652 11.526 28.500 1.00 82.50 388 ALA A C 1
ATOM 2823 O O . ALA A 1 388 ? -17.849 11.277 28.657 1.00 82.50 388 ALA A O 1
ATOM 2824 N N . ALA A 1 389 ? -15.913 10.787 27.671 1.00 77.00 389 ALA A N 1
ATOM 2825 C CA . ALA A 1 389 ? -16.415 9.560 27.061 1.00 77.00 389 ALA A CA 1
ATOM 2826 C C . ALA A 1 389 ? -16.395 8.364 28.029 1.00 77.00 389 ALA A C 1
ATOM 2828 O O . ALA A 1 389 ? -17.356 7.592 28.052 1.00 77.00 389 ALA A O 1
ATOM 2829 N N . ILE A 1 390 ? -15.354 8.254 28.862 1.00 78.12 390 ILE A N 1
ATOM 2830 C CA . ILE A 1 390 ? -15.242 7.245 29.925 1.00 78.12 390 ILE A CA 1
ATOM 2831 C C . ILE A 1 390 ? -16.344 7.450 30.973 1.00 78.12 390 ILE A C 1
ATOM 2833 O O . ILE A 1 390 ? -17.046 6.498 31.310 1.00 78.12 390 ILE A O 1
ATOM 2837 N N . GLU A 1 391 ? -16.550 8.683 31.446 1.00 78.12 391 GLU A N 1
ATOM 2838 C CA . GLU A 1 391 ? -17.563 9.022 32.461 1.00 78.12 391 GLU A CA 1
ATOM 2839 C C . GLU A 1 391 ? -18.990 8.701 32.017 1.00 78.12 391 GLU A C 1
ATOM 2841 O O . GLU A 1 391 ? -19.832 8.313 32.826 1.00 78.12 391 GLU A O 1
ATOM 2846 N N . ARG A 1 392 ? -19.269 8.809 30.713 1.00 74.25 392 ARG A N 1
ATOM 2847 C CA . ARG A 1 392 ? -20.571 8.428 30.158 1.00 74.25 392 ARG A CA 1
ATOM 2848 C C . ARG A 1 392 ? -20.834 6.919 30.262 1.00 74.25 392 ARG A C 1
ATOM 2850 O O . ARG A 1 392 ? -21.945 6.494 29.962 1.00 74.25 392 ARG A O 1
ATOM 2857 N N . GLY A 1 393 ? -19.845 6.103 30.650 1.00 61.59 393 GLY A N 1
ATOM 2858 C CA . GLY A 1 393 ? -19.928 4.636 30.635 1.00 61.59 393 GLY A CA 1
ATOM 2859 C C . GLY A 1 393 ? -20.075 4.075 29.219 1.00 61.59 393 GLY A C 1
ATOM 2860 O O . GLY A 1 393 ? -20.298 2.882 29.016 1.00 61.59 393 GLY A O 1
ATOM 2861 N N . VAL A 1 394 ? -19.944 4.950 28.223 1.00 55.22 394 VAL A N 1
ATOM 2862 C CA . VAL A 1 394 ? -20.057 4.658 26.807 1.00 55.22 394 VAL A CA 1
ATOM 2863 C C . VAL A 1 394 ? -18.651 4.286 26.352 1.00 55.22 394 VAL A C 1
ATOM 2865 O O . VAL A 1 394 ? -18.017 4.987 25.568 1.00 55.22 394 VAL A O 1
ATOM 2868 N N . VAL A 1 395 ? -18.179 3.111 26.781 1.00 58.50 395 VAL A N 1
ATOM 2869 C CA . VAL A 1 395 ? -17.186 2.346 26.005 1.00 58.50 395 VAL A CA 1
ATOM 2870 C C . VAL A 1 395 ? -17.907 1.792 24.770 1.00 58.50 395 VAL A C 1
ATOM 2872 O O . VAL A 1 395 ? -17.940 0.594 24.512 1.00 58.50 395 VAL A O 1
ATOM 2875 N N . ALA A 1 396 ? -18.626 2.661 24.055 1.00 60.03 396 ALA A N 1
ATOM 2876 C CA . ALA A 1 396 ? -19.270 2.284 22.824 1.00 60.03 396 ALA A CA 1
ATOM 2877 C C . ALA A 1 396 ? -18.207 2.260 21.735 1.00 60.03 396 ALA A C 1
ATOM 2879 O O . ALA A 1 396 ? -17.255 3.037 21.762 1.00 60.03 396 ALA A O 1
ATOM 2880 N N . PRO A 1 397 ? -18.423 1.451 20.706 1.00 57.38 397 PRO A N 1
ATOM 2881 C CA . PRO A 1 397 ? -17.651 1.479 19.477 1.00 57.38 397 PRO A CA 1
ATOM 2882 C C . PRO A 1 397 ? -17.325 2.860 18.872 1.00 57.38 397 PRO A C 1
ATOM 2884 O O . PRO A 1 397 ? -16.308 3.014 18.199 1.00 57.38 397 PRO A O 1
ATOM 2887 N N . GLN A 1 398 ? -18.154 3.881 19.125 1.00 63.81 398 GLN A N 1
ATOM 2888 C CA . GLN A 1 398 ? -17.870 5.269 18.733 1.00 63.81 398 GLN A CA 1
ATOM 2889 C C . GLN A 1 398 ? -16.597 5.807 19.401 1.00 63.81 398 GLN A C 1
ATOM 2891 O O . GLN A 1 398 ? -15.792 6.455 18.736 1.00 63.81 398 GLN A O 1
ATOM 2896 N N . LEU A 1 399 ? -16.358 5.444 20.666 1.00 70.19 399 LEU A N 1
ATOM 2897 C CA . LEU A 1 399 ? -15.151 5.803 21.400 1.00 70.19 399 LEU A CA 1
ATOM 2898 C C . LEU A 1 399 ? -13.901 5.209 20.750 1.00 70.19 399 LEU A C 1
ATOM 2900 O O . LEU A 1 399 ? -12.892 5.889 20.688 1.00 70.19 399 LEU A O 1
ATOM 2904 N N . ALA A 1 400 ? -13.952 3.993 20.197 1.00 67.56 400 ALA A N 1
ATOM 2905 C CA . ALA A 1 400 ? -12.809 3.434 19.472 1.00 67.56 400 ALA A CA 1
ATOM 2906 C C . ALA A 1 400 ? -12.457 4.280 18.232 1.00 67.56 400 ALA A C 1
ATOM 2908 O O . ALA A 1 400 ? -11.287 4.564 17.977 1.00 67.56 400 ALA A O 1
ATOM 2909 N N . GLY A 1 401 ? -13.469 4.747 17.493 1.00 67.69 401 GLY A N 1
ATOM 2910 C CA . GLY A 1 401 ? -13.276 5.660 16.363 1.00 67.69 401 GLY A CA 1
ATOM 2911 C C . GLY A 1 401 ? -12.714 7.023 16.778 1.00 67.69 401 GLY A C 1
ATOM 2912 O O . GLY A 1 401 ? -11.812 7.540 16.114 1.00 67.69 401 GLY A O 1
ATOM 2913 N N . ASP A 1 402 ? -13.212 7.583 17.879 1.00 73.44 402 ASP A N 1
ATOM 2914 C CA . ASP A 1 402 ? -12.759 8.871 18.413 1.00 73.44 402 ASP A CA 1
ATOM 2915 C C . ASP A 1 402 ? -11.354 8.771 19.028 1.00 73.44 402 ASP A C 1
ATOM 2917 O O . ASP A 1 402 ? -10.517 9.644 18.801 1.00 73.44 402 ASP A O 1
ATOM 2921 N N . LEU A 1 403 ? -11.033 7.663 19.701 1.00 76.44 403 LEU A N 1
ATOM 2922 C CA . LEU A 1 403 ? -9.697 7.354 20.214 1.00 76.44 403 LEU A CA 1
ATOM 2923 C C . LEU A 1 403 ? -8.678 7.247 19.078 1.00 76.44 403 LEU A C 1
ATOM 2925 O O . LEU A 1 403 ? -7.622 7.868 19.154 1.00 76.44 403 LEU A O 1
ATOM 2929 N N . LEU A 1 404 ? -9.002 6.554 17.982 1.00 71.62 404 LEU A N 1
ATOM 2930 C CA . LEU A 1 404 ? -8.123 6.482 16.805 1.00 71.62 404 LEU A CA 1
ATOM 2931 C C . LEU A 1 404 ? -7.893 7.854 16.143 1.00 71.62 404 LEU A C 1
ATOM 2933 O O . LEU A 1 404 ? -6.903 8.045 15.435 1.00 71.62 404 LEU A O 1
ATOM 2937 N N . ARG A 1 405 ? -8.792 8.820 16.355 1.00 72.69 405 ARG A N 1
ATOM 2938 C CA . ARG A 1 405 ? -8.646 10.205 15.876 1.00 72.69 405 ARG A CA 1
ATOM 2939 C C . ARG A 1 405 ? -7.989 11.126 16.905 1.00 72.69 405 ARG A C 1
ATOM 2941 O O . ARG A 1 405 ? -7.488 12.180 16.516 1.00 72.69 405 ARG A O 1
ATOM 2948 N N . SER A 1 406 ? -7.966 10.736 18.177 1.00 79.56 406 SER A N 1
ATOM 2949 C CA . SER A 1 406 ? -7.463 11.550 19.278 1.00 79.56 406 SER A CA 1
ATOM 2950 C C . SER A 1 406 ? -5.955 11.760 19.180 1.00 79.56 406 SER A C 1
ATOM 2952 O O . SER A 1 406 ? -5.165 10.816 19.126 1.00 79.56 406 SER A O 1
ATOM 2954 N N . GLU A 1 407 ? -5.530 13.024 19.229 1.00 80.12 407 GLU A N 1
ATOM 2955 C CA . GLU A 1 407 ? -4.110 13.377 19.283 1.00 80.12 407 GLU A CA 1
ATOM 2956 C C . GLU A 1 407 ? -3.430 12.816 20.542 1.00 80.12 407 GLU A C 1
ATOM 2958 O O . GLU A 1 407 ? -2.247 12.489 20.498 1.00 80.12 407 GLU A O 1
ATOM 2963 N N . ALA A 1 408 ? -4.173 12.632 21.641 1.00 84.88 408 ALA A N 1
ATOM 2964 C CA . ALA A 1 408 ? -3.633 12.048 22.866 1.00 84.88 408 ALA A CA 1
ATOM 2965 C C . ALA A 1 408 ? -3.257 10.572 22.685 1.00 84.88 408 ALA A C 1
ATOM 2967 O O . ALA A 1 408 ? -2.176 10.177 23.108 1.00 84.88 408 ALA A O 1
ATOM 2968 N N . VAL A 1 409 ? -4.086 9.779 21.999 1.00 83.88 409 VAL A N 1
ATOM 2969 C CA . VAL A 1 409 ? -3.779 8.367 21.704 1.00 83.88 409 VAL A CA 1
ATOM 2970 C C . VAL A 1 409 ? -2.546 8.252 20.814 1.00 83.88 409 VAL A C 1
ATOM 2972 O O . VAL A 1 409 ? -1.663 7.440 21.071 1.00 83.88 409 VAL A O 1
ATOM 2975 N N . LEU A 1 410 ? -2.422 9.118 19.810 1.00 80.25 410 LEU A N 1
ATOM 2976 C CA . LEU A 1 410 ? -1.240 9.137 18.941 1.00 80.25 410 LEU A CA 1
ATOM 2977 C C . LEU A 1 410 ? 0.011 9.592 19.678 1.00 80.25 410 LEU A C 1
ATOM 2979 O O . LEU A 1 410 ? 1.095 9.067 19.436 1.00 80.25 410 LEU A O 1
ATOM 2983 N N . ARG A 1 411 ? -0.137 10.564 20.583 1.00 82.56 411 ARG A N 1
ATOM 2984 C CA . ARG A 1 411 ? 0.945 11.005 21.456 1.00 82.56 411 ARG A CA 1
ATOM 2985 C C . ARG A 1 411 ? 1.407 9.862 22.348 1.00 82.56 411 ARG A C 1
ATOM 2987 O O . ARG A 1 411 ? 2.604 9.656 22.449 1.00 82.56 411 ARG A O 1
ATOM 2994 N N . VAL A 1 412 ? 0.483 9.103 22.932 1.00 86.56 412 VAL A N 1
ATOM 2995 C CA . VAL A 1 412 ? 0.801 7.914 23.727 1.00 86.56 412 VAL A CA 1
ATOM 2996 C C . VAL A 1 412 ? 1.579 6.897 22.896 1.00 86.56 412 VAL A C 1
ATOM 2998 O O . VAL A 1 412 ? 2.668 6.507 23.299 1.00 86.56 412 VAL A O 1
ATOM 3001 N N . ILE A 1 413 ? 1.078 6.527 21.716 1.00 83.88 413 ILE A N 1
ATOM 3002 C CA . ILE A 1 413 ? 1.740 5.547 20.839 1.00 83.88 413 ILE A CA 1
ATOM 3003 C C . ILE A 1 413 ? 3.162 5.991 20.456 1.00 83.88 413 ILE A C 1
ATOM 3005 O O . ILE A 1 413 ? 4.043 5.153 20.313 1.00 83.88 413 ILE A O 1
ATOM 3009 N N . ARG A 1 414 ? 3.391 7.299 20.287 1.00 80.12 414 ARG A N 1
ATOM 3010 C CA . ARG A 1 414 ? 4.682 7.850 19.853 1.00 80.12 414 ARG A CA 1
ATOM 3011 C C . ARG A 1 414 ? 5.663 8.109 20.996 1.00 80.12 414 ARG A C 1
ATOM 3013 O O . ARG A 1 414 ? 6.851 7.846 20.856 1.00 80.12 414 ARG A O 1
ATOM 3020 N N . ASP A 1 415 ? 5.183 8.716 22.074 1.00 85.25 415 ASP A N 1
ATOM 3021 C CA . ASP A 1 415 ? 6.026 9.277 23.134 1.00 85.25 415 ASP A CA 1
ATOM 3022 C C . ASP A 1 415 ? 6.219 8.289 24.297 1.00 85.25 415 ASP A C 1
ATOM 3024 O O . ASP A 1 415 ? 6.978 8.574 25.223 1.00 85.25 415 ASP A O 1
ATOM 3028 N N . THR A 1 416 ? 5.554 7.130 24.256 1.00 87.31 416 THR A N 1
ATOM 3029 C CA . THR A 1 416 ? 5.731 6.050 25.233 1.00 87.31 416 THR A CA 1
ATOM 3030 C C . THR A 1 416 ? 6.216 4.776 24.538 1.00 87.31 416 THR A C 1
ATOM 3032 O O . THR A 1 416 ? 5.820 4.516 23.402 1.00 87.31 416 THR A O 1
ATOM 3035 N N . PRO A 1 417 ? 7.017 3.928 25.207 1.00 87.88 417 PRO A N 1
ATOM 3036 C CA . PRO A 1 417 ? 7.443 2.640 24.662 1.00 87.88 417 PRO A CA 1
ATOM 3037 C C . PRO A 1 417 ? 6.328 1.580 24.739 1.00 87.88 417 PRO A C 1
ATOM 3039 O O . PRO A 1 417 ? 6.614 0.389 24.713 1.00 87.88 417 PRO A O 1
ATOM 3042 N N . VAL A 1 418 ? 5.053 1.987 24.846 1.00 89.94 418 VAL A N 1
ATOM 3043 C CA . VAL A 1 418 ? 3.925 1.070 25.067 1.00 89.94 418 VAL A CA 1
ATOM 3044 C C . VAL A 1 418 ? 3.817 0.023 23.967 1.00 89.94 418 VAL A C 1
ATOM 3046 O O . VAL A 1 418 ? 3.544 -1.135 24.251 1.00 89.94 418 VAL A O 1
ATOM 3049 N N . VAL A 1 419 ? 4.089 0.394 22.713 1.00 85.75 419 VAL A N 1
ATOM 3050 C CA . VAL A 1 419 ? 4.070 -0.560 21.599 1.00 85.75 419 VAL A CA 1
ATOM 3051 C C . VAL A 1 419 ? 5.174 -1.600 21.772 1.00 85.75 419 VAL A C 1
ATOM 3053 O O . VAL A 1 419 ? 4.899 -2.792 21.665 1.00 85.75 419 VAL A O 1
ATOM 3056 N N . ASP A 1 420 ? 6.395 -1.174 22.092 1.00 86.12 420 ASP A N 1
ATOM 3057 C CA . ASP A 1 420 ? 7.542 -2.070 22.261 1.00 86.12 420 ASP A CA 1
ATOM 3058 C C . ASP A 1 420 ? 7.372 -2.991 23.480 1.00 86.12 420 ASP A C 1
ATOM 3060 O O . ASP A 1 420 ? 7.698 -4.174 23.404 1.00 86.12 420 ASP A O 1
ATOM 3064 N N . GLU A 1 421 ? 6.818 -2.478 24.583 1.00 90.69 421 GLU A N 1
ATOM 3065 C CA . GLU A 1 421 ? 6.571 -3.244 25.813 1.00 90.69 421 GLU A CA 1
ATOM 3066 C C . GLU A 1 421 ? 5.387 -4.211 25.686 1.00 90.69 421 GLU A C 1
ATOM 3068 O O . GLU A 1 421 ? 5.433 -5.300 26.254 1.00 90.69 421 GLU A O 1
ATOM 3073 N N . VAL A 1 422 ? 4.347 -3.855 24.924 1.00 89.25 422 VAL A N 1
ATOM 3074 C CA . VAL A 1 422 ? 3.175 -4.717 24.691 1.00 89.25 422 VAL A CA 1
ATOM 3075 C C . VAL A 1 422 ? 3.430 -5.732 23.570 1.00 89.25 422 VAL A C 1
ATOM 3077 O O . VAL A 1 422 ? 2.818 -6.798 23.566 1.00 89.25 422 VAL A O 1
ATOM 3080 N N . THR A 1 423 ? 4.363 -5.472 22.644 1.00 88.56 423 THR A N 1
ATOM 3081 C CA . THR A 1 423 ? 4.669 -6.369 21.509 1.00 88.56 423 THR A CA 1
ATOM 3082 C C . THR A 1 423 ? 4.934 -7.831 21.922 1.00 88.56 423 THR A C 1
ATOM 3084 O O . THR A 1 423 ? 4.342 -8.720 21.307 1.00 88.56 423 THR A O 1
ATOM 3087 N N . PRO A 1 424 ? 5.730 -8.135 22.969 1.00 92.38 424 PRO A N 1
ATOM 3088 C CA . PRO A 1 424 ? 5.934 -9.505 23.454 1.00 92.38 424 PRO A CA 1
ATOM 3089 C C . PRO A 1 424 ? 4.659 -10.213 23.936 1.00 92.38 424 PRO A C 1
ATOM 3091 O O . PRO A 1 424 ? 4.630 -11.440 24.011 1.00 92.38 424 PRO A O 1
ATOM 3094 N N . TYR A 1 425 ? 3.613 -9.454 24.269 1.00 91.75 425 TYR A N 1
ATOM 3095 C CA . TYR A 1 425 ? 2.340 -9.963 24.768 1.00 91.75 425 TYR A CA 1
ATOM 3096 C C . TYR A 1 425 ? 1.296 -10.165 23.669 1.00 91.75 425 TYR A C 1
ATOM 3098 O O . TYR A 1 425 ? 0.280 -10.797 23.940 1.00 91.75 425 TYR A O 1
ATOM 3106 N N . VAL A 1 426 ? 1.522 -9.683 22.441 1.00 89.69 426 VAL A N 1
ATOM 3107 C CA . VAL A 1 426 ? 0.512 -9.661 21.363 1.00 89.69 426 VAL A CA 1
ATOM 3108 C C . VAL A 1 426 ? -0.117 -11.031 21.110 1.00 89.69 426 VAL A C 1
ATOM 3110 O O . VAL A 1 426 ? -1.336 -11.112 20.993 1.00 89.69 426 VAL A O 1
ATOM 3113 N N . ASP A 1 427 ? 0.670 -12.107 21.089 1.00 89.88 427 ASP A N 1
ATOM 3114 C CA . ASP A 1 427 ? 0.135 -13.456 20.859 1.00 89.88 427 ASP A CA 1
ATOM 3115 C C . ASP A 1 427 ? -0.730 -13.943 22.035 1.00 89.88 427 ASP A C 1
ATOM 3117 O O . ASP A 1 427 ? -1.772 -14.560 21.822 1.00 89.88 427 ASP A O 1
ATOM 3121 N N . ARG A 1 428 ? -0.350 -13.609 23.279 1.00 93.81 428 ARG A N 1
ATOM 3122 C CA . ARG A 1 428 ? -1.150 -13.910 24.483 1.00 93.81 428 ARG A CA 1
ATOM 3123 C C . ARG A 1 428 ? -2.433 -13.081 24.514 1.00 93.81 428 ARG A C 1
ATOM 3125 O O . ARG A 1 428 ? -3.481 -13.611 24.858 1.00 93.81 428 ARG A O 1
ATOM 3132 N N . ILE A 1 429 ? -2.358 -11.809 24.117 1.00 92.69 429 ILE A N 1
ATOM 3133 C CA . ILE A 1 429 ? -3.520 -10.918 24.000 1.00 92.69 429 ILE A CA 1
ATOM 3134 C C . ILE A 1 429 ? -4.480 -11.471 22.949 1.00 92.69 429 ILE A C 1
ATOM 3136 O O . ILE A 1 429 ? -5.678 -11.540 23.198 1.00 92.69 429 ILE A O 1
ATOM 3140 N N . ALA A 1 430 ? -3.960 -11.903 21.797 1.00 91.00 430 ALA A N 1
ATOM 3141 C CA . ALA A 1 430 ? -4.758 -12.516 20.741 1.00 91.00 430 ALA A CA 1
ATOM 3142 C C . ALA A 1 430 ? -5.469 -13.788 21.219 1.00 91.00 430 ALA A C 1
ATOM 3144 O O . ALA A 1 430 ? -6.619 -14.011 20.854 1.00 91.00 430 ALA A O 1
ATOM 3145 N N . GLU A 1 431 ? -4.803 -14.620 22.025 1.00 93.44 431 GLU A N 1
ATOM 3146 C CA . GLU A 1 431 ? -5.417 -15.817 22.608 1.00 93.44 431 GLU A CA 1
ATOM 3147 C C . GLU A 1 431 ? -6.521 -15.458 23.606 1.00 93.44 431 GLU A C 1
ATOM 3149 O O . GLU A 1 431 ? -7.655 -15.898 23.438 1.00 93.44 431 GLU A O 1
ATOM 3154 N N . ALA A 1 432 ? -6.228 -14.586 24.575 1.00 94.75 432 ALA A N 1
ATOM 3155 C CA . ALA A 1 432 ? -7.194 -14.152 25.584 1.00 94.75 432 ALA A CA 1
ATOM 3156 C C . ALA A 1 432 ? -8.430 -13.492 24.949 1.00 94.75 432 ALA A C 1
ATOM 3158 O O . ALA A 1 432 ? -9.567 -13.743 25.352 1.00 94.75 432 ALA A O 1
ATOM 3159 N N . LEU A 1 433 ? -8.228 -12.682 23.905 1.00 93.44 433 LEU A N 1
ATOM 3160 C CA . LEU A 1 433 ? -9.320 -12.092 23.135 1.00 93.44 433 LEU A CA 1
ATOM 3161 C C . LEU A 1 433 ? -10.131 -13.139 22.373 1.00 93.44 433 LEU A C 1
ATOM 3163 O O . LEU A 1 433 ? -11.351 -13.017 22.308 1.00 93.44 433 LEU A O 1
ATOM 3167 N N . ARG A 1 434 ? -9.495 -14.178 21.827 1.00 92.69 434 ARG A N 1
ATOM 3168 C CA . ARG A 1 434 ? -10.200 -15.266 21.141 1.00 92.69 434 ARG A CA 1
ATOM 3169 C C . ARG A 1 434 ? -11.037 -16.090 22.113 1.00 92.69 434 ARG A C 1
ATOM 3171 O O . ARG A 1 434 ? -12.214 -16.313 21.847 1.00 92.69 434 ARG A O 1
ATOM 3178 N N . GLU A 1 435 ? -10.473 -16.458 23.261 1.00 93.81 435 GLU A N 1
ATOM 3179 C CA . GLU A 1 435 ? -11.199 -17.153 24.329 1.00 93.81 435 GLU A CA 1
ATOM 3180 C C . GLU A 1 435 ? -12.368 -16.311 24.860 1.00 93.81 435 GLU A C 1
ATOM 3182 O O . GLU A 1 435 ? -13.447 -16.835 25.151 1.00 93.81 435 GLU A O 1
ATOM 3187 N N . ALA A 1 436 ? -12.182 -14.995 24.991 1.00 93.94 436 ALA A N 1
ATOM 3188 C CA . ALA A 1 436 ? -13.258 -14.077 25.341 1.00 93.94 436 ALA A CA 1
ATOM 3189 C C . ALA A 1 436 ? -14.325 -14.014 24.237 1.00 93.94 436 ALA A C 1
ATOM 3191 O O . ALA A 1 436 ? -15.519 -14.101 24.530 1.00 93.94 436 ALA A O 1
ATOM 3192 N N . ARG A 1 437 ? -13.912 -13.935 22.967 1.00 91.75 437 ARG A N 1
ATOM 3193 C CA . ARG A 1 437 ? -14.802 -13.885 21.799 1.00 91.75 437 ARG A CA 1
ATOM 3194 C C . ARG A 1 437 ? -15.689 -15.124 21.687 1.00 91.75 437 ARG A C 1
ATOM 3196 O O . ARG A 1 437 ? -16.830 -14.989 21.262 1.00 91.75 437 ARG A O 1
ATOM 3203 N N . GLU A 1 438 ? -15.223 -16.300 22.101 1.00 92.62 438 GLU A N 1
ATOM 3204 C CA . GLU A 1 438 ? -16.039 -17.527 22.113 1.00 92.62 438 GLU A CA 1
ATOM 3205 C C . GLU A 1 438 ? -17.285 -17.422 23.008 1.00 92.62 438 GLU A C 1
ATOM 3207 O O . GLU A 1 438 ? -18.281 -18.084 22.738 1.00 92.62 438 GLU A O 1
ATOM 3212 N N . THR A 1 439 ? -17.277 -16.543 24.016 1.00 91.50 439 THR A N 1
ATOM 3213 C CA . THR A 1 439 ? -18.455 -16.313 24.875 1.00 91.50 439 THR A CA 1
ATOM 3214 C C . THR A 1 439 ? -19.494 -15.374 24.260 1.00 91.50 439 THR A C 1
ATOM 3216 O O . THR A 1 439 ? -20.616 -15.270 24.761 1.00 91.50 439 THR A O 1
ATOM 3219 N N . VAL A 1 440 ? -19.159 -14.710 23.148 1.00 84.31 440 VAL A N 1
ATOM 3220 C CA . VAL A 1 440 ? -20.080 -13.821 22.431 1.00 84.31 440 VAL A CA 1
ATOM 3221 C C . VAL A 1 440 ? -21.206 -14.662 21.826 1.00 84.31 440 VAL A C 1
ATOM 3223 O O . VAL A 1 440 ? -21.001 -15.428 20.887 1.00 84.31 440 VAL A O 1
ATOM 3226 N N . GLY A 1 441 ? -22.419 -14.496 22.352 1.00 74.12 441 GLY A N 1
ATOM 3227 C CA . GLY A 1 441 ? -23.618 -15.207 21.894 1.00 74.12 441 GLY A CA 1
ATOM 3228 C C . GLY A 1 441 ? -24.012 -16.441 22.713 1.00 74.12 441 GLY A C 1
ATOM 3229 O O . GLY A 1 441 ? -25.116 -16.946 22.514 1.00 74.12 441 GLY A O 1
ATOM 3230 N N . GLU A 1 442 ? -23.192 -16.892 23.669 1.00 71.06 442 GLU A N 1
ATOM 3231 C CA . GLU A 1 442 ? -23.588 -17.949 24.621 1.00 71.06 442 GLU A CA 1
ATOM 3232 C C . GLU A 1 442 ? -24.580 -17.428 25.679 1.00 71.06 442 GLU A C 1
ATOM 3234 O O . GLU A 1 442 ? -25.387 -18.184 26.217 1.00 71.06 442 GLU A O 1
ATOM 3239 N N . GLY A 1 443 ? -24.577 -16.115 25.923 1.00 54.16 443 GLY A N 1
ATOM 3240 C CA . GLY A 1 443 ? -25.489 -15.412 26.827 1.00 54.16 443 GLY A CA 1
ATOM 3241 C C . GLY A 1 443 ? -26.791 -14.930 26.183 1.00 54.16 443 GLY A C 1
ATOM 3242 O O . GLY A 1 443 ? -27.234 -13.822 26.491 1.00 54.16 443 GLY A O 1
ATOM 3243 N N . GLY A 1 444 ? -27.384 -15.704 25.269 1.00 37.47 444 GLY A N 1
ATOM 3244 C CA . GLY A 1 444 ? -28.707 -15.380 24.725 1.00 37.47 444 GLY A CA 1
ATOM 3245 C C . GLY A 1 444 ? -29.756 -15.227 25.846 1.00 37.47 444 GLY A C 1
ATOM 3246 O O . GLY A 1 444 ? -29.703 -15.995 26.809 1.00 37.47 444 GLY A O 1
ATOM 3247 N N . PRO A 1 445 ? -30.674 -14.244 25.767 1.00 41.16 445 PRO A N 1
ATOM 3248 C CA . PRO A 1 445 ? -31.803 -14.150 26.692 1.00 41.16 445 PRO A CA 1
ATOM 3249 C C . PRO A 1 445 ? -32.741 -15.361 26.617 1.00 41.16 445 PRO A C 1
ATOM 3251 O O . PRO A 1 445 ? -32.914 -15.919 25.505 1.00 41.16 445 PRO A O 1
#

Secondary structure (DSSP, 8-state):
----EEEEEEEEEEE--SSS--EEEEEEEEEEEEEETTEEEEEESSPBTTB---EEEES-TTT-----SS-----EE----S--PPPPPSS---TTS-TT---EEE-------------------------HHHHHHHHHHHHHHHHHHHHHHHS-HHHHHHHHHHHHHHHHHHHH-HHHHHHHHHHHHHHHHHHHHHHHHHHHHHHHHTT--HHHHHHHHHHHHHHHHHHHHHHHHHHHHHHHHHTS-HHHHHHHHHHHHHHHHHHHHHHHHHHHHHHHHHHHHHHHHHHHHHHHHTSTTPPP-HHHHHHHHHHHHHHTSHHHHHHHHH-TTTT-HHHHHHHHHHHHHHSHHHHHHHHTSHHHHHHHTSHHHHHHHHHHHT-HHHHHHHHTT---HHHHHHHHH-HHHHHHHHHSTHHHHHGGGHHHHHHHHHHHHTTTTTT--

pLDDT: mean 71.97, std 18.82, range [31.72, 96.44]